Protein AF-A0A8A1MBL5-F1 (afdb_monomer_lite)

Sequence (572 aa):
MQLGNHIALENEIFIRTYCLLDPYHAYFIRALLEQSRKFSTTEESGFSKIQKPAICLALDNLDQIISRSKELPEFENIIIELGRSVNESNEGAMAVLGWTEVRPLGIRDLLLKSPNNVVRDGFCRLLIAAVARLQASLEDESLDHDELARCRKDYEMMVENIVTSLDELWGCLHVYSRAWDDYFGLLLGLANFGAFPVQVMLEHGFLLKCLEMVWLDREDSKRLKRQYGNYFRLVEKGRKYSHSKLVEVLYVLMTHIDFTLTPSVNNSCRDCNVGKYSLTRAEAELVRPVGRNKDLIFLRKILEQQANPPVSRKIVSVFLAADPEYGLTDSICKVLEEGLRASPAYLCVPFLDATLVFCQMSSDGDRITNLIDYVSKGIDSINDSGGCEHLAFFQSLVKVKNEKAKKDEYWFWSSVVDRIPDWAPTLLHYPERAVRNGVLDFLRQLLFSKEYEDISDDFRQFYRKIGRDLAQASVDKLRRTYLSTADAQPPEVKSMETISLVIMHCTEVYFDERDSDDADFIQQATTVISALEQLAVDVPEELISGSDFHSDGWDDNSMMGSDSDVGLTGSP

Foldseek 3Di:
DVVVVVVVVVVVVVVVVVVLQPLVVLVVLLVQLVVLVVVCVPDVVSCVPRNLVSLLVLLCSLQPHQLPDPVSRCVVSSLVSLLVLLQVDLVSLLSLLVSCVVCLVSCCRQQFVRPDPCSNVSSLVSNLSSLVSLLVLLVDPVDDPVRNVVSVVSSLVSLLSVLVSLLVCPVVNLVRQVSQLSSLVSLLSQLVSDLSSLLSNVLSVLLLVLLLVLVPDPVCPVVCCVVVVSNVVVVVVVRDHQCQSSLSSNLSSLLLAQDLDDADDPNDRFDHDPSHTYHHPSSCVSQWQDDPQRARVSLLSLLQVPSDLVSNLSVLVSVLVNPPSNPCLSNLLVSLLVLCLDPQNQSNLSSLSNLLSCLARHLDPVSNLVSLVSNLQCQVNNAQPCLVSSLVSLVVQLCGDHVNNRRGSVNSLLSSLVSCLSHLLSQCLHPDPVSNVSSLVVCCVNAVVCLPDPDDPVVVVVSLVSLVSNLVSNLVVLCVQAPPDPPRDQQPVVSCVSSLVSNVVSLVRNADCVDPVSVVVSVVSVVSVVVSVVSNVPPDPVVVPPPPDDPPPDPPPDDPPPPDDDDDDDDD

pLDDT: mean 86.82, std 15.37, range [30.03, 98.44]

Organism: Ajellomyces capsulatus (NCBI:txid5037)

Structure (mmCIF, N/CA/C/O backbone):
data_AF-A0A8A1MBL5-F1
#
_entry.id   AF-A0A8A1MBL5-F1
#
loop_
_atom_site.group_PDB
_atom_site.id
_atom_site.type_symbol
_atom_site.label_atom_id
_atom_site.label_alt_id
_atom_site.label_comp_id
_atom_site.label_asym_id
_atom_site.label_entity_id
_atom_site.label_seq_id
_atom_site.pdbx_PDB_ins_code
_atom_site.Cartn_x
_atom_site.Cartn_y
_atom_site.Cartn_z
_atom_site.occupancy
_atom_site.B_iso_or_equiv
_atom_site.auth_seq_id
_atom_site.auth_comp_id
_atom_site.auth_asym_id
_atom_site.auth_atom_id
_atom_site.pdbx_PDB_model_num
ATOM 1 N N . MET A 1 1 ? 52.766 -23.529 -35.328 1.00 61.56 1 MET A N 1
ATOM 2 C CA . MET A 1 1 ? 51.790 -22.557 -35.874 1.00 61.56 1 MET A CA 1
ATOM 3 C C . MET A 1 1 ? 50.533 -22.440 -35.016 1.00 61.56 1 MET A C 1
ATOM 5 O O . MET A 1 1 ? 50.201 -21.325 -34.655 1.00 61.56 1 MET A O 1
ATOM 9 N N . GLN A 1 2 ? 49.877 -23.538 -34.615 1.00 72.62 2 GLN A N 1
ATOM 10 C CA . GLN A 1 2 ? 48.648 -23.476 -33.798 1.00 72.62 2 GLN A CA 1
ATOM 11 C C . GLN A 1 2 ? 48.833 -22.812 -32.416 1.00 72.62 2 GLN A C 1
ATOM 13 O O . GLN A 1 2 ? 48.013 -21.984 -32.041 1.00 72.62 2 GLN A O 1
ATOM 18 N N . LEU A 1 3 ? 49.940 -23.079 -31.709 1.00 83.75 3 LEU A N 1
ATOM 19 C CA . LEU A 1 3 ? 50.219 -22.458 -30.402 1.00 83.75 3 LEU A CA 1
ATOM 20 C C . LEU A 1 3 ? 50.481 -20.943 -30.491 1.00 83.75 3 LEU A C 1
ATOM 22 O O . LEU A 1 3 ? 49.980 -20.184 -29.676 1.00 83.75 3 LEU A O 1
ATOM 26 N N . GLY A 1 4 ? 51.229 -20.493 -31.504 1.00 86.62 4 GLY A N 1
ATOM 27 C CA . GLY A 1 4 ? 51.507 -19.065 -31.704 1.00 86.62 4 GLY A CA 1
ATOM 28 C C . GLY A 1 4 ? 50.249 -18.264 -32.046 1.00 86.62 4 GLY A C 1
ATOM 29 O O . GLY A 1 4 ? 50.058 -17.174 -31.520 1.00 86.62 4 GLY A O 1
ATOM 30 N N . ASN A 1 5 ? 49.356 -18.839 -32.859 1.00 87.06 5 ASN A N 1
ATOM 31 C CA . ASN A 1 5 ? 48.063 -18.225 -33.165 1.00 87.06 5 ASN A CA 1
ATOM 32 C C . ASN A 1 5 ? 47.150 -18.180 -31.932 1.00 87.06 5 ASN A C 1
ATOM 34 O O . ASN A 1 5 ? 46.438 -17.201 -31.743 1.00 87.06 5 ASN A O 1
ATOM 38 N N . HIS A 1 6 ? 47.189 -19.214 -31.088 1.00 88.50 6 HIS A N 1
ATOM 39 C CA . HIS A 1 6 ? 46.430 -19.241 -29.840 1.00 88.50 6 HIS A CA 1
ATOM 40 C C . HIS A 1 6 ? 46.909 -18.163 -28.858 1.00 88.50 6 HIS A C 1
ATOM 42 O O . HIS A 1 6 ? 46.094 -17.372 -28.401 1.00 88.50 6 HIS A O 1
ATOM 48 N N . ILE A 1 7 ? 48.224 -18.046 -28.635 1.00 90.38 7 ILE A N 1
ATOM 49 C CA . ILE A 1 7 ? 48.809 -17.005 -27.771 1.00 90.38 7 ILE A CA 1
ATOM 50 C C . ILE A 1 7 ? 48.491 -15.599 -28.300 1.00 90.38 7 ILE A C 1
ATOM 52 O O . ILE A 1 7 ? 48.167 -14.703 -27.528 1.00 90.38 7 ILE A O 1
ATOM 56 N N . ALA A 1 8 ? 48.567 -15.386 -29.617 1.00 90.50 8 ALA A N 1
ATOM 57 C CA . ALA A 1 8 ? 48.227 -14.095 -30.212 1.00 90.50 8 ALA A CA 1
ATOM 58 C C . ALA A 1 8 ? 46.749 -13.730 -29.993 1.00 90.50 8 ALA A C 1
ATOM 60 O O . ALA A 1 8 ? 46.458 -12.587 -29.646 1.00 90.50 8 ALA A O 1
ATOM 61 N N . LEU A 1 9 ? 45.838 -14.700 -30.138 1.00 93.06 9 LEU A N 1
ATOM 62 C CA . LEU A 1 9 ? 44.410 -14.511 -29.880 1.00 93.06 9 LEU A CA 1
ATOM 63 C C . LEU A 1 9 ? 44.137 -14.202 -28.401 1.00 93.06 9 LEU A C 1
ATOM 65 O O . LEU A 1 9 ? 43.376 -13.287 -28.101 1.00 93.06 9 LEU A O 1
ATOM 69 N N . GLU A 1 10 ? 44.771 -14.928 -27.478 1.00 91.62 10 GLU A N 1
ATOM 70 C CA . GLU A 1 10 ? 44.638 -14.671 -26.039 1.00 91.62 10 GLU A CA 1
ATOM 71 C C . GLU A 1 10 ? 45.166 -13.286 -25.657 1.00 91.62 10 GLU A C 1
ATOM 73 O O . GLU A 1 10 ? 44.486 -12.548 -24.945 1.00 91.62 10 GLU A O 1
ATOM 78 N N . ASN A 1 11 ? 46.326 -12.889 -26.186 1.00 92.25 11 ASN A N 1
ATOM 79 C CA . ASN A 1 11 ? 46.890 -11.559 -25.958 1.00 92.25 11 ASN A CA 1
ATOM 80 C C . ASN A 1 11 ? 45.991 -10.453 -26.521 1.00 92.25 11 ASN A C 1
ATOM 82 O O . ASN A 1 11 ? 45.816 -9.418 -25.882 1.00 92.25 11 ASN A O 1
ATOM 86 N N . GLU A 1 12 ? 45.405 -10.657 -27.701 1.00 93.19 12 GLU A N 1
ATOM 87 C CA . GLU A 1 12 ? 44.468 -9.703 -28.290 1.00 93.19 12 GLU A CA 1
ATOM 88 C C . GLU A 1 12 ? 43.208 -9.549 -27.431 1.00 93.19 12 GLU A C 1
ATOM 90 O O . GLU A 1 12 ? 42.796 -8.422 -27.149 1.00 93.19 12 GLU A O 1
ATOM 95 N N . ILE A 1 13 ? 42.614 -10.659 -26.981 1.00 91.44 13 ILE A N 1
ATOM 96 C CA . ILE A 1 13 ? 41.456 -10.637 -26.078 1.00 91.44 13 ILE A CA 1
ATOM 97 C C . ILE A 1 13 ? 41.828 -9.921 -24.779 1.00 91.44 13 ILE A C 1
ATOM 99 O O . ILE A 1 13 ? 41.097 -9.030 -24.354 1.00 91.44 13 ILE A O 1
ATOM 103 N N . PHE A 1 14 ? 42.984 -10.242 -24.193 1.00 90.62 14 PHE A N 1
ATOM 104 C CA . PHE A 1 14 ? 43.458 -9.619 -22.962 1.00 90.62 14 PHE A CA 1
ATOM 105 C C . PHE A 1 14 ? 43.622 -8.102 -23.107 1.00 90.62 14 PHE A C 1
ATOM 107 O O . PHE A 1 14 ? 43.096 -7.352 -22.286 1.00 90.62 14 PHE A O 1
ATOM 114 N N . ILE A 1 15 ? 44.291 -7.633 -24.167 1.00 91.69 15 ILE A N 1
ATOM 115 C CA . ILE A 1 15 ? 44.485 -6.198 -24.419 1.00 91.69 15 ILE A CA 1
ATOM 116 C C . ILE A 1 15 ? 43.137 -5.505 -24.642 1.00 91.69 15 ILE A C 1
ATOM 118 O O . ILE A 1 15 ? 42.894 -4.449 -24.063 1.00 91.69 15 ILE A O 1
ATOM 122 N N . ARG A 1 16 ? 42.233 -6.102 -25.431 1.00 88.62 16 ARG A N 1
ATOM 123 C CA . ARG A 1 16 ? 40.890 -5.545 -25.655 1.00 88.62 16 ARG A CA 1
ATOM 124 C C . ARG A 1 16 ? 40.117 -5.427 -24.345 1.00 88.62 16 ARG A C 1
ATOM 126 O O . ARG A 1 16 ? 39.578 -4.363 -24.064 1.00 88.62 16 ARG A O 1
ATOM 133 N N . THR A 1 17 ? 40.093 -6.478 -23.529 1.00 85.50 17 THR A N 1
ATOM 134 C CA . THR A 1 17 ? 39.426 -6.456 -22.223 1.00 85.50 17 THR A CA 1
ATOM 135 C C . THR A 1 17 ? 40.051 -5.421 -21.292 1.00 85.50 17 THR A C 1
ATOM 137 O O . THR A 1 17 ? 39.314 -4.680 -20.650 1.00 85.50 17 THR A O 1
ATOM 140 N N . TYR A 1 18 ? 41.382 -5.310 -21.257 1.00 87.19 18 TYR A N 1
ATOM 141 C CA . TYR A 1 18 ? 42.072 -4.290 -20.467 1.00 87.19 18 TYR A CA 1
ATOM 142 C C . TYR A 1 18 ? 41.645 -2.875 -20.877 1.00 87.19 18 TYR A C 1
ATOM 144 O O . TYR A 1 18 ? 41.288 -2.070 -20.022 1.00 87.19 18 TYR A O 1
ATOM 152 N N . CYS A 1 19 ? 41.601 -2.586 -22.181 1.00 88.31 19 CYS A N 1
ATOM 153 C CA . CYS A 1 19 ? 41.159 -1.287 -22.685 1.00 88.31 19 CYS A CA 1
ATOM 154 C C . CYS A 1 19 ? 39.681 -0.994 -22.394 1.00 88.31 19 CYS A C 1
ATOM 156 O O . CYS A 1 19 ? 39.338 0.162 -22.182 1.00 88.31 19 CYS A O 1
ATOM 158 N N . LEU A 1 20 ? 38.807 -2.005 -22.380 1.00 86.31 20 LEU A N 1
ATOM 159 C CA . LEU A 1 20 ? 37.388 -1.828 -22.041 1.00 86.31 20 LEU A CA 1
ATOM 160 C C . LEU A 1 20 ? 37.171 -1.476 -20.564 1.00 86.31 20 LEU A C 1
ATOM 162 O O . LEU A 1 20 ? 36.211 -0.786 -20.236 1.00 86.31 20 LEU A O 1
ATOM 166 N N . LEU A 1 21 ? 38.050 -1.955 -19.681 1.00 85.25 21 LEU A N 1
ATOM 167 C CA . LEU A 1 21 ? 38.000 -1.682 -18.243 1.00 85.25 21 LEU A CA 1
ATOM 168 C C . LEU A 1 21 ? 38.685 -0.363 -17.858 1.00 85.25 21 LEU A C 1
ATOM 170 O O . LEU A 1 21 ? 38.580 0.064 -16.709 1.00 85.25 21 LEU A O 1
ATOM 174 N N . ASP A 1 22 ? 39.381 0.282 -18.795 1.00 88.25 22 ASP A N 1
ATOM 175 C CA . ASP A 1 22 ? 39.986 1.589 -18.574 1.00 88.25 22 ASP A CA 1
ATOM 176 C C . ASP A 1 22 ? 38.882 2.661 -18.402 1.00 88.25 22 ASP A C 1
ATOM 178 O O . ASP A 1 22 ? 37.999 2.769 -19.260 1.00 88.25 22 ASP A O 1
ATOM 182 N N . PRO A 1 23 ? 38.905 3.489 -17.338 1.00 85.88 23 PRO A N 1
ATOM 183 C CA . PRO A 1 23 ? 37.908 4.542 -17.126 1.00 85.88 23 PRO A CA 1
ATOM 184 C C . PRO A 1 23 ? 37.748 5.511 -18.309 1.00 85.88 23 PRO A C 1
ATOM 186 O O . PRO A 1 23 ? 36.650 6.021 -18.552 1.00 85.88 23 PRO A O 1
ATOM 189 N N . TYR A 1 24 ? 38.808 5.740 -19.093 1.00 90.44 24 TYR A N 1
ATOM 190 C CA . TYR A 1 24 ? 38.748 6.575 -20.292 1.00 90.44 24 TYR A CA 1
ATOM 191 C C . TYR A 1 24 ? 37.894 5.956 -21.403 1.00 90.44 24 TYR A C 1
ATOM 193 O O . TYR A 1 24 ? 37.375 6.697 -22.241 1.00 90.44 24 TYR A O 1
ATOM 201 N N . HIS A 1 25 ? 37.686 4.634 -21.408 1.00 92.19 25 HIS A N 1
ATOM 202 C CA . HIS A 1 25 ? 36.735 4.000 -22.317 1.00 92.19 25 HIS A CA 1
ATOM 203 C C . HIS A 1 25 ? 35.308 4.473 -22.030 1.00 92.19 25 HIS A C 1
ATOM 205 O O . HIS A 1 25 ? 34.622 4.930 -22.943 1.00 92.19 25 HIS A O 1
ATOM 211 N N . ALA A 1 26 ? 34.879 4.463 -20.764 1.00 92.44 26 ALA A N 1
ATOM 212 C CA . ALA A 1 26 ? 33.555 4.953 -20.379 1.00 92.44 26 ALA A CA 1
ATOM 213 C C . ALA A 1 26 ? 33.381 6.446 -20.719 1.00 92.44 26 ALA A C 1
ATOM 215 O O . ALA A 1 26 ? 32.351 6.844 -21.269 1.00 92.44 26 ALA A O 1
ATOM 216 N N . TYR A 1 27 ? 34.425 7.254 -20.501 1.00 94.38 27 TYR A N 1
ATOM 217 C CA . TYR A 1 27 ? 34.443 8.661 -20.915 1.00 94.38 27 TYR A CA 1
ATOM 218 C C . TYR A 1 27 ? 34.298 8.818 -22.433 1.00 94.38 27 TYR A C 1
ATOM 220 O O . TYR A 1 27 ? 33.533 9.662 -22.902 1.00 94.38 27 TYR A O 1
ATOM 228 N N . PHE A 1 28 ? 35.003 7.997 -23.215 1.00 94.69 28 PHE A N 1
ATOM 229 C CA . PHE A 1 28 ? 34.906 8.004 -24.671 1.00 94.69 28 PHE A CA 1
ATOM 230 C C . PHE A 1 28 ? 33.491 7.651 -25.147 1.00 94.69 28 PHE A C 1
ATOM 232 O O . PHE A 1 28 ? 32.954 8.356 -25.999 1.00 94.69 28 PHE A O 1
ATOM 239 N N . ILE A 1 29 ? 32.852 6.633 -24.560 1.00 95.31 29 ILE A N 1
ATOM 240 C CA . ILE A 1 29 ? 31.460 6.273 -24.870 1.00 95.31 29 ILE A CA 1
ATOM 241 C C . ILE A 1 29 ? 30.506 7.432 -24.562 1.00 95.31 29 ILE A C 1
ATOM 243 O O . ILE A 1 29 ? 29.680 7.786 -25.406 1.00 95.31 29 ILE A O 1
ATOM 247 N N . ARG A 1 30 ? 30.653 8.080 -23.400 1.00 95.12 30 ARG A N 1
ATOM 248 C CA . ARG A 1 30 ? 29.871 9.276 -23.064 1.00 95.12 30 ARG A CA 1
ATOM 249 C C . ARG A 1 30 ? 30.071 10.387 -24.095 1.00 95.12 30 ARG A C 1
ATOM 251 O O . ARG A 1 30 ? 29.097 10.966 -24.570 1.00 95.12 30 ARG A O 1
ATOM 258 N N . ALA A 1 31 ? 31.321 10.682 -24.452 1.00 94.50 31 ALA A N 1
ATOM 259 C CA . ALA A 1 31 ? 31.645 11.720 -25.423 1.00 94.50 31 ALA A CA 1
ATOM 260 C C . ALA A 1 31 ? 31.067 11.402 -26.812 1.00 94.50 31 ALA A C 1
ATOM 262 O O . ALA A 1 31 ? 30.557 12.302 -27.475 1.00 94.50 31 ALA A O 1
ATOM 263 N N . LEU A 1 32 ? 31.084 10.136 -27.244 1.00 93.56 32 LEU A N 1
ATOM 264 C CA . LEU A 1 32 ? 30.437 9.706 -28.486 1.00 93.56 32 LEU A CA 1
ATOM 265 C C . LEU A 1 32 ? 28.926 9.939 -28.455 1.00 93.56 32 LEU A C 1
ATOM 267 O O . LEU A 1 32 ? 28.379 10.466 -29.423 1.00 93.56 32 LEU A O 1
ATOM 271 N N . LEU A 1 33 ? 28.259 9.587 -27.352 1.00 93.38 33 LEU A N 1
ATOM 272 C CA . LEU A 1 33 ? 26.828 9.829 -27.183 1.00 93.38 33 LEU A CA 1
ATOM 273 C C . LEU A 1 33 ? 26.516 11.331 -27.250 1.00 93.38 33 LEU A C 1
ATOM 275 O O . LEU A 1 33 ? 25.659 11.749 -28.028 1.00 93.38 33 LEU A O 1
ATOM 279 N N . GLU A 1 34 ? 27.279 12.151 -26.526 1.00 92.69 34 GLU A N 1
ATOM 280 C CA . GLU A 1 34 ? 27.140 13.610 -26.528 1.00 92.69 34 GLU A CA 1
ATOM 281 C C . GLU A 1 34 ? 27.327 14.209 -27.933 1.00 92.69 34 GLU A C 1
ATOM 283 O O . GLU A 1 34 ? 26.559 15.076 -28.354 1.00 92.69 34 GLU A O 1
ATOM 288 N N . GLN A 1 35 ? 28.333 13.745 -28.681 1.00 90.06 35 GLN A N 1
ATOM 289 C CA . GLN A 1 35 ? 28.591 14.220 -30.040 1.00 90.06 35 GLN A CA 1
ATOM 290 C C . GLN A 1 35 ? 27.522 13.742 -31.024 1.00 90.06 35 GLN A C 1
ATOM 292 O O . GLN A 1 35 ? 27.076 14.532 -31.853 1.00 90.06 35 GLN A O 1
ATOM 297 N N . SER A 1 36 ? 27.054 12.494 -30.914 1.00 89.12 36 SER A N 1
ATOM 298 C CA . SER A 1 36 ? 26.011 11.950 -31.797 1.00 89.12 36 SER A CA 1
ATOM 299 C C . SER A 1 36 ? 24.741 12.807 -31.787 1.00 89.12 36 SER A C 1
ATOM 301 O O . SER A 1 36 ? 24.183 13.097 -32.842 1.00 89.12 36 SER A O 1
ATOM 303 N N . ARG A 1 37 ? 24.364 13.311 -30.607 1.00 85.44 37 ARG A N 1
ATOM 304 C CA . ARG A 1 37 ? 23.235 14.223 -30.400 1.00 85.44 37 ARG A CA 1
ATOM 305 C C . ARG A 1 37 ? 23.431 15.566 -31.112 1.00 85.44 37 ARG A C 1
ATOM 307 O O . ARG A 1 37 ? 22.498 16.084 -31.715 1.00 85.44 37 ARG A O 1
ATOM 314 N N . LYS A 1 38 ? 24.657 16.107 -31.108 1.00 81.50 38 LYS A N 1
ATOM 315 C CA . LYS A 1 38 ? 25.007 17.368 -31.795 1.00 81.50 38 LYS A CA 1
ATOM 316 C C . LYS A 1 38 ? 25.020 17.240 -33.320 1.00 81.50 38 LYS A C 1
ATOM 318 O O . LYS A 1 38 ? 24.774 18.229 -33.997 1.00 81.50 38 LYS A O 1
ATOM 323 N N . PHE A 1 39 ? 25.307 16.059 -33.869 1.00 75.00 39 PHE A N 1
ATOM 324 C CA . PHE A 1 39 ? 25.281 15.840 -35.320 1.00 75.00 39 PHE A CA 1
ATOM 325 C C . PHE A 1 39 ? 23.854 15.709 -35.871 1.00 75.00 39 PHE A C 1
ATOM 327 O O . PHE A 1 39 ? 23.577 16.204 -36.963 1.00 75.00 39 PHE A O 1
ATOM 334 N N . SER A 1 40 ? 22.933 15.102 -35.114 1.00 61.91 40 SER A N 1
ATOM 335 C CA . SER A 1 40 ? 21.536 14.913 -35.537 1.00 61.91 40 SER A CA 1
ATOM 336 C C . SER A 1 40 ? 20.770 16.219 -35.772 1.00 61.91 40 SER A C 1
ATOM 338 O O . SER A 1 40 ? 19.862 16.243 -36.594 1.00 61.91 40 SER A O 1
ATOM 340 N N . THR A 1 41 ? 21.140 17.323 -35.116 1.00 58.91 41 THR A N 1
ATOM 341 C CA . THR A 1 41 ? 20.485 18.631 -35.313 1.00 58.91 41 THR A CA 1
ATOM 342 C C . THR A 1 41 ? 20.793 19.276 -36.668 1.00 58.91 41 THR A C 1
ATOM 344 O O . THR A 1 41 ? 20.185 20.286 -37.011 1.00 58.91 41 THR A O 1
ATOM 347 N N . THR A 1 42 ? 21.734 18.717 -37.439 1.00 57.25 42 THR A N 1
ATOM 348 C CA . THR A 1 42 ? 22.212 19.301 -38.702 1.00 57.25 42 THR A CA 1
ATOM 349 C C . THR A 1 42 ? 21.654 18.588 -39.947 1.00 57.25 42 THR A C 1
ATOM 351 O O . THR A 1 42 ? 21.652 19.181 -41.022 1.00 57.25 42 THR A O 1
ATOM 354 N N . GLU A 1 43 ? 21.137 17.354 -39.836 1.00 53.09 43 GLU A N 1
ATOM 355 C CA . GLU A 1 43 ? 20.617 16.575 -40.977 1.00 53.09 43 GLU A CA 1
ATOM 356 C C . GLU A 1 43 ? 19.385 15.720 -40.608 1.00 53.09 43 GLU A C 1
ATOM 358 O O . GLU A 1 43 ? 19.458 14.870 -39.722 1.00 53.09 43 GLU A O 1
ATOM 363 N N . GLU A 1 44 ? 18.286 15.841 -41.370 1.00 52.38 44 GLU A N 1
ATOM 364 C CA . GLU A 1 44 ? 17.007 15.119 -41.163 1.00 52.38 44 GLU A CA 1
ATOM 365 C C . GLU A 1 44 ? 17.126 13.574 -41.170 1.00 52.38 44 GLU A C 1
ATOM 367 O O . GLU A 1 44 ? 16.252 12.879 -40.662 1.00 52.38 44 GLU A O 1
ATOM 372 N N . SER A 1 45 ? 18.219 13.000 -41.700 1.00 56.94 45 SER A N 1
ATOM 373 C CA . SER A 1 45 ? 18.459 11.539 -41.717 1.00 56.94 45 SER A CA 1
ATOM 374 C C . SER A 1 45 ? 19.432 11.028 -40.639 1.00 56.94 45 SER A C 1
ATOM 376 O O . SER A 1 45 ? 19.721 9.826 -40.586 1.00 56.94 45 SER A O 1
ATOM 378 N N . GLY A 1 46 ? 19.961 11.920 -39.792 1.00 58.94 46 GLY A N 1
ATOM 379 C CA . GLY A 1 46 ? 21.084 11.642 -38.888 1.00 58.94 46 GLY A CA 1
ATOM 380 C C . GLY A 1 46 ? 20.762 10.700 -37.724 1.00 58.94 46 GLY A C 1
ATOM 381 O O . GLY A 1 46 ? 21.612 9.889 -37.337 1.00 58.94 46 GLY A O 1
ATOM 382 N N . PHE A 1 47 ? 19.522 10.732 -37.218 1.00 67.19 47 PHE A N 1
ATOM 383 C CA . PHE A 1 47 ? 19.129 9.980 -36.021 1.00 67.19 47 PHE A CA 1
ATOM 384 C C . PHE A 1 47 ? 19.373 8.468 -36.170 1.00 67.19 47 PHE A C 1
ATOM 386 O O . PHE A 1 47 ? 20.056 7.842 -35.354 1.00 67.19 47 PHE A O 1
ATOM 393 N N . SER A 1 48 ? 18.849 7.871 -37.247 1.00 66.62 48 SER A N 1
ATOM 394 C CA . SER A 1 48 ? 18.917 6.418 -37.468 1.00 66.62 48 SER A CA 1
ATOM 395 C C . SER A 1 48 ? 20.342 5.907 -37.703 1.00 66.62 48 SER A C 1
ATOM 397 O O . SER A 1 48 ? 20.660 4.781 -37.322 1.00 66.62 48 SER A O 1
ATOM 399 N N . LYS A 1 49 ? 21.205 6.730 -38.313 1.00 77.31 49 LYS A N 1
ATOM 400 C CA . LYS A 1 49 ? 22.556 6.333 -38.728 1.00 77.31 49 LYS A CA 1
ATOM 401 C C . LYS A 1 49 ? 23.590 6.452 -37.615 1.00 77.31 49 LYS A C 1
ATOM 403 O O . LYS A 1 49 ? 24.537 5.671 -37.612 1.00 77.31 49 LYS A O 1
ATOM 408 N N . ILE A 1 50 ? 23.443 7.421 -36.708 1.00 85.12 50 ILE A N 1
ATOM 409 C CA . ILE A 1 50 ? 24.488 7.746 -35.722 1.00 85.12 50 ILE A CA 1
ATOM 410 C C . ILE A 1 50 ? 23.945 7.702 -34.293 1.00 85.12 50 ILE A C 1
ATOM 412 O O . ILE A 1 50 ? 24.528 7.030 -33.442 1.00 85.12 50 ILE A O 1
ATOM 416 N N . GLN A 1 51 ? 22.819 8.362 -34.021 1.00 87.38 51 GLN A N 1
ATOM 417 C CA . GLN A 1 51 ? 22.312 8.511 -32.655 1.00 87.38 51 GLN A CA 1
ATOM 418 C C . GLN A 1 51 ? 21.764 7.202 -32.080 1.00 87.38 51 GLN A C 1
ATOM 420 O O . GLN A 1 51 ? 22.121 6.837 -30.961 1.00 87.38 51 GLN A O 1
ATOM 425 N N . LYS A 1 52 ? 20.974 6.437 -32.846 1.00 91.12 52 LYS A N 1
ATOM 426 C CA . LYS A 1 52 ? 20.482 5.123 -32.392 1.00 91.12 52 LYS A CA 1
ATOM 427 C C . LYS A 1 52 ? 21.632 4.152 -32.054 1.00 91.12 52 LYS A C 1
ATOM 429 O O . LYS A 1 52 ? 21.607 3.596 -30.954 1.00 91.12 52 LYS A O 1
ATOM 434 N N . PRO A 1 53 ? 22.656 3.958 -32.913 1.00 92.38 53 PRO A N 1
ATOM 435 C CA . PRO A 1 53 ? 23.832 3.165 -32.553 1.00 92.38 53 PRO A CA 1
ATOM 436 C C . PRO A 1 53 ? 24.584 3.689 -31.327 1.00 92.38 53 PRO A C 1
ATOM 438 O O . PRO A 1 53 ? 25.010 2.883 -30.506 1.00 92.38 53 PRO A O 1
ATOM 441 N N . ALA A 1 54 ? 24.725 5.011 -31.169 1.00 94.12 54 ALA A N 1
ATOM 442 C CA . ALA A 1 54 ? 25.399 5.598 -30.010 1.00 94.12 54 ALA A CA 1
ATOM 443 C C . ALA A 1 54 ? 24.646 5.327 -28.695 1.00 94.12 54 ALA A C 1
ATOM 445 O O . ALA A 1 54 ? 25.271 4.951 -27.705 1.00 94.12 54 ALA A O 1
ATOM 446 N N . ILE A 1 55 ? 23.312 5.440 -28.700 1.00 95.44 55 ILE A N 1
ATOM 447 C CA . ILE A 1 55 ? 22.450 5.070 -27.564 1.00 95.44 55 ILE A CA 1
ATOM 448 C C . ILE A 1 55 ? 22.620 3.583 -27.230 1.00 95.44 55 ILE A C 1
ATOM 450 O O . ILE A 1 55 ? 22.870 3.237 -26.077 1.00 95.44 55 ILE A O 1
ATOM 454 N N . CYS A 1 56 ? 22.544 2.704 -28.235 1.00 95.06 56 CYS A N 1
ATOM 455 C CA . CYS A 1 56 ? 22.699 1.261 -28.031 1.00 95.06 56 CYS A CA 1
ATOM 456 C C . CYS A 1 56 ? 24.088 0.909 -27.483 1.00 95.06 56 CYS A C 1
ATOM 458 O O . CYS A 1 56 ? 24.197 0.079 -26.589 1.00 95.06 56 CYS A O 1
ATOM 460 N N . LEU A 1 57 ? 25.143 1.560 -27.981 1.00 95.00 57 LEU A N 1
ATOM 461 C CA . LEU A 1 57 ? 26.511 1.356 -27.510 1.00 95.00 57 LEU A CA 1
ATOM 462 C C . LEU A 1 57 ? 26.684 1.811 -26.055 1.00 95.00 57 LEU A C 1
ATOM 464 O O . LEU A 1 57 ? 27.343 1.128 -25.273 1.00 95.00 57 LEU A O 1
ATOM 468 N N . ALA A 1 58 ? 26.079 2.939 -25.677 1.00 96.31 58 ALA A N 1
ATOM 469 C CA . ALA A 1 58 ? 26.086 3.409 -24.297 1.00 96.31 58 ALA A CA 1
ATOM 470 C C . ALA A 1 58 ? 25.367 2.430 -23.356 1.00 96.31 58 ALA A C 1
ATOM 472 O O . ALA A 1 58 ? 25.890 2.128 -22.284 1.00 96.31 58 ALA A O 1
ATOM 473 N N . LEU A 1 59 ? 24.219 1.886 -23.769 1.00 96.62 59 LEU A N 1
ATOM 474 C CA . LEU A 1 59 ? 23.479 0.878 -23.003 1.00 96.62 59 LEU A CA 1
ATOM 475 C C . LEU A 1 59 ? 24.226 -0.464 -22.920 1.00 96.62 59 LEU A C 1
ATOM 477 O O . LEU A 1 59 ? 24.309 -1.041 -21.838 1.00 96.62 59 LEU A O 1
ATOM 481 N N . ASP A 1 60 ? 24.847 -0.924 -24.010 1.00 94.94 60 ASP A N 1
ATOM 482 C CA . ASP A 1 60 ? 25.694 -2.125 -24.011 1.00 94.94 60 ASP A CA 1
ATOM 483 C C . ASP A 1 60 ? 26.899 -1.952 -23.060 1.00 94.94 60 ASP A C 1
ATOM 485 O O . ASP A 1 60 ? 27.249 -2.877 -22.326 1.00 94.94 60 ASP A O 1
ATOM 489 N N . ASN A 1 61 ? 27.505 -0.758 -23.009 1.00 93.75 61 ASN A N 1
ATOM 490 C CA . ASN A 1 61 ? 28.586 -0.445 -22.068 1.00 93.75 61 ASN A CA 1
ATOM 491 C C . ASN A 1 61 ? 28.096 -0.410 -20.608 1.00 93.75 61 ASN A C 1
ATOM 493 O O . ASN A 1 61 ? 28.787 -0.898 -19.707 1.00 93.75 61 ASN A O 1
ATOM 497 N N . LEU A 1 62 ? 26.893 0.125 -20.363 1.00 94.56 62 LEU A N 1
ATOM 498 C CA . LEU A 1 62 ? 26.265 0.083 -19.042 1.00 94.56 62 LEU A CA 1
ATOM 499 C C . LEU A 1 62 ? 26.057 -1.361 -18.574 1.00 94.56 62 LEU A C 1
ATOM 501 O O . LEU A 1 62 ? 26.465 -1.709 -17.465 1.00 94.56 62 LEU A O 1
ATOM 505 N N . ASP A 1 63 ? 25.468 -2.198 -19.426 1.00 93.62 63 ASP A N 1
ATOM 506 C CA . ASP A 1 63 ? 25.167 -3.602 -19.139 1.00 93.62 63 ASP A CA 1
ATOM 507 C C . ASP A 1 63 ? 26.437 -4.436 -18.906 1.00 93.62 63 ASP A C 1
ATOM 509 O O . ASP A 1 63 ? 26.598 -5.089 -17.871 1.00 93.62 63 ASP A O 1
ATOM 513 N N . GLN A 1 64 ? 27.380 -4.387 -19.845 1.00 90.69 64 GLN A N 1
ATOM 514 C CA . GLN A 1 64 ? 28.485 -5.344 -19.883 1.00 90.69 64 GLN A CA 1
ATOM 515 C C . GLN A 1 64 ? 29.684 -4.940 -19.019 1.00 90.69 64 GLN A C 1
ATOM 517 O O . GLN A 1 64 ? 30.400 -5.827 -18.545 1.00 90.69 64 GLN A O 1
ATOM 522 N N . ILE A 1 65 ? 29.906 -3.635 -18.812 1.00 91.00 65 ILE A N 1
ATOM 523 C CA . ILE A 1 65 ? 31.137 -3.105 -18.203 1.00 91.00 65 ILE A CA 1
ATOM 524 C C . ILE A 1 65 ? 30.834 -2.319 -16.926 1.00 91.00 65 ILE A C 1
ATOM 526 O O . ILE A 1 65 ? 31.323 -2.677 -15.848 1.00 91.00 65 ILE A O 1
ATOM 530 N N . ILE A 1 66 ? 30.023 -1.260 -17.015 1.00 91.06 66 ILE A N 1
ATOM 531 C CA . ILE A 1 66 ? 29.850 -0.326 -15.891 1.00 91.06 66 ILE A CA 1
ATOM 532 C C . ILE A 1 66 ? 29.105 -0.997 -14.738 1.00 91.06 66 ILE A C 1
ATOM 534 O O . ILE A 1 66 ? 29.577 -0.930 -13.607 1.00 91.06 66 ILE A O 1
ATOM 538 N N . SER A 1 67 ? 28.005 -1.712 -15.001 1.00 89.88 67 SER A N 1
ATOM 539 C CA . SER A 1 67 ? 27.193 -2.359 -13.953 1.00 89.88 67 SER A CA 1
ATOM 540 C C . SER A 1 67 ? 27.974 -3.362 -13.089 1.00 89.88 67 SER A C 1
ATOM 542 O O . SER A 1 67 ? 27.591 -3.641 -11.949 1.00 89.88 67 SER A O 1
ATOM 544 N N . ARG A 1 68 ? 29.085 -3.886 -13.624 1.00 87.69 68 ARG A N 1
ATOM 545 C CA . ARG A 1 68 ? 29.950 -4.901 -13.006 1.00 87.69 68 ARG A CA 1
ATOM 546 C C . ARG A 1 68 ? 31.212 -4.305 -12.375 1.00 87.69 68 ARG A C 1
ATOM 548 O O . ARG A 1 68 ? 31.935 -5.018 -11.681 1.00 87.69 68 ARG A O 1
ATOM 555 N N . SER A 1 69 ? 31.469 -3.018 -12.599 1.00 86.44 69 SER A N 1
ATOM 556 C CA . SER A 1 69 ? 32.619 -2.294 -12.061 1.00 86.44 69 SER A CA 1
ATOM 557 C C . SER A 1 69 ? 32.351 -1.786 -10.642 1.00 86.44 69 SER A C 1
ATOM 559 O O . SER A 1 69 ? 31.244 -1.363 -10.316 1.00 86.44 69 SER A O 1
ATOM 561 N N . LYS A 1 70 ? 33.381 -1.786 -9.786 1.00 84.06 70 LYS A N 1
ATOM 562 C CA . LYS A 1 70 ? 33.281 -1.297 -8.397 1.00 84.06 70 LYS A CA 1
ATOM 563 C C . LYS A 1 70 ? 33.102 0.225 -8.312 1.00 84.06 70 LYS A C 1
ATOM 565 O O . LYS A 1 70 ? 32.367 0.696 -7.455 1.00 84.06 70 LYS A O 1
ATOM 570 N N . GLU A 1 71 ? 33.779 0.973 -9.181 1.00 85.25 71 GLU A N 1
ATOM 571 C CA . GLU A 1 71 ? 33.858 2.445 -9.121 1.00 85.25 71 GLU A CA 1
ATOM 572 C C . GLU A 1 71 ? 32.874 3.159 -10.067 1.00 85.25 71 GLU A C 1
ATOM 574 O O . GLU A 1 71 ? 32.859 4.382 -10.106 1.00 85.25 71 GLU A O 1
ATOM 579 N N . LEU A 1 72 ? 32.039 2.407 -10.804 1.00 89.06 72 LEU A N 1
ATOM 580 C CA . LEU A 1 72 ? 30.985 2.918 -11.701 1.00 89.06 72 LEU A CA 1
ATOM 581 C C . LEU A 1 72 ? 31.409 4.138 -12.560 1.00 89.06 72 LEU A C 1
ATOM 583 O O . LEU A 1 72 ? 30.734 5.172 -12.534 1.00 89.06 72 LEU A O 1
ATOM 587 N N . PRO A 1 73 ? 32.515 4.050 -13.324 1.00 89.06 73 PRO A N 1
ATOM 588 C CA . PRO A 1 73 ? 33.059 5.201 -14.041 1.00 89.06 73 PRO A CA 1
ATOM 589 C C . PRO A 1 73 ? 32.040 5.781 -15.028 1.00 89.06 73 PRO A C 1
ATOM 591 O O . PRO A 1 73 ? 31.429 5.046 -15.804 1.00 89.06 73 PRO A O 1
ATOM 594 N N . GLU A 1 74 ? 31.870 7.106 -14.996 1.00 92.81 74 GLU A N 1
ATOM 595 C CA . GLU A 1 74 ? 30.977 7.880 -15.879 1.00 92.81 74 GLU A CA 1
ATOM 596 C C . GLU A 1 74 ? 29.494 7.462 -15.857 1.00 92.81 74 GLU A C 1
ATOM 598 O O . GLU A 1 74 ? 28.720 7.949 -16.681 1.00 92.81 74 GLU A O 1
ATOM 603 N N . PHE A 1 75 ? 29.068 6.608 -14.917 1.00 93.88 75 PHE A N 1
ATOM 604 C CA . PHE A 1 75 ? 27.700 6.084 -14.868 1.00 93.88 75 PHE A CA 1
ATOM 605 C C . PHE A 1 75 ? 26.648 7.201 -14.880 1.00 93.88 75 PHE A C 1
ATOM 607 O O . PHE A 1 75 ? 25.792 7.237 -15.764 1.00 93.88 75 PHE A O 1
ATOM 614 N N . GLU A 1 76 ? 26.734 8.135 -13.927 1.00 94.38 76 GLU A N 1
ATOM 615 C CA . GLU A 1 76 ? 25.757 9.222 -13.788 1.00 94.38 76 GLU A CA 1
ATOM 616 C C . GLU A 1 76 ? 25.714 10.094 -15.042 1.00 94.38 76 GLU A C 1
ATOM 618 O O . GLU A 1 76 ? 24.641 10.414 -15.551 1.00 94.38 76 GLU A O 1
ATOM 623 N N . ASN A 1 77 ? 26.883 10.418 -15.593 1.00 95.56 77 ASN A N 1
ATOM 624 C CA . ASN A 1 77 ? 26.979 11.256 -16.776 1.00 95.56 77 ASN A CA 1
ATOM 625 C C . ASN A 1 77 ? 26.384 10.566 -18.014 1.00 95.56 77 ASN A C 1
ATOM 627 O O . ASN A 1 77 ? 25.695 11.214 -18.799 1.00 95.56 77 ASN A O 1
ATOM 631 N N . ILE A 1 78 ? 26.608 9.259 -18.189 1.00 96.44 78 ILE A N 1
ATOM 632 C CA . ILE A 1 78 ? 26.010 8.487 -19.288 1.00 96.44 78 ILE A CA 1
ATOM 633 C C . ILE A 1 78 ? 24.486 8.427 -19.135 1.00 96.44 78 ILE A C 1
ATOM 635 O O . ILE A 1 78 ? 23.780 8.670 -20.112 1.00 96.44 78 ILE A O 1
ATOM 639 N N . ILE A 1 79 ? 23.966 8.167 -17.930 1.00 97.19 79 ILE A N 1
ATOM 640 C CA . ILE A 1 79 ? 22.516 8.183 -17.667 1.00 97.19 79 ILE A CA 1
ATOM 641 C C . ILE A 1 79 ? 21.914 9.558 -17.980 1.00 97.19 79 ILE A C 1
ATOM 643 O O . ILE A 1 79 ? 20.854 9.633 -18.600 1.00 97.19 79 ILE A O 1
ATOM 647 N N . ILE A 1 80 ? 22.599 10.647 -17.619 1.00 96.44 80 ILE A N 1
ATOM 648 C CA . ILE A 1 80 ? 22.165 12.012 -17.938 1.00 96.44 80 ILE A CA 1
ATOM 649 C C . ILE A 1 80 ? 22.115 12.241 -19.457 1.00 96.44 80 ILE A C 1
ATOM 651 O O . ILE A 1 80 ? 21.121 12.771 -19.953 1.00 96.44 80 ILE A O 1
ATOM 655 N N . GLU A 1 81 ? 23.142 11.846 -20.217 1.00 95.75 81 GLU A N 1
ATOM 656 C CA . GLU A 1 81 ? 23.134 12.006 -21.683 1.00 95.75 81 GLU A CA 1
ATOM 657 C C . GLU A 1 81 ? 22.077 11.123 -22.371 1.00 95.75 81 GLU A C 1
ATOM 659 O O . GLU A 1 81 ? 21.447 11.553 -23.344 1.00 95.75 81 GLU A O 1
ATOM 664 N N . LEU A 1 82 ? 21.831 9.913 -21.857 1.00 97.19 82 LEU A N 1
ATOM 665 C CA . LEU A 1 82 ? 20.732 9.058 -22.314 1.00 97.19 82 LEU A CA 1
ATOM 666 C C . LEU A 1 82 ? 19.381 9.728 -22.041 1.00 97.19 82 LEU A C 1
ATOM 668 O O . LEU A 1 82 ? 18.554 9.822 -22.944 1.00 97.19 82 LEU A O 1
ATOM 672 N N . GLY A 1 83 ? 19.185 10.278 -20.841 1.00 96.69 83 GLY A N 1
ATOM 673 C CA . GLY A 1 83 ? 17.979 11.024 -20.481 1.00 96.69 83 GLY A CA 1
ATOM 674 C C . GLY A 1 83 ? 17.753 12.260 -21.357 1.00 96.69 83 GLY A C 1
ATOM 675 O O . GLY A 1 83 ? 16.626 12.531 -21.763 1.00 96.69 83 GLY A O 1
ATOM 676 N N . ARG A 1 84 ? 18.814 12.987 -21.731 1.00 95.00 84 ARG A N 1
ATOM 677 C CA . ARG A 1 84 ? 18.709 14.088 -22.707 1.00 95.00 84 ARG A CA 1
ATOM 678 C C . ARG A 1 84 ? 18.276 13.589 -24.080 1.00 95.00 84 ARG A C 1
ATOM 680 O O . ARG A 1 84 ? 17.381 14.178 -24.675 1.00 95.00 84 ARG A O 1
ATOM 687 N N . SER A 1 85 ? 18.856 12.483 -24.543 1.00 93.44 85 SER A N 1
ATOM 688 C CA . SER A 1 85 ? 18.488 11.872 -25.826 1.00 93.44 85 SER A CA 1
ATOM 689 C C . SER A 1 85 ? 17.014 11.450 -25.858 1.00 93.44 85 SER A C 1
ATOM 691 O O . SER A 1 85 ? 16.346 11.647 -26.871 1.00 93.44 85 SER A O 1
ATOM 693 N N . VAL A 1 86 ? 16.505 10.922 -24.740 1.00 95.44 86 VAL A N 1
ATOM 694 C CA . VAL A 1 86 ? 15.083 10.610 -24.541 1.00 95.44 86 VAL A CA 1
ATOM 695 C C . VAL A 1 86 ? 14.227 11.874 -24.598 1.00 95.44 86 VAL A C 1
ATOM 697 O O . VAL A 1 86 ? 13.257 11.921 -25.340 1.00 95.44 86 VAL A O 1
ATOM 700 N N . ASN A 1 87 ? 14.578 12.919 -23.851 1.00 92.31 87 ASN A N 1
ATOM 701 C CA . ASN A 1 87 ? 13.742 14.119 -23.764 1.00 92.31 87 ASN A CA 1
ATOM 702 C C . ASN A 1 87 ? 13.658 14.891 -25.090 1.00 92.31 87 ASN A C 1
ATOM 704 O O . ASN A 1 87 ? 12.625 15.484 -25.396 1.00 92.31 87 ASN A O 1
ATOM 708 N N . GLU A 1 88 ? 14.720 14.868 -25.892 1.00 89.38 88 GLU A N 1
ATOM 709 C CA . GLU A 1 88 ? 14.793 15.614 -27.150 1.00 89.38 88 GLU A CA 1
ATOM 710 C C . GLU A 1 88 ? 13.963 15.016 -28.288 1.00 89.38 88 GLU A C 1
ATOM 712 O O . GLU A 1 88 ? 13.531 15.763 -29.162 1.00 89.38 88 GLU A O 1
ATOM 717 N N . SER A 1 89 ? 13.724 13.700 -28.304 1.00 87.88 89 SER A N 1
ATOM 718 C CA . SER A 1 89 ? 13.083 13.034 -29.450 1.00 87.88 89 SER A CA 1
ATOM 719 C C . SER A 1 89 ? 12.358 11.743 -29.070 1.00 87.88 89 SER A C 1
ATOM 721 O O . SER A 1 89 ? 12.817 10.991 -28.206 1.00 87.88 89 SER A O 1
ATOM 723 N N . ASN A 1 90 ? 11.261 11.443 -29.771 1.00 90.19 90 ASN A N 1
ATOM 724 C CA . ASN A 1 90 ? 10.547 10.173 -29.611 1.00 90.19 90 ASN A CA 1
ATOM 725 C C . ASN A 1 90 ? 11.407 9.002 -30.074 1.00 90.19 90 ASN A C 1
ATOM 727 O O . ASN A 1 90 ? 11.412 7.948 -29.449 1.00 90.19 90 ASN A O 1
ATOM 731 N N . GLU A 1 91 ? 12.202 9.193 -31.121 1.00 90.69 91 GLU A N 1
ATOM 732 C CA . GLU A 1 91 ? 13.114 8.179 -31.621 1.00 90.69 91 GLU A CA 1
ATOM 733 C C . GLU A 1 91 ? 14.201 7.847 -30.589 1.00 90.69 91 GLU A C 1
ATOM 735 O O . GLU A 1 91 ? 14.619 6.692 -30.489 1.00 90.69 91 GLU A O 1
ATOM 740 N N . GLY A 1 92 ? 14.634 8.827 -29.785 1.00 93.31 92 GLY A N 1
ATOM 741 C CA . GLY A 1 92 ? 15.534 8.632 -28.646 1.00 93.31 92 GLY A CA 1
ATOM 742 C C . GLY A 1 92 ? 14.919 7.738 -27.572 1.00 93.31 92 GLY A C 1
ATOM 743 O O . GLY A 1 92 ? 15.552 6.771 -27.141 1.00 93.31 92 GLY A O 1
ATOM 744 N N . ALA A 1 93 ? 13.665 8.010 -27.201 1.00 95.38 93 ALA A N 1
ATOM 745 C CA . ALA A 1 93 ? 12.893 7.152 -26.305 1.00 95.38 93 ALA A CA 1
ATOM 746 C C . ALA A 1 93 ? 12.735 5.731 -26.876 1.00 95.38 93 ALA A C 1
ATOM 748 O O . ALA A 1 93 ? 13.074 4.757 -26.204 1.00 95.38 93 ALA A O 1
ATOM 749 N N . MET A 1 94 ? 12.338 5.606 -28.146 1.00 94.81 94 MET A N 1
ATOM 750 C CA . MET A 1 94 ? 12.215 4.322 -28.845 1.00 94.81 94 MET A CA 1
ATOM 751 C C . MET A 1 94 ? 13.543 3.562 -28.924 1.00 94.81 94 MET A C 1
ATOM 753 O O . MET A 1 94 ? 13.555 2.339 -28.827 1.00 94.81 94 MET A O 1
ATOM 757 N N . ALA A 1 95 ? 14.678 4.247 -29.095 1.00 95.00 95 ALA A N 1
ATOM 758 C CA . ALA A 1 95 ? 15.990 3.605 -29.137 1.00 95.00 95 ALA A CA 1
ATOM 759 C C . ALA A 1 95 ? 16.377 3.002 -27.779 1.00 95.00 95 ALA A C 1
ATOM 761 O O . ALA A 1 95 ? 16.922 1.899 -27.743 1.00 95.00 95 ALA A O 1
ATOM 762 N N . VAL A 1 96 ? 16.073 3.696 -26.677 1.00 96.31 96 VAL A N 1
ATOM 763 C CA . VAL A 1 96 ? 16.303 3.188 -25.316 1.00 96.31 96 VAL A CA 1
ATOM 764 C C . VAL A 1 96 ? 15.378 2.013 -25.002 1.00 96.31 96 VAL A C 1
ATOM 766 O O . VAL A 1 96 ? 15.846 0.981 -24.527 1.00 96.31 96 VAL A O 1
ATOM 769 N N . LEU A 1 97 ? 14.080 2.137 -25.289 1.00 95.75 97 LEU A N 1
ATOM 770 C CA . LEU A 1 97 ? 13.113 1.075 -25.001 1.00 95.75 97 LEU A CA 1
ATOM 771 C C . LEU A 1 97 ? 13.333 -0.143 -25.902 1.00 95.75 97 LEU A C 1
ATOM 773 O O . LEU A 1 97 ? 13.453 -1.261 -25.407 1.00 95.75 97 LEU A O 1
ATOM 777 N N . GLY A 1 98 ? 13.512 0.068 -27.206 1.00 94.31 98 GLY A N 1
ATOM 778 C CA . GLY A 1 98 ? 13.787 -0.995 -28.173 1.00 94.31 98 GLY A CA 1
ATOM 779 C C . GLY A 1 98 ? 15.117 -1.719 -27.940 1.00 94.31 98 GLY A C 1
ATOM 780 O O . GLY A 1 98 ? 15.271 -2.866 -28.357 1.00 94.31 98 GLY A O 1
ATOM 781 N N . TRP A 1 99 ? 16.078 -1.112 -27.231 1.00 95.44 99 TRP A N 1
ATOM 782 C CA . TRP A 1 99 ? 17.282 -1.832 -26.801 1.00 95.44 99 TRP A CA 1
ATOM 783 C C . TRP A 1 99 ? 16.938 -3.014 -25.881 1.00 95.44 99 TRP A C 1
ATOM 785 O O . TRP A 1 99 ? 17.570 -4.063 -25.997 1.00 95.44 99 TRP A O 1
ATOM 795 N N . THR A 1 100 ? 15.909 -2.894 -25.033 1.00 91.44 100 THR A N 1
ATOM 796 C CA . THR A 1 100 ? 15.493 -3.978 -24.122 1.00 91.44 100 THR A CA 1
ATOM 797 C C . THR A 1 100 ? 14.952 -5.201 -24.866 1.00 91.44 100 THR A C 1
ATOM 799 O O . THR A 1 100 ? 15.222 -6.327 -24.459 1.00 91.44 100 THR A O 1
ATOM 802 N N . GLU A 1 101 ? 14.297 -4.996 -26.011 1.00 89.50 101 GLU A N 1
ATOM 803 C CA . GLU A 1 101 ? 13.807 -6.067 -26.886 1.00 89.50 101 GLU A CA 1
ATOM 804 C C . GLU A 1 101 ? 14.963 -6.793 -27.595 1.00 89.50 101 GLU A C 1
ATOM 806 O O . GLU A 1 101 ? 15.006 -8.020 -27.669 1.00 89.50 101 GLU A O 1
ATOM 811 N N . VAL A 1 102 ? 15.958 -6.039 -28.079 1.00 88.62 102 VAL A N 1
ATOM 812 C CA . VAL A 1 102 ? 17.146 -6.600 -28.752 1.00 88.62 102 VAL A CA 1
ATOM 813 C C . VAL A 1 102 ? 18.105 -7.270 -27.758 1.00 88.62 102 VAL A C 1
ATOM 815 O O . VAL A 1 102 ? 18.874 -8.170 -28.121 1.00 88.62 102 VAL A O 1
ATOM 818 N N . ARG A 1 103 ? 18.077 -6.841 -2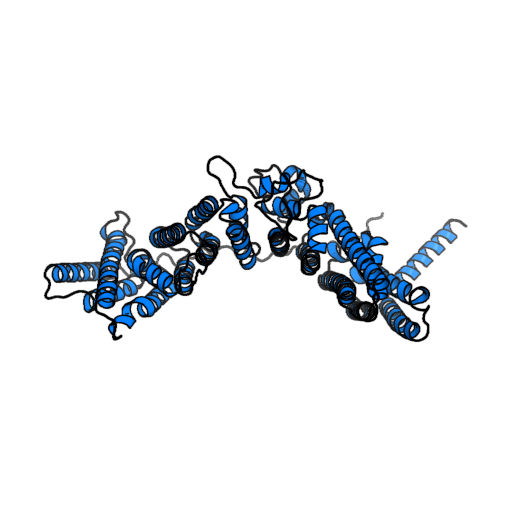6.492 1.00 86.56 103 ARG A N 1
ATOM 819 C CA . ARG A 1 103 ? 18.887 -7.367 -25.388 1.00 86.56 103 ARG A CA 1
ATOM 820 C C . ARG A 1 103 ? 17.997 -7.784 -24.205 1.00 86.56 103 ARG A C 1
ATOM 822 O O . ARG A 1 103 ? 18.092 -7.170 -23.142 1.00 86.56 103 ARG A O 1
ATOM 829 N N . PRO A 1 104 ? 17.245 -8.900 -24.299 1.00 77.94 104 PRO A N 1
ATOM 830 C CA . PRO A 1 104 ? 16.397 -9.368 -23.193 1.00 77.94 104 PRO A CA 1
ATOM 831 C C . PRO A 1 104 ? 17.185 -9.676 -21.909 1.00 77.94 104 PRO A C 1
ATOM 833 O O . PRO A 1 104 ? 16.694 -9.544 -20.792 1.00 77.94 104 PRO A O 1
ATOM 836 N N . LEU A 1 105 ? 18.460 -10.058 -22.040 1.00 87.88 105 LEU A N 1
ATOM 837 C CA . LEU A 1 105 ? 19.334 -10.255 -20.880 1.00 87.88 105 LEU A CA 1
ATOM 838 C C . LEU A 1 105 ? 19.837 -8.940 -20.272 1.00 87.88 105 LEU A C 1
ATOM 840 O O . LEU A 1 105 ? 20.221 -8.946 -19.107 1.00 87.88 105 LEU A O 1
ATOM 844 N N . GLY A 1 106 ? 19.812 -7.839 -21.024 1.00 89.75 106 GLY A N 1
ATOM 845 C CA . GLY A 1 106 ? 20.258 -6.524 -20.572 1.00 89.75 106 GLY A CA 1
ATOM 846 C C . GLY A 1 106 ? 19.331 -5.942 -19.510 1.00 89.75 106 GLY A C 1
ATOM 847 O O . GLY A 1 106 ? 19.809 -5.466 -18.482 1.00 89.75 106 GLY A O 1
ATOM 848 N N . ILE A 1 107 ? 18.005 -6.075 -19.680 1.00 92.38 107 ILE A N 1
ATOM 849 C CA . ILE A 1 107 ? 17.052 -5.696 -18.622 1.00 92.38 107 ILE A CA 1
ATOM 850 C C . ILE A 1 107 ? 17.286 -6.536 -17.365 1.00 92.38 107 ILE A C 1
ATOM 852 O O . ILE A 1 107 ? 17.390 -5.972 -16.284 1.00 92.38 107 ILE A O 1
ATOM 856 N N . ARG A 1 108 ? 17.488 -7.857 -17.476 1.00 93.31 108 ARG A N 1
ATOM 857 C CA . ARG A 1 108 ? 17.829 -8.703 -16.319 1.00 93.31 108 ARG A CA 1
ATOM 858 C C . ARG A 1 108 ? 19.110 -8.234 -15.630 1.00 93.31 108 ARG A C 1
ATOM 860 O O . ARG A 1 108 ? 19.172 -8.184 -14.401 1.00 93.31 108 ARG A O 1
ATOM 867 N N . ASP A 1 109 ? 20.153 -7.967 -16.402 1.00 93.44 109 ASP A N 1
ATOM 868 C CA . ASP A 1 109 ? 21.477 -7.697 -15.864 1.00 93.44 109 ASP A CA 1
ATOM 869 C C . ASP A 1 109 ? 21.536 -6.308 -15.198 1.00 93.44 109 ASP A C 1
ATOM 871 O O . ASP A 1 109 ? 22.041 -6.200 -14.075 1.00 93.44 109 ASP A O 1
ATOM 875 N N . LEU A 1 110 ? 20.919 -5.286 -15.803 1.00 95.31 110 LEU A N 1
ATOM 876 C CA . LEU A 1 110 ? 20.829 -3.934 -15.243 1.00 95.31 110 LEU A CA 1
ATOM 877 C C . LEU A 1 110 ? 19.793 -3.801 -14.118 1.00 95.31 110 LEU A C 1
ATOM 879 O O . LEU A 1 110 ? 20.080 -3.119 -13.137 1.00 95.31 110 LEU A O 1
ATOM 883 N N . LEU A 1 111 ? 18.630 -4.458 -14.223 1.00 95.25 111 LEU A N 1
ATOM 884 C CA . LEU A 1 111 ? 17.536 -4.358 -13.245 1.00 95.25 111 LEU A CA 1
ATOM 885 C C . LEU A 1 111 ? 17.674 -5.334 -12.077 1.00 95.25 111 LEU A C 1
ATOM 887 O O . LEU A 1 111 ? 17.369 -4.964 -10.955 1.00 95.25 111 LEU A O 1
ATOM 891 N N . LEU A 1 112 ? 18.073 -6.589 -12.306 1.00 93.94 112 LEU A N 1
ATOM 892 C CA . LEU A 1 112 ? 18.029 -7.631 -11.267 1.00 93.94 112 LEU A CA 1
ATOM 893 C C . LEU A 1 112 ? 19.410 -8.018 -10.744 1.00 93.94 112 LEU A C 1
ATOM 895 O O . LEU A 1 112 ? 19.606 -8.179 -9.538 1.00 93.94 112 LEU A O 1
ATOM 899 N N . LYS A 1 113 ? 20.370 -8.209 -11.651 1.00 93.12 113 LYS A N 1
ATOM 900 C CA . LYS A 1 113 ? 21.684 -8.773 -11.315 1.00 93.12 113 LYS A CA 1
ATOM 901 C C . LYS A 1 113 ? 22.657 -7.731 -10.771 1.00 93.12 113 LYS A C 1
ATOM 903 O O . LYS A 1 113 ? 23.528 -8.094 -9.978 1.00 93.12 113 LYS A O 1
ATOM 908 N N . SER A 1 114 ? 22.528 -6.473 -11.193 1.00 91.56 114 SER A N 1
ATOM 909 C CA . SER A 1 114 ? 23.420 -5.396 -10.771 1.00 91.56 114 SER A CA 1
ATOM 910 C C . SER A 1 114 ? 23.437 -5.264 -9.240 1.00 91.56 114 SER A C 1
ATOM 912 O O . SER A 1 114 ? 22.390 -5.022 -8.624 1.00 91.56 114 SER A O 1
ATOM 914 N N . PRO A 1 115 ? 24.606 -5.404 -8.584 1.00 88.00 115 PRO A N 1
ATOM 915 C CA . PRO A 1 115 ? 24.696 -5.290 -7.131 1.00 88.00 115 PRO A CA 1
ATOM 916 C C . PRO A 1 115 ? 24.465 -3.848 -6.655 1.00 88.00 115 PRO A C 1
ATOM 918 O O . PRO A 1 115 ? 24.019 -3.638 -5.525 1.00 88.00 115 PRO A O 1
ATOM 921 N N . ASN A 1 116 ? 24.714 -2.866 -7.524 1.00 91.56 116 ASN A N 1
ATOM 922 C CA . ASN A 1 116 ? 24.672 -1.443 -7.216 1.00 91.56 116 ASN A CA 1
ATOM 923 C C . ASN A 1 116 ? 23.251 -0.886 -7.366 1.00 91.56 116 ASN A C 1
ATOM 925 O O . ASN A 1 116 ? 22.715 -0.851 -8.471 1.00 91.56 116 ASN A O 1
ATOM 929 N N . ASN A 1 117 ? 22.658 -0.405 -6.266 1.00 92.06 117 ASN A N 1
ATOM 930 C CA . ASN A 1 117 ? 21.315 0.196 -6.277 1.00 92.06 117 ASN A CA 1
ATOM 931 C C . ASN A 1 117 ? 21.238 1.389 -7.247 1.00 92.06 117 ASN A C 1
ATOM 933 O O . ASN A 1 117 ? 20.350 1.431 -8.084 1.00 92.06 117 ASN A O 1
ATOM 937 N N . VAL A 1 118 ? 22.241 2.272 -7.231 1.00 94.19 118 VAL A N 1
ATOM 938 C CA . VAL A 1 118 ? 22.314 3.448 -8.119 1.00 94.19 118 VAL A CA 1
ATOM 939 C C . VAL A 1 118 ? 22.190 3.074 -9.605 1.00 94.19 118 VAL A C 1
ATOM 941 O O . VAL A 1 118 ? 21.552 3.794 -10.368 1.00 94.19 118 VAL A O 1
ATOM 944 N N . VAL A 1 119 ? 22.729 1.917 -10.011 1.00 95.38 119 VAL A N 1
ATOM 945 C CA . VAL A 1 119 ? 22.587 1.409 -11.385 1.00 95.38 119 VAL A CA 1
ATOM 946 C C . VAL A 1 119 ? 21.153 0.975 -11.675 1.00 95.38 119 VAL A C 1
ATOM 948 O O . VAL A 1 119 ? 20.607 1.357 -12.708 1.00 95.38 119 VAL A O 1
ATOM 951 N N . ARG A 1 120 ? 20.541 0.208 -10.763 1.00 95.50 120 ARG A N 1
ATOM 952 C CA . ARG A 1 120 ? 19.161 -0.279 -10.910 1.00 95.50 120 ARG A CA 1
ATOM 953 C C . ARG A 1 120 ? 18.170 0.883 -10.955 1.00 95.50 120 ARG A C 1
ATOM 955 O O . ARG A 1 120 ? 17.396 0.983 -11.899 1.00 95.50 120 ARG A O 1
ATOM 962 N N . ASP A 1 121 ? 18.255 1.796 -9.992 1.00 95.25 121 ASP A N 1
ATOM 963 C CA . ASP A 1 121 ? 17.405 2.985 -9.902 1.00 95.25 121 ASP A CA 1
ATOM 964 C C . ASP A 1 121 ? 17.590 3.917 -11.110 1.00 95.25 121 ASP A C 1
ATOM 966 O O . ASP A 1 121 ? 16.606 4.308 -11.740 1.00 95.25 121 ASP A O 1
ATOM 970 N N . GLY A 1 122 ? 18.834 4.212 -11.506 1.00 96.00 122 GLY A N 1
ATOM 971 C CA . GLY A 1 122 ? 19.113 5.036 -12.685 1.00 96.00 122 GLY A CA 1
ATOM 972 C C . GLY A 1 122 ? 18.548 4.435 -13.976 1.00 96.00 122 GLY A C 1
ATOM 973 O O . GLY A 1 122 ? 17.953 5.152 -14.782 1.00 96.00 122 GLY A O 1
ATOM 974 N N . PHE A 1 123 ? 18.664 3.115 -14.148 1.00 96.88 123 PHE A N 1
ATOM 975 C CA . PHE A 1 123 ? 18.094 2.409 -15.295 1.00 96.88 123 PHE A CA 1
ATOM 976 C C . PHE A 1 123 ? 16.556 2.391 -15.267 1.00 96.88 123 PHE A C 1
ATOM 978 O O . PHE A 1 123 ? 15.932 2.721 -16.275 1.00 96.88 123 PHE A O 1
ATOM 985 N N . CYS A 1 124 ? 15.930 2.105 -14.118 1.00 97.00 124 CYS A N 1
ATOM 986 C CA . CYS A 1 124 ? 14.473 2.185 -13.953 1.00 97.00 124 CYS A CA 1
ATOM 987 C C . CYS A 1 124 ? 13.934 3.570 -14.324 1.00 97.00 124 CYS A C 1
ATOM 989 O O . CYS A 1 124 ? 12.983 3.679 -15.098 1.00 97.00 124 CYS A O 1
ATOM 991 N N . ARG A 1 125 ? 14.555 4.640 -13.807 1.00 97.44 125 ARG A N 1
ATOM 992 C CA . ARG A 1 125 ? 14.146 6.020 -14.108 1.00 97.44 125 ARG A CA 1
ATOM 993 C C . ARG A 1 125 ? 14.294 6.354 -15.585 1.00 97.44 125 ARG A C 1
ATOM 995 O O . ARG A 1 125 ? 13.437 7.047 -16.120 1.00 97.44 125 ARG A O 1
ATOM 1002 N N . LEU A 1 126 ? 15.343 5.858 -16.242 1.00 98.12 126 LEU A N 1
ATOM 1003 C CA . LEU A 1 126 ? 15.539 6.052 -17.677 1.00 98.12 126 LEU A CA 1
ATOM 1004 C C . LEU A 1 126 ? 14.418 5.389 -18.495 1.00 98.12 126 LEU A C 1
ATOM 1006 O O . LEU A 1 126 ? 13.883 6.025 -19.401 1.00 98.12 126 LEU A O 1
ATOM 1010 N N . LEU A 1 127 ? 14.024 4.154 -18.156 1.00 97.88 127 LEU A N 1
ATOM 1011 C CA . LEU A 1 127 ? 12.906 3.471 -18.821 1.00 97.88 127 LEU A CA 1
ATOM 1012 C C . LEU A 1 127 ? 11.581 4.214 -18.609 1.00 97.88 127 LEU A C 1
ATOM 1014 O O . LEU A 1 127 ? 10.852 4.452 -19.570 1.00 97.88 127 LEU A O 1
ATOM 1018 N N . ILE A 1 128 ? 11.292 4.639 -17.375 1.00 98.25 128 ILE A N 1
ATOM 1019 C CA . ILE A 1 128 ? 10.093 5.432 -17.069 1.00 98.25 128 ILE A CA 1
ATOM 1020 C C . ILE A 1 128 ? 10.106 6.765 -17.823 1.00 98.25 128 ILE A C 1
ATOM 1022 O O . ILE A 1 128 ? 9.096 7.130 -18.415 1.00 98.25 128 ILE A O 1
ATOM 1026 N N . ALA A 1 129 ? 11.237 7.472 -17.873 1.00 98.19 129 ALA A N 1
ATOM 1027 C CA . ALA A 1 129 ? 11.357 8.715 -18.632 1.00 98.19 129 ALA A CA 1
ATOM 1028 C C . ALA A 1 129 ? 11.105 8.503 -20.134 1.00 98.19 129 ALA A C 1
ATOM 1030 O O . ALA A 1 129 ? 10.447 9.326 -20.769 1.00 98.19 129 ALA A O 1
ATOM 1031 N N . ALA A 1 130 ? 11.575 7.387 -20.699 1.00 98.00 130 ALA A N 1
ATOM 1032 C CA . ALA A 1 130 ? 11.336 7.055 -22.099 1.00 98.00 130 ALA A CA 1
ATOM 1033 C C . ALA A 1 130 ? 9.855 6.770 -22.386 1.00 98.00 130 ALA A C 1
ATOM 1035 O O . ALA A 1 130 ? 9.309 7.317 -23.342 1.00 98.00 130 ALA A O 1
ATOM 1036 N N . VAL A 1 131 ? 9.174 6.001 -21.532 1.00 97.56 131 VAL A N 1
ATOM 1037 C CA . VAL A 1 131 ? 7.725 5.773 -21.672 1.00 97.56 131 VAL A CA 1
ATOM 1038 C C . VAL A 1 131 ? 6.940 7.078 -21.492 1.00 97.56 131 VAL A C 1
ATOM 1040 O O . VAL A 1 131 ? 6.044 7.361 -22.286 1.00 97.56 131 VAL A O 1
ATOM 1043 N N . ALA A 1 132 ? 7.316 7.912 -20.517 1.00 97.19 132 ALA A N 1
ATOM 1044 C CA . ALA A 1 132 ? 6.695 9.217 -20.290 1.00 97.19 132 ALA A CA 1
ATOM 1045 C C . ALA A 1 132 ? 6.824 10.132 -21.515 1.00 97.19 132 ALA A C 1
ATOM 1047 O O . ALA A 1 132 ? 5.869 10.816 -21.877 1.00 97.19 132 ALA A O 1
ATOM 1048 N N . ARG A 1 133 ? 7.983 10.121 -22.191 1.00 96.31 133 ARG A N 1
ATOM 1049 C CA . ARG A 1 133 ? 8.192 10.902 -23.416 1.00 96.31 133 ARG A CA 1
ATOM 1050 C C . ARG A 1 133 ? 7.246 10.479 -24.536 1.00 96.31 133 ARG A C 1
ATOM 1052 O O . ARG A 1 133 ? 6.696 11.354 -25.202 1.00 96.31 133 ARG A O 1
ATOM 1059 N N . LEU A 1 134 ? 7.076 9.170 -24.736 1.00 95.62 134 LEU A N 1
ATOM 1060 C CA . LEU A 1 134 ? 6.163 8.633 -25.749 1.00 95.62 134 LEU A CA 1
ATOM 1061 C C . LEU A 1 134 ? 4.705 8.959 -25.414 1.00 95.62 134 LEU A C 1
ATOM 1063 O O . LEU A 1 134 ? 3.952 9.342 -26.305 1.00 95.62 134 LEU A O 1
ATOM 1067 N N . GLN A 1 135 ? 4.322 8.876 -24.136 1.00 95.31 135 GLN A N 1
ATOM 1068 C CA . GLN A 1 135 ? 2.981 9.256 -23.697 1.00 95.31 135 GLN A CA 1
ATOM 1069 C C . GLN A 1 135 ? 2.703 10.748 -23.909 1.00 95.31 135 GLN A C 1
ATOM 1071 O O . GLN A 1 135 ? 1.638 11.091 -24.410 1.00 95.31 135 GLN A O 1
ATOM 1076 N N . ALA A 1 136 ? 3.654 11.627 -23.579 1.00 93.75 136 ALA A N 1
ATOM 1077 C CA . ALA A 1 136 ? 3.497 13.072 -23.756 1.00 93.75 136 ALA A CA 1
ATOM 1078 C C . ALA A 1 136 ? 3.226 13.454 -25.222 1.00 93.75 136 ALA A C 1
ATOM 1080 O O . ALA A 1 136 ? 2.499 14.403 -25.494 1.00 93.75 136 ALA A O 1
ATOM 1081 N N . SER A 1 137 ? 3.751 12.686 -26.181 1.00 90.31 137 SER A N 1
ATOM 1082 C CA . SER A 1 137 ? 3.453 12.889 -27.602 1.00 90.31 137 SER A CA 1
ATOM 1083 C C . SER A 1 137 ? 2.030 12.511 -28.016 1.00 90.31 137 SER A C 1
ATOM 1085 O O . SER A 1 137 ? 1.607 12.900 -29.097 1.00 90.31 137 SER A O 1
ATOM 1087 N N . LEU A 1 138 ? 1.272 11.794 -27.183 1.00 90.81 138 LEU A N 1
ATOM 1088 C CA . LEU A 1 138 ? -0.149 11.526 -27.432 1.00 90.81 138 LEU A CA 1
ATOM 1089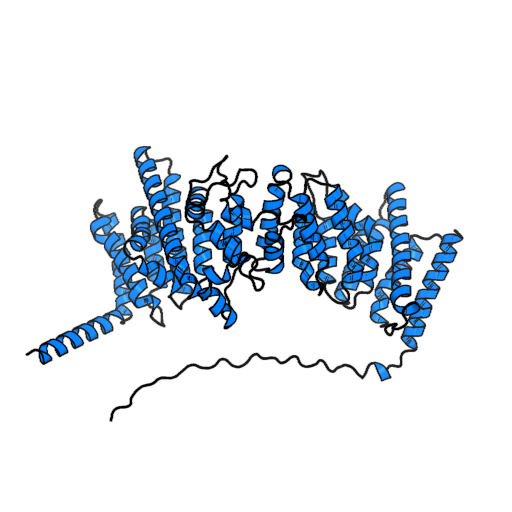 C C . LEU A 1 138 ? -1.041 12.729 -27.102 1.00 90.81 138 LEU A C 1
ATOM 1091 O O . LEU A 1 138 ? -2.194 12.756 -27.527 1.00 90.81 138 LEU A O 1
ATOM 1095 N N . GLU A 1 139 ? -0.518 13.689 -26.338 1.00 89.81 139 GLU A N 1
ATOM 1096 C CA . GLU A 1 139 ? -1.206 14.918 -25.926 1.00 89.81 139 GLU A CA 1
ATOM 1097 C C . GLU A 1 139 ? -0.874 16.108 -26.846 1.00 89.81 139 GLU A C 1
ATOM 1099 O O . GLU A 1 139 ? -1.358 17.217 -26.628 1.00 89.81 139 GLU A O 1
ATOM 1104 N N . ASP A 1 140 ? -0.051 15.895 -27.877 1.00 88.56 140 ASP A N 1
ATOM 1105 C CA . ASP A 1 140 ? 0.359 16.943 -28.808 1.00 88.56 140 ASP A CA 1
ATOM 1106 C C . ASP A 1 140 ? -0.749 17.240 -29.832 1.00 88.56 140 ASP A C 1
ATOM 1108 O O . ASP A 1 140 ? -0.949 16.512 -30.806 1.00 88.56 140 ASP A O 1
ATOM 1112 N N . GLU A 1 141 ? -1.468 18.342 -29.609 1.00 84.94 141 GLU A N 1
ATOM 1113 C CA . GLU A 1 141 ? -2.558 18.814 -30.473 1.00 84.94 141 GLU A CA 1
ATOM 1114 C C . GLU A 1 141 ? -2.091 19.277 -31.865 1.00 84.94 141 GLU A C 1
ATOM 1116 O O . GLU A 1 141 ? -2.927 19.536 -32.734 1.00 84.94 141 GLU A O 1
ATOM 1121 N N . SER A 1 142 ? -0.779 19.417 -32.090 1.00 88.25 142 SER A N 1
ATOM 1122 C CA . SER A 1 142 ? -0.233 19.840 -33.384 1.00 88.25 142 SER A CA 1
ATOM 1123 C C . SER A 1 142 ? -0.083 18.700 -34.395 1.00 88.25 142 SER A C 1
ATOM 1125 O O . SER A 1 142 ? 0.057 18.974 -35.589 1.00 88.25 142 SER A O 1
ATOM 1127 N N . LEU A 1 143 ? -0.136 17.447 -33.932 1.00 87.44 143 LEU A N 1
ATOM 1128 C CA . LEU A 1 143 ? 0.016 16.262 -34.771 1.00 87.44 143 LEU A CA 1
ATOM 1129 C C . LEU A 1 143 ? -1.239 15.992 -35.603 1.00 87.44 143 LEU A C 1
ATOM 1131 O O . LEU A 1 143 ? -2.371 16.141 -35.132 1.00 87.44 143 LEU A O 1
ATOM 1135 N N . ASP A 1 144 ? -1.044 15.529 -36.837 1.00 91.12 144 ASP A N 1
ATOM 1136 C CA . ASP A 1 144 ? -2.160 15.035 -37.639 1.00 91.12 144 ASP A CA 1
ATOM 1137 C C . ASP A 1 144 ? -2.683 13.675 -37.124 1.00 91.12 144 ASP A C 1
ATOM 1139 O O . ASP A 1 144 ? -2.099 13.019 -36.255 1.00 91.12 144 ASP A O 1
ATOM 1143 N N . HIS A 1 145 ? -3.830 13.229 -37.647 1.00 88.06 145 HIS A N 1
ATOM 1144 C CA . HIS A 1 145 ? -4.448 11.982 -37.187 1.00 88.06 145 HIS A CA 1
ATOM 1145 C C . HIS A 1 145 ? -3.553 10.752 -37.449 1.00 88.06 145 HIS A C 1
ATOM 1147 O O . HIS A 1 145 ? -3.534 9.821 -36.635 1.00 88.06 145 HIS A O 1
ATOM 1153 N N . ASP A 1 146 ? -2.811 10.728 -38.556 1.00 90.75 146 ASP A N 1
ATOM 1154 C CA . ASP A 1 146 ? -1.960 9.594 -38.922 1.00 90.75 146 ASP A CA 1
ATOM 1155 C C . ASP A 1 146 ? -0.691 9.556 -38.055 1.00 90.75 146 ASP A C 1
ATOM 1157 O O . ASP A 1 146 ? -0.244 8.484 -37.642 1.00 90.75 146 ASP A O 1
ATOM 1161 N N . GLU A 1 147 ? -0.123 10.715 -37.731 1.00 89.31 147 GLU A N 1
ATOM 1162 C CA . GLU A 1 147 ? 0.994 10.908 -36.807 1.00 89.31 147 GLU A CA 1
ATOM 1163 C C . GLU A 1 147 ? 0.630 10.500 -35.386 1.00 89.31 147 GLU A C 1
ATOM 1165 O O . GLU A 1 147 ? 1.368 9.738 -34.756 1.00 89.31 147 GLU A O 1
ATOM 1170 N N . LEU A 1 148 ? -0.533 10.934 -34.902 1.00 91.38 148 LEU A N 1
ATOM 1171 C CA . LEU A 1 148 ? -1.024 10.578 -33.574 1.00 91.38 148 LEU A CA 1
ATOM 1172 C C . LEU A 1 148 ? -1.313 9.070 -33.489 1.00 91.38 148 LEU A C 1
ATOM 1174 O O . LEU A 1 148 ? -0.969 8.424 -32.498 1.00 91.38 148 LEU A O 1
ATOM 1178 N N . ALA A 1 149 ? -1.860 8.467 -34.552 1.00 92.00 149 ALA A N 1
ATOM 1179 C CA . ALA A 1 149 ? -2.050 7.017 -34.635 1.00 92.00 149 ALA A CA 1
ATOM 1180 C C . ALA A 1 149 ? -0.718 6.244 -34.615 1.00 92.00 149 ALA A C 1
ATOM 1182 O O . ALA A 1 149 ? -0.628 5.204 -33.956 1.00 92.00 149 ALA A O 1
ATOM 1183 N N . ARG A 1 150 ? 0.328 6.751 -35.286 1.00 92.25 150 ARG A N 1
ATOM 1184 C CA . ARG A 1 150 ? 1.686 6.184 -35.207 1.00 92.25 150 ARG A CA 1
ATOM 1185 C C . ARG A 1 150 ? 2.257 6.289 -33.793 1.00 92.25 150 ARG A C 1
ATOM 1187 O O . ARG A 1 150 ? 2.664 5.269 -33.248 1.00 92.25 150 ARG A O 1
ATOM 1194 N N . CYS A 1 151 ? 2.206 7.471 -33.175 1.00 92.56 151 CYS A N 1
ATOM 1195 C CA . CYS A 1 151 ? 2.701 7.683 -31.810 1.00 92.56 151 CYS A CA 1
ATOM 1196 C C . CYS A 1 151 ? 1.989 6.779 -30.797 1.00 92.56 151 CYS A C 1
ATOM 1198 O O . CYS A 1 151 ? 2.630 6.200 -29.922 1.00 92.56 151 CYS A O 1
ATOM 1200 N N . ARG A 1 152 ? 0.668 6.610 -30.944 1.00 95.12 152 ARG A N 1
ATOM 1201 C CA . ARG A 1 152 ? -0.125 5.688 -30.123 1.00 95.12 152 ARG A CA 1
ATOM 1202 C C . ARG A 1 152 ? 0.369 4.257 -30.261 1.00 95.12 152 ARG A C 1
ATOM 1204 O O . ARG A 1 152 ? 0.642 3.621 -29.251 1.00 95.12 152 ARG A O 1
ATOM 1211 N N . LYS A 1 153 ? 0.528 3.778 -31.494 1.00 95.19 153 LYS A N 1
ATOM 1212 C CA . LYS A 1 153 ? 1.022 2.426 -31.757 1.00 95.19 153 LYS A CA 1
ATOM 1213 C C . LYS A 1 153 ? 2.422 2.206 -31.178 1.00 95.19 153 LYS A C 1
ATOM 1215 O O . LYS A 1 153 ? 2.678 1.152 -30.608 1.00 95.19 153 LYS A O 1
ATOM 1220 N N . ASP A 1 154 ? 3.312 3.186 -31.317 1.00 94.06 154 ASP A N 1
ATOM 1221 C CA . ASP A 1 154 ? 4.674 3.108 -30.787 1.00 94.06 154 ASP A CA 1
ATOM 1222 C C . ASP A 1 154 ? 4.679 3.053 -29.252 1.00 94.06 154 ASP A C 1
ATOM 1224 O O . ASP A 1 154 ? 5.371 2.217 -28.670 1.00 94.06 154 ASP A O 1
ATOM 1228 N N . TYR A 1 155 ? 3.863 3.883 -28.592 1.00 96.56 155 TYR A N 1
ATOM 1229 C CA . TYR A 1 155 ? 3.661 3.835 -27.143 1.00 96.56 155 TYR A CA 1
ATOM 1230 C C . TYR A 1 155 ? 3.118 2.474 -26.686 1.00 96.56 155 TYR A C 1
ATOM 1232 O O . TYR A 1 155 ? 3.698 1.855 -25.793 1.00 96.56 155 TYR A O 1
ATOM 1240 N N . GLU A 1 156 ? 2.038 2.000 -27.313 1.00 96.81 156 GLU A N 1
ATOM 1241 C CA . GLU A 1 156 ? 1.380 0.738 -26.961 1.00 96.81 156 GLU A CA 1
ATOM 1242 C C . GLU A 1 156 ? 2.351 -0.444 -27.100 1.00 96.81 156 GLU A C 1
ATOM 1244 O O . GLU A 1 156 ? 2.563 -1.189 -26.143 1.00 96.81 156 GLU A O 1
ATOM 1249 N N . MET A 1 157 ? 3.044 -0.529 -28.238 1.00 96.38 157 MET A N 1
ATOM 1250 C CA . MET A 1 157 ? 4.045 -1.559 -28.525 1.00 96.38 157 MET A CA 1
ATOM 1251 C C . MET A 1 157 ? 5.208 -1.546 -27.525 1.00 96.38 157 MET A C 1
ATOM 1253 O O . MET A 1 157 ? 5.636 -2.600 -27.058 1.00 96.38 157 MET A O 1
ATOM 1257 N N . MET A 1 158 ? 5.743 -0.372 -27.170 1.00 96.06 158 MET A N 1
ATOM 1258 C CA . MET A 1 158 ? 6.855 -0.301 -26.216 1.00 96.06 158 MET A CA 1
ATOM 1259 C C . MET A 1 158 ? 6.434 -0.678 -24.794 1.00 96.06 158 MET A C 1
ATOM 1261 O O . MET A 1 158 ? 7.193 -1.349 -24.094 1.00 96.06 158 MET A O 1
ATOM 1265 N N . VAL A 1 159 ? 5.240 -0.271 -24.358 1.00 97.25 159 VAL A N 1
ATOM 1266 C CA . VAL A 1 159 ? 4.699 -0.670 -23.051 1.00 97.25 159 VAL A CA 1
ATOM 1267 C C . VAL A 1 159 ? 4.497 -2.183 -22.998 1.00 97.25 159 VAL A C 1
ATOM 1269 O O . VAL A 1 159 ? 4.944 -2.808 -22.036 1.00 97.25 159 VAL A O 1
ATOM 1272 N N . GLU A 1 160 ? 3.891 -2.774 -24.031 1.00 97.00 160 GLU A N 1
ATOM 1273 C CA . GLU A 1 160 ? 3.740 -4.228 -24.156 1.00 97.00 160 GLU A CA 1
ATOM 1274 C C . GLU A 1 160 ? 5.090 -4.938 -24.042 1.00 97.00 160 GLU A C 1
ATOM 1276 O O . GLU A 1 160 ? 5.263 -5.772 -23.155 1.00 97.00 160 GLU A O 1
ATOM 1281 N N . ASN A 1 161 ? 6.084 -4.528 -24.834 1.00 95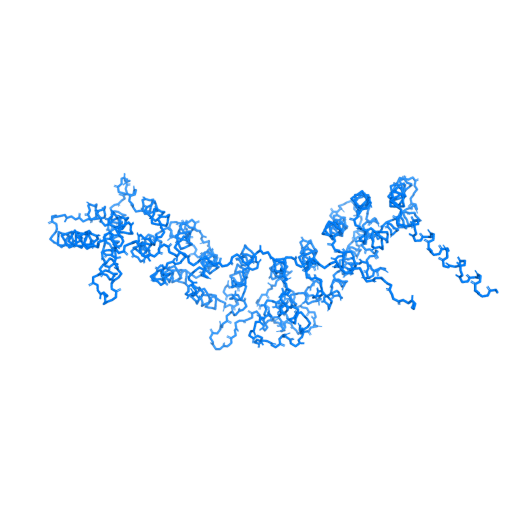.75 161 ASN A N 1
ATOM 1282 C CA . ASN A 1 161 ? 7.409 -5.151 -24.843 1.00 95.75 161 ASN A CA 1
ATOM 1283 C C . ASN A 1 161 ? 8.100 -5.126 -23.468 1.00 95.75 161 ASN A C 1
ATOM 1285 O O . ASN A 1 161 ? 8.703 -6.124 -23.051 1.00 95.75 161 ASN A O 1
ATOM 1289 N N . ILE A 1 162 ? 8.020 -4.006 -22.739 1.00 96.12 162 ILE A N 1
ATOM 1290 C CA . ILE A 1 162 ? 8.624 -3.896 -21.402 1.00 96.12 162 ILE A CA 1
ATOM 1291 C C . ILE A 1 162 ? 7.877 -4.788 -20.409 1.00 96.12 162 ILE A C 1
ATOM 1293 O O . ILE A 1 162 ? 8.513 -5.491 -19.624 1.00 96.12 162 ILE A O 1
ATOM 1297 N N . VAL A 1 163 ? 6.541 -4.786 -20.430 1.00 97.19 163 VAL A N 1
ATOM 1298 C CA . VAL A 1 163 ? 5.735 -5.608 -19.516 1.00 97.19 163 VAL A CA 1
ATOM 1299 C C . VAL A 1 163 ? 5.947 -7.099 -19.788 1.00 97.19 163 VAL A C 1
ATOM 1301 O O . VAL A 1 163 ? 6.136 -7.854 -18.834 1.00 97.19 163 VAL A O 1
ATOM 1304 N N . THR A 1 164 ? 6.008 -7.516 -21.055 1.00 96.06 164 THR A N 1
ATOM 1305 C CA . THR A 1 164 ? 6.365 -8.886 -21.447 1.00 96.06 164 THR A CA 1
ATOM 1306 C C . THR A 1 164 ? 7.760 -9.252 -20.948 1.00 96.06 164 THR A C 1
ATOM 1308 O O . THR A 1 164 ? 7.936 -10.298 -20.329 1.00 96.06 164 THR A O 1
ATOM 1311 N N . SER A 1 165 ? 8.745 -8.365 -21.113 1.00 95.06 165 SER A N 1
ATOM 1312 C CA . SER A 1 165 ? 10.098 -8.601 -20.594 1.00 95.06 165 SER A CA 1
ATOM 1313 C C . SER A 1 165 ? 10.099 -8.785 -19.072 1.00 95.06 165 SER A C 1
ATOM 1315 O O . SER A 1 165 ? 10.767 -9.674 -18.552 1.00 95.06 165 SER A O 1
ATOM 1317 N N . LEU A 1 166 ? 9.331 -7.980 -18.330 1.00 96.62 166 LEU A N 1
ATOM 1318 C CA . LEU A 1 166 ? 9.197 -8.136 -16.879 1.00 96.62 166 LEU A CA 1
ATOM 1319 C C . LEU A 1 166 ? 8.511 -9.457 -16.511 1.00 96.62 166 LEU A C 1
ATOM 1321 O O . LEU A 1 166 ? 8.957 -10.127 -15.580 1.00 96.62 166 LEU A O 1
ATOM 1325 N N . ASP A 1 167 ? 7.486 -9.869 -17.256 1.00 96.69 167 ASP A N 1
ATOM 1326 C CA . ASP A 1 167 ? 6.841 -11.169 -17.073 1.00 96.69 167 ASP A CA 1
ATOM 1327 C C . ASP A 1 167 ? 7.842 -12.326 -17.228 1.00 96.69 167 ASP A C 1
ATOM 1329 O O . ASP A 1 167 ? 7.953 -13.180 -16.347 1.00 96.69 167 ASP A O 1
ATOM 1333 N N . GLU A 1 168 ? 8.668 -12.305 -18.273 1.00 94.69 168 GLU A N 1
ATOM 1334 C CA . GLU A 1 168 ? 9.712 -13.315 -18.479 1.00 94.69 168 GLU A CA 1
ATOM 1335 C C . GLU A 1 168 ? 10.711 -13.383 -17.307 1.00 94.69 168 GLU A C 1
ATOM 1337 O O . GLU A 1 168 ? 11.171 -14.465 -16.917 1.00 94.69 168 GLU A O 1
ATOM 1342 N N . LEU A 1 169 ? 11.019 -12.240 -16.683 1.00 95.00 169 LEU A N 1
ATOM 1343 C CA . LEU A 1 169 ? 11.905 -12.176 -15.519 1.00 95.00 169 LEU A CA 1
ATOM 1344 C C . LEU A 1 169 ? 11.286 -12.753 -14.240 1.00 95.00 169 LEU A C 1
ATOM 1346 O O . LEU A 1 169 ? 12.035 -13.183 -13.352 1.00 95.00 169 LEU A O 1
ATOM 1350 N N . TRP A 1 170 ? 9.955 -12.834 -14.144 1.00 95.44 170 TRP A N 1
ATOM 1351 C CA . TRP A 1 170 ? 9.244 -13.349 -12.970 1.00 95.44 170 TRP A CA 1
ATOM 1352 C C . TRP A 1 170 ? 9.789 -14.703 -12.498 1.00 95.44 170 TRP A C 1
ATOM 1354 O O . TRP A 1 170 ? 10.039 -14.910 -11.306 1.00 95.44 170 TRP A O 1
ATOM 1364 N N . GLY A 1 171 ? 10.060 -15.614 -13.440 1.00 92.75 171 GLY A N 1
ATOM 1365 C CA . GLY A 1 171 ? 10.534 -16.970 -13.151 1.00 92.75 171 GLY A CA 1
ATOM 1366 C C . GLY A 1 171 ? 11.862 -17.025 -12.385 1.00 92.75 171 GLY A C 1
ATOM 1367 O O . GLY A 1 171 ? 12.095 -17.963 -11.619 1.00 92.75 171 GLY A O 1
ATOM 1368 N N . CYS A 1 172 ? 12.720 -16.010 -12.528 1.00 93.56 172 CYS A N 1
ATOM 1369 C CA . CYS A 1 172 ? 14.024 -15.930 -11.861 1.00 93.56 172 CYS A CA 1
ATOM 1370 C C . CYS A 1 172 ? 14.118 -14.840 -10.783 1.00 93.56 172 CYS A C 1
ATOM 1372 O O . CYS A 1 172 ? 15.102 -14.819 -10.041 1.00 93.56 172 CYS A O 1
ATOM 1374 N N . LEU A 1 173 ? 13.094 -13.994 -10.628 1.00 95.00 173 LEU A N 1
ATOM 1375 C CA . LEU A 1 173 ? 13.073 -12.874 -9.681 1.00 95.00 173 LEU A CA 1
ATOM 1376 C C . LEU A 1 173 ? 13.433 -13.291 -8.244 1.00 95.00 173 LEU A C 1
ATOM 1378 O O . LEU A 1 173 ? 14.165 -12.589 -7.548 1.00 95.00 173 LEU A O 1
ATOM 1382 N N . HIS A 1 174 ? 12.997 -14.480 -7.814 1.00 93.75 174 HIS A N 1
ATOM 1383 C CA . HIS A 1 174 ? 13.298 -15.039 -6.490 1.00 93.75 174 HIS A CA 1
ATOM 1384 C C . HIS A 1 174 ? 14.803 -15.134 -6.177 1.00 93.75 174 HIS A C 1
ATOM 1386 O O . HIS A 1 174 ? 15.189 -15.111 -5.009 1.00 93.75 174 HIS A O 1
ATOM 1392 N N . VAL A 1 175 ? 15.679 -15.206 -7.178 1.00 94.62 175 VAL A N 1
ATOM 1393 C CA . VAL A 1 175 ? 17.134 -15.236 -6.967 1.00 94.62 175 VAL A CA 1
ATOM 1394 C C . VAL A 1 175 ? 17.664 -13.872 -6.497 1.00 94.62 175 VAL A C 1
ATOM 1396 O O . VAL A 1 175 ? 18.646 -13.823 -5.751 1.00 94.62 175 VAL A O 1
ATOM 1399 N N . TYR A 1 176 ? 16.982 -12.779 -6.845 1.00 94.38 176 TYR A N 1
ATOM 1400 C CA . TYR A 1 176 ? 17.462 -11.400 -6.737 1.00 94.38 176 TYR A CA 1
ATOM 1401 C C . TYR A 1 176 ? 16.718 -10.596 -5.661 1.00 94.38 176 TYR A C 1
ATOM 1403 O O . TYR A 1 176 ? 16.107 -9.568 -5.936 1.00 94.38 176 TYR A O 1
ATOM 1411 N N . SER A 1 177 ? 16.789 -11.029 -4.399 1.00 93.25 177 SER A N 1
ATOM 1412 C CA . SER A 1 177 ? 16.020 -10.398 -3.309 1.00 93.25 177 SER A CA 1
ATOM 1413 C C . SER A 1 177 ? 16.304 -8.905 -3.094 1.00 93.25 177 SER A C 1
ATOM 1415 O O . SER A 1 177 ? 15.424 -8.180 -2.643 1.00 93.25 177 SER A O 1
ATOM 1417 N N . ARG A 1 178 ? 17.511 -8.427 -3.429 1.00 93.00 178 ARG A N 1
ATOM 1418 C CA . ARG A 1 178 ? 17.894 -7.006 -3.315 1.00 93.00 178 ARG A CA 1
ATOM 1419 C C . ARG A 1 178 ? 17.250 -6.105 -4.369 1.00 93.00 178 ARG A C 1
ATOM 1421 O O . ARG A 1 178 ? 17.153 -4.912 -4.126 1.00 93.00 178 ARG A O 1
ATOM 1428 N N . ALA A 1 179 ? 16.855 -6.668 -5.508 1.00 95.12 179 ALA A N 1
ATOM 1429 C CA . ALA A 1 179 ? 16.230 -5.944 -6.613 1.00 95.12 179 ALA A CA 1
ATOM 1430 C C . ALA A 1 179 ? 14.696 -6.038 -6.577 1.00 95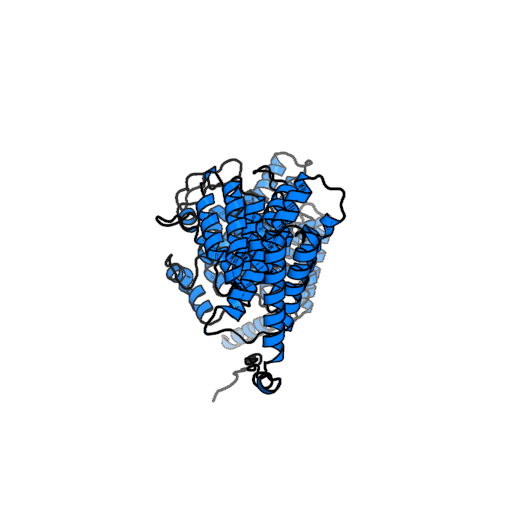.12 179 ALA A C 1
ATOM 1432 O O . ALA A 1 179 ? 14.022 -5.636 -7.518 1.00 95.12 179 ALA A O 1
ATOM 1433 N N . TRP A 1 180 ? 14.136 -6.614 -5.508 1.00 95.06 180 TRP A N 1
ATOM 1434 C CA . TRP A 1 180 ? 12.708 -6.891 -5.418 1.00 95.06 180 TRP A CA 1
ATOM 1435 C C . TRP A 1 180 ? 11.880 -5.603 -5.474 1.00 95.06 180 TRP A C 1
ATOM 1437 O O . TRP A 1 180 ? 11.003 -5.480 -6.324 1.00 95.06 180 TRP A O 1
ATOM 1447 N N . ASP A 1 181 ? 12.211 -4.608 -4.646 1.00 96.12 181 ASP A N 1
ATOM 1448 C CA . ASP A 1 181 ? 11.524 -3.311 -4.681 1.00 96.12 181 ASP A CA 1
ATOM 1449 C C . ASP A 1 181 ? 11.800 -2.530 -5.973 1.00 96.12 181 ASP A C 1
ATOM 1451 O O . ASP A 1 181 ? 10.915 -1.817 -6.430 1.00 96.12 181 ASP A O 1
ATOM 1455 N N . ASP A 1 182 ? 12.966 -2.697 -6.604 1.00 96.88 182 ASP A N 1
ATOM 1456 C CA . ASP A 1 182 ? 13.281 -2.052 -7.887 1.00 96.88 182 ASP A CA 1
ATOM 1457 C C . ASP A 1 182 ? 12.403 -2.611 -9.021 1.00 96.88 182 ASP A C 1
ATOM 1459 O O . ASP A 1 182 ? 11.831 -1.856 -9.809 1.00 96.88 182 ASP A O 1
ATOM 1463 N N . TYR A 1 183 ? 12.224 -3.936 -9.059 1.00 97.75 183 TYR A N 1
ATOM 1464 C CA . TYR A 1 183 ? 11.360 -4.624 -10.018 1.00 97.75 183 TYR A CA 1
ATOM 1465 C C . TYR A 1 183 ? 9.891 -4.199 -9.877 1.00 97.75 183 TYR A C 1
ATOM 1467 O O . TYR A 1 183 ? 9.259 -3.796 -10.855 1.00 97.75 183 TYR A O 1
ATOM 1475 N N . PHE A 1 184 ? 9.343 -4.239 -8.656 1.00 98.25 184 PHE A N 1
ATOM 1476 C CA . PHE A 1 184 ? 7.970 -3.780 -8.417 1.00 98.25 184 PHE A CA 1
ATOM 1477 C C . PHE A 1 184 ? 7.837 -2.257 -8.534 1.00 98.25 184 PHE A C 1
ATOM 1479 O O . PHE A 1 184 ? 6.774 -1.769 -8.903 1.00 98.25 184 PHE A O 1
ATOM 1486 N N . GLY A 1 185 ? 8.904 -1.503 -8.278 1.00 97.88 185 GLY A N 1
ATOM 1487 C CA . GLY A 1 185 ? 8.963 -0.062 -8.498 1.00 97.88 185 GLY A CA 1
ATOM 1488 C C . GLY A 1 185 ? 8.832 0.307 -9.974 1.00 97.88 185 GLY A C 1
ATOM 1489 O O . GLY A 1 185 ? 8.090 1.230 -10.300 1.00 97.88 185 GLY A O 1
ATOM 1490 N N . LEU A 1 186 ? 9.475 -0.445 -10.874 1.00 98.19 186 LEU A N 1
ATOM 1491 C CA . LEU A 1 186 ? 9.312 -0.271 -12.319 1.00 98.19 186 LEU A CA 1
ATOM 1492 C C . LEU A 1 186 ? 7.885 -0.617 -12.771 1.00 98.19 186 LEU A C 1
ATOM 1494 O O . LEU A 1 186 ? 7.280 0.167 -13.499 1.00 98.19 186 LEU A O 1
ATOM 1498 N N . LEU A 1 187 ? 7.314 -1.729 -12.289 1.00 98.44 187 LEU A N 1
ATOM 1499 C CA . LEU A 1 187 ? 5.907 -2.066 -12.551 1.00 98.44 187 LEU A CA 1
ATOM 1500 C C . LEU A 1 187 ? 4.961 -0.958 -12.068 1.00 98.44 187 LEU A C 1
ATOM 1502 O O . LEU A 1 187 ? 4.067 -0.533 -12.793 1.00 98.44 187 LEU A O 1
ATOM 1506 N N . LEU A 1 188 ? 5.178 -0.440 -10.862 1.00 98.31 188 LEU A N 1
ATOM 1507 C CA . LEU A 1 188 ? 4.376 0.654 -10.329 1.00 98.31 188 LEU A CA 1
ATOM 1508 C C . LEU A 1 188 ? 4.510 1.924 -11.179 1.00 98.31 188 LEU A C 1
ATOM 1510 O O . LEU A 1 188 ? 3.510 2.574 -11.474 1.00 98.31 188 LEU A O 1
ATOM 1514 N N . GLY A 1 189 ? 5.734 2.269 -11.588 1.00 98.00 189 GLY A N 1
ATOM 1515 C CA . GLY A 1 189 ? 5.993 3.409 -12.463 1.00 98.00 189 GLY A CA 1
ATOM 1516 C C . GLY A 1 189 ? 5.241 3.301 -13.790 1.00 98.00 189 GLY A C 1
ATOM 1517 O O . GLY A 1 189 ? 4.640 4.278 -14.222 1.00 98.00 189 GLY A O 1
ATOM 1518 N N . LEU A 1 190 ? 5.206 2.106 -14.388 1.00 98.19 190 LEU A N 1
ATOM 1519 C CA . LEU A 1 190 ? 4.448 1.840 -15.611 1.00 98.19 190 LEU A CA 1
ATOM 1520 C C . LEU A 1 190 ? 2.932 1.926 -15.382 1.00 98.19 190 LEU A C 1
ATOM 1522 O O . LEU A 1 190 ? 2.227 2.555 -16.167 1.00 98.19 190 LEU A O 1
ATOM 1526 N N . ALA A 1 191 ? 2.428 1.335 -14.296 1.00 97.50 191 ALA A N 1
ATOM 1527 C CA . ALA A 1 191 ? 1.005 1.354 -13.960 1.00 97.50 191 ALA A CA 1
ATOM 1528 C C . ALA A 1 191 ? 0.468 2.783 -13.740 1.00 97.50 191 ALA A C 1
ATOM 1530 O O . ALA A 1 191 ? -0.679 3.076 -14.071 1.00 97.50 191 ALA A O 1
ATOM 1531 N N . ASN A 1 192 ? 1.309 3.698 -13.246 1.00 96.00 192 ASN A N 1
ATOM 1532 C CA . ASN A 1 192 ? 0.941 5.097 -13.016 1.00 96.00 192 ASN A CA 1
ATOM 1533 C C . ASN A 1 192 ? 0.692 5.908 -14.301 1.00 96.00 192 ASN A C 1
ATOM 1535 O O . ASN A 1 192 ? 0.138 7.002 -14.211 1.00 96.00 192 ASN A O 1
ATOM 1539 N N . PHE A 1 193 ? 1.047 5.395 -15.485 1.00 95.31 193 PHE A N 1
ATOM 1540 C CA . PHE A 1 193 ? 0.711 6.048 -16.756 1.00 95.31 193 PHE A CA 1
ATOM 1541 C C . PHE A 1 193 ? -0.760 5.862 -17.168 1.00 95.31 193 PHE A C 1
ATOM 1543 O O . PHE A 1 193 ? -1.223 6.549 -18.076 1.00 95.31 193 PHE A O 1
ATOM 1550 N N . GLY A 1 194 ? -1.518 4.982 -16.502 1.00 92.44 194 GLY A N 1
ATOM 1551 C CA . GLY A 1 194 ? -2.974 4.901 -16.635 1.00 92.44 194 GLY A CA 1
ATOM 1552 C C . GLY A 1 194 ? -3.501 3.530 -17.059 1.00 92.44 194 GLY A C 1
ATOM 1553 O O . GLY A 1 194 ? -2.877 2.494 -16.844 1.00 92.44 194 GLY A O 1
ATOM 1554 N N . ALA A 1 195 ? -4.698 3.524 -17.653 1.00 93.56 195 ALA A N 1
ATOM 1555 C CA . ALA A 1 195 ? -5.475 2.302 -17.863 1.00 93.56 195 ALA A CA 1
ATOM 1556 C C . ALA A 1 195 ? -4.833 1.301 -18.839 1.00 93.56 195 ALA A C 1
ATOM 1558 O O . ALA A 1 195 ? -4.996 0.100 -18.641 1.00 93.56 195 ALA A O 1
ATOM 1559 N N . PHE A 1 196 ? -4.111 1.772 -19.863 1.00 95.06 196 PHE A N 1
ATOM 1560 C CA . PHE A 1 196 ? -3.516 0.889 -20.872 1.00 95.06 196 PHE A CA 1
ATOM 1561 C C . PHE A 1 196 ? -2.373 0.024 -20.301 1.00 95.06 196 PHE A C 1
ATOM 1563 O O . PHE A 1 196 ? -2.498 -1.197 -20.345 1.00 95.06 196 PHE A O 1
ATOM 1570 N N . PRO A 1 197 ? -1.317 0.570 -19.659 1.00 97.00 197 PRO A N 1
ATOM 1571 C CA . PRO A 1 197 ? -0.300 -0.270 -19.015 1.00 97.00 197 PRO A CA 1
ATOM 1572 C C . PRO A 1 197 ? -0.875 -1.221 -17.962 1.00 97.00 197 PRO A C 1
ATOM 1574 O O . PRO A 1 197 ? -0.442 -2.368 -17.865 1.00 97.00 197 PRO A O 1
ATOM 1577 N N . VAL A 1 198 ? -1.883 -0.776 -17.201 1.00 97.44 198 VAL A N 1
ATOM 1578 C CA . VAL A 1 198 ? -2.584 -1.639 -16.241 1.00 97.44 198 VAL A CA 1
ATOM 1579 C C . VAL A 1 198 ? -3.287 -2.798 -16.951 1.00 97.44 198 VAL A C 1
ATOM 1581 O O . VAL A 1 198 ? -3.170 -3.932 -16.492 1.00 97.44 198 VAL A O 1
ATOM 1584 N N . GLN A 1 199 ? -3.957 -2.557 -18.081 1.00 96.06 199 GLN A N 1
ATOM 1585 C CA . GLN A 1 199 ? -4.560 -3.614 -18.898 1.00 96.06 199 GLN A CA 1
ATOM 1586 C C . GLN A 1 199 ? -3.522 -4.663 -19.305 1.00 96.06 199 GLN A C 1
ATOM 1588 O O . GLN A 1 199 ? -3.710 -5.847 -19.026 1.00 96.06 199 GLN A O 1
ATOM 1593 N N . VAL A 1 200 ? -2.401 -4.222 -19.882 1.00 97.12 200 VAL A N 1
ATOM 1594 C CA . VAL A 1 200 ? -1.314 -5.111 -20.320 1.00 97.12 200 VAL A CA 1
ATOM 1595 C C . VAL A 1 200 ? -0.789 -5.937 -19.138 1.00 97.12 200 VAL A C 1
ATOM 1597 O O . VAL A 1 200 ? -0.574 -7.144 -19.258 1.00 97.12 200 VAL A O 1
ATOM 1600 N N . MET A 1 201 ? -0.639 -5.334 -17.954 1.00 98.06 201 MET A N 1
ATOM 1601 C CA . MET A 1 201 ? -0.228 -6.056 -16.744 1.00 98.06 201 MET A CA 1
ATOM 1602 C C . MET A 1 201 ? -1.258 -7.092 -16.274 1.00 98.06 201 MET A C 1
ATOM 1604 O O . MET A 1 201 ? -0.892 -8.184 -15.828 1.00 98.06 201 MET A O 1
ATOM 1608 N N . LEU A 1 202 ? -2.547 -6.766 -16.355 1.00 97.25 202 LEU A N 1
ATOM 1609 C CA . LEU A 1 202 ? -3.631 -7.684 -16.008 1.00 97.25 202 LEU A CA 1
ATOM 1610 C C . LEU A 1 202 ? -3.696 -8.879 -16.970 1.00 97.25 202 LEU A C 1
ATOM 1612 O O . LEU A 1 202 ? -3.996 -9.992 -16.527 1.00 97.25 202 LEU A O 1
ATOM 1616 N N . GLU A 1 203 ? -3.401 -8.665 -18.252 1.00 95.31 203 GLU A N 1
ATOM 1617 C CA . GLU A 1 203 ? -3.313 -9.708 -19.283 1.00 95.31 203 GLU A CA 1
ATOM 1618 C C . GLU A 1 203 ? -2.109 -10.637 -19.061 1.00 95.31 203 GLU A C 1
ATOM 1620 O O . GLU A 1 203 ? -2.252 -11.854 -19.157 1.00 95.31 203 GLU A O 1
ATOM 1625 N N . HIS A 1 204 ? -0.966 -10.096 -18.626 1.00 96.62 204 HIS A N 1
ATOM 1626 C CA . HIS A 1 204 ? 0.214 -10.877 -18.214 1.00 96.62 204 HIS A CA 1
ATOM 1627 C C . HIS A 1 204 ? 0.087 -11.485 -16.797 1.00 96.62 204 HIS A C 1
ATOM 1629 O O . HIS A 1 204 ? 1.044 -12.035 -16.239 1.00 96.62 204 HIS A O 1
ATOM 1635 N N . GLY A 1 205 ? -1.087 -11.386 -16.161 1.00 96.38 205 GLY A N 1
ATOM 1636 C CA . GLY A 1 205 ? -1.380 -12.039 -14.883 1.00 96.38 205 GLY A CA 1
ATOM 1637 C C . GLY A 1 205 ? -0.625 -11.468 -13.677 1.00 96.38 205 GLY A C 1
ATOM 1638 O O . GLY A 1 205 ? -0.429 -12.177 -12.689 1.00 96.38 205 GLY A O 1
ATOM 1639 N N . PHE A 1 206 ? -0.187 -10.204 -13.722 1.00 98.06 206 PHE A N 1
ATOM 1640 C CA . PHE A 1 206 ? 0.510 -9.577 -12.590 1.00 98.06 206 PHE A CA 1
ATOM 1641 C C . PHE A 1 206 ? -0.360 -9.465 -11.338 1.00 98.06 206 PHE A C 1
ATOM 1643 O O . PHE A 1 206 ? 0.151 -9.643 -10.233 1.00 98.06 206 PHE A O 1
ATOM 1650 N N . LEU A 1 207 ? -1.672 -9.261 -11.495 1.00 97.94 207 LEU A N 1
ATOM 1651 C CA . LEU A 1 207 ? -2.596 -9.272 -10.362 1.00 97.94 207 LEU A CA 1
ATOM 1652 C C . LEU A 1 207 ? -2.596 -10.642 -9.671 1.00 97.94 207 LEU A C 1
ATOM 1654 O O . LEU A 1 207 ? -2.360 -10.704 -8.466 1.00 97.94 207 LEU A O 1
ATOM 1658 N N . LEU A 1 208 ? -2.770 -11.735 -10.422 1.00 96.81 208 LEU A N 1
ATOM 1659 C CA . LEU A 1 208 ? -2.681 -13.097 -9.886 1.00 96.81 208 LEU A CA 1
ATOM 1660 C C . LEU A 1 208 ? -1.355 -13.345 -9.156 1.00 96.81 208 LEU A C 1
ATOM 1662 O O . LEU A 1 208 ? -1.369 -13.782 -8.011 1.00 96.81 208 LEU A O 1
ATOM 1666 N N . LYS A 1 209 ? -0.222 -12.992 -9.771 1.00 97.19 209 LYS A N 1
ATOM 1667 C CA . LYS A 1 209 ? 1.113 -13.138 -9.168 1.00 97.19 209 LYS A CA 1
ATOM 1668 C C . LYS A 1 209 ? 1.245 -12.383 -7.843 1.00 97.19 209 LYS A C 1
ATOM 1670 O O . LYS A 1 209 ? 1.760 -12.933 -6.870 1.00 97.19 209 LYS A O 1
ATOM 1675 N N . CYS A 1 210 ? 0.779 -11.134 -7.784 1.00 97.31 210 CYS A N 1
ATOM 1676 C CA . CYS A 1 210 ? 0.779 -10.337 -6.556 1.00 97.31 210 CYS A CA 1
ATOM 1677 C C . CYS A 1 210 ? -0.121 -10.959 -5.478 1.00 97.31 210 CYS A C 1
ATOM 1679 O O . CYS A 1 210 ? 0.296 -11.058 -4.324 1.00 97.31 210 CYS A O 1
ATOM 1681 N N . LEU A 1 211 ? -1.320 -11.421 -5.846 1.00 96.56 211 LEU A N 1
ATOM 1682 C CA . LEU A 1 211 ? -2.231 -12.111 -4.929 1.00 96.56 211 LEU A CA 1
ATOM 1683 C C . LEU A 1 211 ? -1.596 -13.395 -4.379 1.00 96.56 211 LEU A C 1
ATOM 1685 O O . LEU A 1 211 ? -1.608 -13.617 -3.171 1.00 96.56 211 LEU A O 1
ATOM 1689 N N . GLU A 1 212 ? -0.996 -14.221 -5.234 1.00 95.31 212 GLU A N 1
ATOM 1690 C CA . GLU A 1 212 ? -0.319 -15.455 -4.828 1.00 95.31 212 GLU A CA 1
ATOM 1691 C C . GLU A 1 212 ? 0.837 -15.182 -3.857 1.00 95.31 212 GLU A C 1
ATOM 1693 O O . GLU A 1 212 ? 0.973 -15.903 -2.872 1.00 95.31 212 GLU A O 1
ATOM 1698 N N . MET A 1 213 ? 1.625 -14.119 -4.063 1.00 94.19 213 MET A N 1
ATOM 1699 C CA . MET A 1 213 ? 2.686 -13.727 -3.122 1.00 94.19 213 MET A CA 1
ATOM 1700 C C . MET A 1 213 ? 2.149 -13.346 -1.739 1.00 94.19 213 MET A C 1
ATOM 1702 O O . MET A 1 213 ? 2.763 -13.710 -0.740 1.00 94.19 213 MET A O 1
ATOM 1706 N N . VAL A 1 214 ? 0.996 -12.676 -1.660 1.00 93.00 214 VAL A N 1
ATOM 1707 C CA . VAL A 1 214 ? 0.342 -12.357 -0.376 1.00 93.00 214 VAL A CA 1
ATOM 1708 C C . VAL A 1 214 ? -0.161 -13.627 0.315 1.00 93.00 214 VAL A C 1
ATOM 1710 O O . VAL A 1 214 ? -0.072 -13.750 1.535 1.00 93.00 214 VAL A O 1
ATOM 1713 N N . TRP A 1 215 ? -0.671 -14.590 -0.454 1.00 91.75 215 TRP A N 1
ATOM 1714 C CA . TRP A 1 215 ? -1.130 -15.885 0.060 1.00 91.75 215 TRP A CA 1
ATOM 1715 C C . TRP A 1 215 ? 0.005 -16.853 0.413 1.00 91.75 215 TRP A C 1
ATOM 1717 O O . TRP A 1 215 ? -0.246 -17.863 1.073 1.00 91.75 215 TRP A O 1
ATOM 1727 N N . LEU A 1 216 ? 1.234 -16.579 -0.026 1.00 88.25 216 LEU A N 1
ATOM 1728 C CA . LEU A 1 216 ? 2.383 -17.450 0.175 1.00 88.25 216 LEU A CA 1
ATOM 1729 C C . LEU A 1 216 ? 2.932 -17.309 1.600 1.00 88.25 216 LEU A C 1
ATOM 1731 O O . LEU A 1 216 ? 3.901 -16.599 1.861 1.00 88.25 216 LEU A O 1
ATOM 1735 N N . ASP A 1 217 ? 2.306 -18.025 2.525 1.00 80.19 217 ASP A N 1
ATOM 1736 C CA . ASP A 1 217 ? 2.638 -18.024 3.945 1.00 80.19 217 ASP A CA 1
ATOM 1737 C C . ASP A 1 217 ? 3.073 -19.410 4.463 1.00 80.19 217 ASP A C 1
ATOM 1739 O O . ASP A 1 217 ? 3.364 -20.347 3.709 1.00 80.19 217 ASP A O 1
ATOM 1743 N N . ARG A 1 218 ? 3.160 -19.552 5.792 1.00 71.38 218 ARG A N 1
ATOM 1744 C CA . ARG A 1 218 ? 3.524 -20.823 6.427 1.00 71.38 218 ARG A CA 1
ATOM 1745 C C . ARG A 1 218 ? 2.440 -21.893 6.296 1.00 71.38 218 ARG A C 1
ATOM 1747 O O . ARG A 1 218 ? 2.813 -23.060 6.178 1.00 71.38 218 ARG A O 1
ATOM 1754 N N . GLU A 1 219 ? 1.164 -21.524 6.297 1.00 77.56 219 GLU A N 1
ATOM 1755 C CA . GLU A 1 219 ? 0.030 -22.456 6.282 1.00 77.56 219 GLU A CA 1
ATOM 1756 C C . GLU A 1 219 ? -0.152 -23.125 4.915 1.00 77.56 219 GLU A C 1
ATOM 1758 O O . GLU A 1 219 ? -0.614 -24.262 4.847 1.00 77.56 219 GLU A O 1
ATOM 1763 N N . ASP A 1 220 ? 0.255 -22.451 3.831 1.00 81.75 220 ASP A N 1
ATOM 1764 C CA . ASP A 1 220 ? 0.180 -22.947 2.448 1.00 81.75 220 ASP A CA 1
ATOM 1765 C C . ASP A 1 220 ? -1.208 -23.479 2.063 1.00 81.75 220 ASP A C 1
ATOM 1767 O O . ASP A 1 220 ? -1.354 -24.470 1.341 1.00 81.75 220 ASP A O 1
ATOM 1771 N N . SER A 1 221 ? -2.259 -22.816 2.546 1.00 80.31 221 SER A N 1
ATOM 1772 C CA . SER A 1 221 ? -3.655 -23.232 2.339 1.00 80.31 221 SER A CA 1
ATOM 1773 C C . SER A 1 221 ? -4.032 -23.384 0.856 1.00 80.31 221 SER A C 1
ATOM 1775 O O . SER A 1 221 ? -4.912 -24.175 0.507 1.00 80.31 221 SER A O 1
ATOM 1777 N N . LYS A 1 222 ? -3.327 -22.672 -0.030 1.00 85.69 222 LYS A N 1
ATOM 1778 C CA . LYS A 1 222 ? -3.488 -22.704 -1.491 1.00 85.69 222 LYS A CA 1
ATOM 1779 C C . LYS A 1 222 ? -2.469 -23.597 -2.216 1.00 85.69 222 LYS A C 1
ATOM 1781 O O . LYS A 1 222 ? -2.519 -23.691 -3.437 1.00 85.69 222 LYS A O 1
ATOM 1786 N N . ARG A 1 223 ? -1.585 -24.301 -1.493 1.00 87.00 223 ARG A N 1
ATOM 1787 C CA . ARG A 1 223 ? -0.523 -25.180 -2.037 1.00 87.00 223 ARG A CA 1
ATOM 1788 C C . ARG A 1 223 ? 0.464 -24.466 -2.973 1.00 87.00 223 ARG A C 1
ATOM 1790 O O . ARG A 1 223 ? 1.064 -25.093 -3.854 1.00 87.00 223 ARG A O 1
ATOM 1797 N N . LEU A 1 224 ? 0.649 -23.166 -2.768 1.00 90.44 224 LEU A N 1
ATOM 1798 C CA . LEU A 1 224 ? 1.511 -22.292 -3.557 1.00 90.44 224 LEU A CA 1
ATOM 1799 C C . LEU A 1 224 ? 2.997 -22.580 -3.334 1.00 90.44 224 LEU A C 1
ATOM 1801 O O . LEU A 1 224 ? 3.799 -22.304 -4.224 1.00 90.44 224 LEU A O 1
ATOM 1805 N N . LYS A 1 225 ? 3.397 -23.222 -2.226 1.00 88.81 225 LYS A N 1
ATOM 1806 C CA . LYS A 1 225 ? 4.803 -23.632 -2.029 1.00 88.81 225 LYS A CA 1
ATOM 1807 C C . LYS A 1 225 ? 5.302 -24.595 -3.103 1.00 88.81 225 LYS A C 1
ATOM 1809 O O . LYS A 1 225 ? 6.503 -24.650 -3.347 1.00 88.81 225 LYS A O 1
ATOM 1814 N N . ARG A 1 226 ? 4.418 -25.349 -3.770 1.00 87.56 226 ARG A N 1
ATOM 1815 C CA . ARG A 1 226 ? 4.814 -26.197 -4.910 1.00 87.56 226 ARG A CA 1
ATOM 1816 C C . ARG A 1 226 ? 5.149 -25.365 -6.146 1.00 87.56 226 ARG A C 1
ATOM 1818 O O . ARG A 1 226 ? 6.130 -25.661 -6.819 1.00 87.56 226 ARG A O 1
ATOM 1825 N N . GLN A 1 227 ? 4.362 -24.326 -6.411 1.00 88.94 227 GLN A N 1
ATOM 1826 C CA . GLN A 1 227 ? 4.548 -23.402 -7.533 1.00 88.94 227 GLN A CA 1
ATOM 1827 C C . GLN A 1 227 ? 5.752 -22.477 -7.303 1.00 88.94 227 GLN A C 1
ATOM 1829 O O . GLN A 1 227 ? 6.568 -22.279 -8.198 1.00 88.94 227 GLN A O 1
ATOM 1834 N N . TYR A 1 228 ? 5.926 -21.998 -6.071 1.00 92.88 228 TYR A N 1
ATOM 1835 C CA . TYR A 1 228 ? 6.975 -21.060 -5.666 1.00 92.88 228 TYR A CA 1
ATOM 1836 C C . TYR A 1 228 ? 8.077 -21.711 -4.821 1.00 92.88 228 TYR A C 1
ATOM 1838 O O . TYR A 1 228 ? 8.700 -21.066 -3.976 1.00 92.88 228 TYR A O 1
ATOM 1846 N N . GLY A 1 229 ? 8.364 -22.995 -5.056 1.00 90.88 229 GLY A N 1
ATOM 1847 C CA . GLY A 1 229 ? 9.269 -23.776 -4.206 1.00 90.88 229 GLY A CA 1
ATOM 1848 C C . GLY A 1 229 ? 10.683 -23.203 -4.097 1.00 90.88 229 GLY A C 1
ATOM 1849 O O . GLY A 1 229 ? 11.308 -23.289 -3.043 1.00 90.88 229 GLY A O 1
ATOM 1850 N N . ASN A 1 230 ? 11.204 -22.568 -5.149 1.00 92.75 230 ASN A N 1
ATOM 1851 C CA . ASN A 1 230 ? 12.524 -21.932 -5.090 1.00 92.75 230 ASN A CA 1
ATOM 1852 C C . ASN A 1 230 ? 12.531 -20.683 -4.206 1.00 92.75 230 ASN A C 1
ATOM 1854 O O . ASN A 1 230 ? 13.456 -20.507 -3.418 1.00 92.75 230 ASN A O 1
ATOM 1858 N N . TYR A 1 231 ? 11.495 -19.850 -4.315 1.00 93.31 231 TYR A N 1
ATOM 1859 C CA . TYR A 1 231 ? 11.317 -18.679 -3.464 1.00 93.31 231 TYR A CA 1
ATOM 1860 C C . TYR A 1 231 ? 11.177 -19.097 -2.000 1.00 93.31 231 TYR A C 1
ATOM 1862 O O . TYR A 1 231 ? 11.947 -18.652 -1.152 1.00 93.31 231 TYR A O 1
ATOM 1870 N N . PHE A 1 232 ? 10.263 -20.030 -1.717 1.00 90.25 232 PHE A N 1
ATOM 1871 C CA . PHE A 1 232 ? 9.978 -20.460 -0.353 1.00 90.25 232 PHE A CA 1
ATOM 1872 C C . PHE A 1 232 ? 11.211 -21.068 0.334 1.00 90.25 232 PHE A C 1
ATOM 1874 O O . PHE A 1 232 ? 11.547 -20.680 1.449 1.00 90.25 232 PHE A O 1
ATOM 1881 N N . ARG A 1 233 ? 11.973 -21.919 -0.370 1.00 92.06 233 ARG A N 1
ATOM 1882 C CA . ARG A 1 233 ? 13.239 -22.471 0.148 1.00 92.06 233 ARG A CA 1
ATOM 1883 C C . ARG A 1 233 ? 14.269 -21.398 0.503 1.00 92.06 233 ARG A C 1
ATOM 1885 O O . ARG A 1 233 ? 15.074 -21.605 1.405 1.00 92.06 233 ARG A O 1
ATOM 1892 N N . LEU A 1 234 ? 14.312 -20.285 -0.230 1.00 93.31 234 LEU A N 1
ATOM 1893 C CA . LEU A 1 234 ? 15.227 -19.185 0.079 1.00 93.31 234 LEU A CA 1
ATOM 1894 C C . LEU A 1 234 ? 14.762 -18.403 1.309 1.00 93.31 234 LEU A C 1
ATOM 1896 O O . LEU A 1 234 ? 15.599 -18.050 2.139 1.00 93.31 234 LEU A O 1
ATOM 1900 N N . VAL A 1 235 ? 13.453 -18.188 1.453 1.00 91.94 235 VAL A N 1
ATOM 1901 C CA . VAL A 1 235 ? 12.864 -17.575 2.653 1.00 91.94 235 VAL A CA 1
ATOM 1902 C C . VAL A 1 235 ? 13.149 -18.420 3.896 1.00 91.94 235 VAL A C 1
ATOM 1904 O O . VAL A 1 235 ? 13.594 -17.879 4.904 1.00 91.94 235 VAL A O 1
ATOM 1907 N N . GLU A 1 236 ? 12.998 -19.747 3.818 1.00 90.94 236 GLU A N 1
ATOM 1908 C CA . GLU A 1 236 ? 13.336 -20.662 4.923 1.00 90.94 236 GLU A CA 1
ATOM 1909 C C . GLU A 1 236 ? 14.821 -20.612 5.308 1.00 90.94 236 GLU A C 1
ATOM 1911 O O . GLU A 1 236 ? 15.167 -20.786 6.473 1.00 90.94 236 GLU A O 1
ATOM 1916 N N . LYS A 1 237 ? 15.706 -20.306 4.351 1.00 93.62 237 LYS A N 1
ATOM 1917 C CA . LYS A 1 237 ? 17.137 -20.058 4.595 1.00 93.62 237 LYS A CA 1
ATOM 1918 C C . LYS A 1 237 ? 17.435 -18.651 5.134 1.00 93.62 237 LYS A C 1
ATOM 1920 O O . LYS A 1 237 ? 18.596 -18.256 5.184 1.00 93.62 237 LYS A O 1
ATOM 1925 N N . GLY A 1 238 ? 16.413 -17.877 5.494 1.00 92.25 238 GLY A N 1
ATOM 1926 C CA . GLY A 1 238 ? 16.545 -16.534 6.058 1.00 92.25 238 GLY A CA 1
ATOM 1927 C C . GLY A 1 238 ? 16.650 -15.410 5.025 1.00 92.25 238 GLY A C 1
ATOM 1928 O O . GLY A 1 238 ? 16.903 -14.263 5.400 1.00 92.25 238 GLY A O 1
ATOM 1929 N N . ARG A 1 239 ? 16.455 -15.682 3.724 1.00 93.81 239 ARG A N 1
ATOM 1930 C CA . ARG A 1 239 ? 16.447 -14.617 2.711 1.00 93.81 239 ARG A CA 1
ATOM 1931 C C . ARG A 1 239 ? 15.193 -13.759 2.866 1.00 93.81 239 ARG A C 1
ATOM 1933 O O . ARG A 1 239 ? 14.076 -14.261 2.797 1.00 93.81 239 ARG A O 1
ATOM 1940 N N . LYS A 1 240 ? 15.388 -12.452 3.034 1.00 92.38 240 LYS A N 1
ATOM 1941 C CA . LYS A 1 240 ? 14.305 -11.470 3.168 1.00 92.38 240 LYS A CA 1
ATOM 1942 C C . LYS A 1 240 ? 13.966 -10.851 1.814 1.00 92.38 240 LYS A C 1
ATOM 1944 O O . LYS A 1 240 ? 14.872 -10.534 1.043 1.00 92.38 240 LYS A O 1
ATOM 1949 N N . TYR A 1 241 ? 12.676 -10.651 1.566 1.00 94.06 241 TYR A N 1
ATOM 1950 C CA . TYR A 1 241 ? 12.138 -9.944 0.405 1.00 94.06 241 TYR A CA 1
ATOM 1951 C C . TYR A 1 241 ? 11.210 -8.848 0.915 1.00 94.06 241 TYR A C 1
ATOM 1953 O O . TYR A 1 241 ? 10.350 -9.120 1.749 1.00 94.06 241 TYR A O 1
ATOM 1961 N N . SER A 1 242 ? 11.398 -7.620 0.443 1.00 94.06 242 SER A N 1
ATOM 1962 C CA . SER A 1 242 ? 10.492 -6.520 0.768 1.00 94.06 242 SER A CA 1
ATOM 1963 C C . SER A 1 242 ? 9.199 -6.686 -0.022 1.00 94.06 242 SER A C 1
ATOM 1965 O O . SER A 1 242 ? 9.243 -6.861 -1.230 1.00 94.06 242 SER A O 1
ATOM 1967 N N . HIS A 1 243 ? 8.037 -6.658 0.623 1.00 95.00 243 HIS A N 1
ATOM 1968 C CA . HIS A 1 243 ? 6.747 -6.686 -0.084 1.00 95.00 243 HIS A CA 1
ATOM 1969 C C . HIS A 1 243 ? 6.126 -5.291 -0.225 1.00 95.00 243 HIS A C 1
ATOM 1971 O O . HIS A 1 243 ? 5.002 -5.169 -0.703 1.00 95.00 243 HIS A O 1
ATOM 1977 N N . SER A 1 244 ? 6.852 -4.231 0.145 1.00 96.25 244 SER A N 1
ATOM 1978 C CA . SER A 1 244 ? 6.309 -2.870 0.179 1.00 96.25 244 SER A CA 1
ATOM 1979 C C . SER A 1 244 ? 5.845 -2.391 -1.201 1.00 96.25 244 SER A C 1
ATOM 1981 O O . SER A 1 244 ? 4.679 -2.017 -1.363 1.00 96.25 244 SER A O 1
ATOM 1983 N N . LYS A 1 245 ? 6.705 -2.489 -2.229 1.00 97.38 245 LYS A N 1
ATOM 1984 C CA . LYS A 1 245 ? 6.337 -2.111 -3.605 1.00 97.38 245 LYS A CA 1
ATOM 1985 C C . LYS A 1 245 ? 5.390 -3.099 -4.277 1.00 97.38 245 LYS A C 1
ATOM 1987 O O . LYS A 1 245 ? 4.571 -2.694 -5.096 1.00 97.38 245 LYS A O 1
ATOM 1992 N N . LEU A 1 246 ? 5.438 -4.373 -3.889 1.00 97.62 246 LEU A N 1
ATOM 1993 C CA . LEU A 1 246 ? 4.489 -5.383 -4.362 1.00 97.62 246 LEU A CA 1
ATOM 1994 C C . LEU A 1 246 ? 3.054 -5.014 -3.975 1.00 97.62 246 LEU A C 1
ATOM 1996 O O . LEU A 1 246 ? 2.160 -5.077 -4.817 1.00 97.62 246 LEU A O 1
ATOM 2000 N N . VAL A 1 247 ? 2.838 -4.603 -2.722 1.00 97.44 247 VAL A N 1
ATOM 2001 C CA . VAL A 1 247 ? 1.514 -4.196 -2.231 1.00 97.44 247 VAL A CA 1
ATOM 2002 C C . VAL A 1 247 ? 1.046 -2.889 -2.888 1.00 97.44 247 VAL A C 1
ATOM 2004 O O . VAL A 1 247 ? -0.145 -2.745 -3.153 1.00 97.44 247 VAL A O 1
ATOM 2007 N N . GLU A 1 248 ? 1.956 -1.968 -3.233 1.00 98.25 248 GLU A N 1
ATOM 2008 C CA . GLU A 1 248 ? 1.631 -0.778 -4.043 1.00 98.25 248 GLU A CA 1
ATOM 2009 C C . GLU A 1 248 ? 1.124 -1.149 -5.444 1.00 98.25 248 GLU A C 1
ATOM 2011 O O . GLU A 1 248 ? 0.069 -0.662 -5.854 1.00 98.25 248 GLU A O 1
ATOM 2016 N N . VAL A 1 249 ? 1.823 -2.044 -6.151 1.00 98.38 249 VAL A N 1
ATOM 2017 C CA . VAL A 1 249 ? 1.377 -2.549 -7.463 1.00 98.38 249 VAL A CA 1
ATOM 2018 C C . VAL A 1 249 ? 0.024 -3.240 -7.332 1.00 98.38 249 VAL A C 1
ATOM 2020 O O . VAL A 1 249 ? -0.893 -2.943 -8.092 1.00 98.38 249 VAL A O 1
ATOM 2023 N N . LEU A 1 250 ? -0.133 -4.114 -6.336 1.00 98.06 250 LEU A N 1
ATOM 2024 C CA . LEU A 1 250 ? -1.389 -4.812 -6.072 1.00 98.06 250 LEU A CA 1
ATOM 2025 C C . LEU A 1 250 ? -2.552 -3.837 -5.867 1.00 98.06 250 LEU A C 1
ATOM 2027 O O . LEU A 1 250 ? -3.605 -4.013 -6.472 1.00 98.06 250 LEU A O 1
ATOM 2031 N N . TYR A 1 251 ? -2.350 -2.795 -5.060 1.00 97.81 251 TYR A N 1
ATOM 2032 C CA . TYR A 1 251 ? -3.348 -1.753 -4.850 1.00 97.81 251 TYR A CA 1
ATOM 2033 C C . TYR A 1 251 ? -3.750 -1.075 -6.165 1.00 97.81 251 TYR A C 1
ATOM 2035 O O . TYR A 1 251 ? -4.944 -1.007 -6.454 1.00 97.81 251 TYR A O 1
ATOM 2043 N N . VAL A 1 252 ? -2.783 -0.622 -6.973 1.00 97.81 252 VAL A N 1
ATOM 2044 C CA . VAL A 1 252 ? -3.069 0.037 -8.261 1.00 97.81 252 VAL A CA 1
ATOM 2045 C C . VAL A 1 252 ? -3.805 -0.905 -9.211 1.00 97.81 252 VAL A C 1
ATOM 2047 O O . VAL A 1 252 ? -4.795 -0.512 -9.811 1.00 97.81 252 VAL A O 1
ATOM 2050 N N . LEU A 1 253 ? -3.399 -2.171 -9.314 1.00 97.94 253 LEU A N 1
ATOM 2051 C CA . LEU A 1 253 ? -4.117 -3.132 -10.153 1.00 97.94 253 LEU A CA 1
ATOM 2052 C C . LEU A 1 253 ? -5.557 -3.342 -9.660 1.00 97.94 253 LEU A C 1
ATOM 2054 O O . LEU A 1 253 ? -6.481 -3.377 -10.468 1.00 97.94 253 LEU A O 1
ATOM 2058 N N . MET A 1 254 ? -5.770 -3.426 -8.343 1.00 96.69 254 MET A N 1
ATOM 2059 C CA . MET A 1 254 ? -7.098 -3.608 -7.752 1.00 96.69 254 MET A CA 1
ATOM 2060 C C . MET A 1 254 ? -8.028 -2.401 -7.938 1.00 96.69 254 MET A C 1
ATOM 2062 O O . MET A 1 254 ? -9.240 -2.599 -8.006 1.00 96.69 254 MET A O 1
ATOM 2066 N N . THR A 1 255 ? -7.524 -1.165 -8.051 1.00 96.06 255 THR A N 1
ATOM 2067 C CA . THR A 1 255 ? -8.394 0.002 -8.323 1.00 96.06 255 THR A CA 1
ATOM 2068 C C . THR A 1 255 ? -9.007 -0.031 -9.727 1.00 96.06 255 THR A C 1
ATOM 2070 O O . THR A 1 255 ? -10.073 0.554 -9.947 1.00 96.06 255 THR A O 1
ATOM 2073 N N . HIS A 1 256 ? -8.376 -0.760 -10.650 1.00 96.00 256 HIS A N 1
ATOM 2074 C CA . HIS A 1 256 ? -8.857 -1.019 -12.006 1.00 96.00 256 HIS A CA 1
ATOM 2075 C C . HIS A 1 256 ? -9.711 -2.287 -12.120 1.00 96.00 256 HIS A C 1
ATOM 2077 O O . HIS A 1 256 ? -10.102 -2.653 -13.226 1.00 96.00 256 HIS A O 1
ATOM 2083 N N . ILE A 1 257 ? -10.030 -2.954 -11.009 1.00 95.88 257 ILE A N 1
ATOM 2084 C CA . ILE A 1 257 ? -10.937 -4.100 -10.999 1.00 95.88 257 ILE A CA 1
ATOM 2085 C C . ILE A 1 257 ? -12.356 -3.659 -10.644 1.00 95.88 257 ILE A C 1
ATOM 2087 O O . ILE A 1 257 ? -12.581 -2.876 -9.717 1.00 95.88 257 ILE A O 1
ATOM 2091 N N . ASP A 1 258 ? -13.325 -4.202 -11.376 1.00 93.38 258 ASP A N 1
ATOM 2092 C CA . ASP A 1 258 ? -14.733 -4.186 -11.000 1.00 93.38 258 ASP A CA 1
ATOM 2093 C C . ASP A 1 258 ? -15.108 -5.552 -10.412 1.00 93.38 258 ASP A C 1
ATOM 2095 O O . ASP A 1 258 ? -15.208 -6.559 -11.117 1.00 93.38 258 ASP A O 1
ATOM 2099 N N . PHE A 1 259 ? -15.289 -5.582 -9.091 1.00 91.38 259 PHE A N 1
ATOM 2100 C CA . PHE A 1 259 ? -15.628 -6.797 -8.350 1.00 91.38 259 PHE A CA 1
ATOM 2101 C C . PHE A 1 259 ? -17.050 -7.293 -8.634 1.00 91.38 259 PHE A C 1
ATOM 2103 O O . PHE A 1 259 ? -17.349 -8.450 -8.351 1.00 91.38 259 PHE A O 1
ATOM 2110 N N . THR A 1 260 ? -17.923 -6.451 -9.195 1.00 89.25 260 THR A N 1
ATOM 2111 C CA . THR A 1 260 ? -19.314 -6.815 -9.501 1.00 89.25 260 THR A CA 1
ATOM 2112 C C . THR A 1 260 ? -19.439 -7.617 -10.798 1.00 89.25 260 THR A C 1
ATOM 2114 O O . THR A 1 260 ? -20.431 -8.322 -11.001 1.00 89.25 260 THR A O 1
ATOM 2117 N N . LEU A 1 261 ? -18.421 -7.563 -11.665 1.00 91.88 261 LEU A N 1
ATOM 2118 C CA . LEU A 1 261 ? -18.384 -8.333 -12.903 1.00 91.88 261 LEU A CA 1
ATOM 2119 C C . LEU A 1 261 ? -18.180 -9.825 -12.628 1.00 91.88 261 LEU A C 1
ATOM 2121 O O . LEU A 1 261 ? -17.478 -10.241 -11.703 1.00 91.88 261 LEU A O 1
ATOM 2125 N N . THR A 1 262 ? -18.764 -10.659 -13.490 1.00 91.50 262 THR A N 1
ATOM 2126 C CA . THR A 1 262 ? -18.557 -12.108 -13.411 1.00 91.50 262 THR A CA 1
ATOM 2127 C C . THR A 1 262 ? -17.096 -12.439 -13.728 1.00 91.50 262 THR A C 1
ATOM 2129 O O . THR A 1 262 ? -16.568 -11.927 -14.715 1.00 91.50 262 THR A O 1
ATOM 2132 N N . PRO A 1 263 ? -16.429 -13.310 -12.945 1.00 93.94 263 PRO A N 1
ATOM 2133 C CA . PRO A 1 263 ? -15.043 -13.650 -13.219 1.00 93.94 263 PRO A CA 1
ATOM 2134 C C . PRO A 1 263 ? -14.841 -14.303 -14.592 1.00 93.94 263 PRO A C 1
ATOM 2136 O O . PRO A 1 263 ? -15.436 -15.346 -14.899 1.00 93.94 263 PRO A O 1
ATOM 2139 N N . SER A 1 264 ? -13.939 -13.719 -15.378 1.00 94.19 264 SER A N 1
ATOM 2140 C CA . SER A 1 264 ? -13.531 -14.205 -16.695 1.00 94.19 264 SER A CA 1
ATOM 2141 C C . SER A 1 264 ? -12.797 -15.544 -16.601 1.00 94.19 264 SER A C 1
ATOM 2143 O O . SER A 1 264 ? -12.199 -15.894 -15.577 1.00 94.19 264 SER A O 1
ATOM 2145 N N . VAL A 1 265 ? -12.835 -16.329 -17.680 1.00 92.50 265 VAL A N 1
ATOM 2146 C CA . VAL A 1 265 ? -12.087 -17.591 -17.756 1.00 92.50 265 VAL A CA 1
ATOM 2147 C C . VAL A 1 265 ? -10.584 -17.294 -17.677 1.00 92.50 265 VAL A C 1
ATOM 2149 O O . VAL A 1 265 ? -10.103 -16.272 -18.154 1.00 92.50 265 VAL A O 1
ATOM 2152 N N . ASN A 1 266 ? -9.820 -18.177 -17.034 1.00 86.75 266 ASN A N 1
ATOM 2153 C CA . ASN A 1 266 ? -8.370 -18.007 -16.970 1.00 86.75 266 ASN A CA 1
ATOM 2154 C C . ASN A 1 266 ? -7.785 -18.015 -18.392 1.00 86.75 266 ASN A C 1
ATOM 2156 O O . ASN A 1 266 ? -8.175 -18.853 -19.207 1.00 86.75 266 ASN A O 1
ATOM 2160 N N . ASN A 1 267 ? -6.836 -17.118 -18.662 1.00 82.81 267 ASN A N 1
ATOM 2161 C CA . ASN A 1 267 ? -6.183 -16.941 -19.965 1.00 82.81 267 ASN A CA 1
ATOM 2162 C C . ASN A 1 267 ? -7.127 -16.518 -21.112 1.00 82.81 267 ASN A C 1
ATOM 2164 O O . ASN A 1 267 ? -6.769 -16.674 -22.278 1.00 82.81 267 ASN A O 1
ATOM 2168 N N . SER A 1 268 ? -8.327 -16.009 -20.811 1.00 86.19 268 SER A N 1
ATOM 2169 C CA . SER A 1 268 ? -9.174 -15.324 -21.794 1.00 86.19 268 SER A CA 1
ATOM 2170 C C . SER A 1 268 ? -9.075 -13.808 -21.641 1.00 86.19 268 SER A C 1
ATOM 2172 O O . SER A 1 268 ? -8.634 -13.309 -20.606 1.00 86.19 268 SER A O 1
ATOM 2174 N N . CYS A 1 269 ? -9.545 -13.076 -22.656 1.00 86.69 269 CYS A N 1
ATOM 2175 C CA . CYS A 1 269 ? -9.778 -11.640 -22.520 1.00 86.69 269 CYS A CA 1
ATOM 2176 C C . CYS A 1 269 ? -10.714 -11.381 -21.328 1.00 86.69 269 CYS A C 1
ATOM 2178 O O . CYS A 1 269 ? -11.635 -12.170 -21.081 1.00 86.69 269 CYS A O 1
ATOM 2180 N N . ARG A 1 270 ? -10.436 -10.316 -20.574 1.00 92.38 270 ARG A N 1
ATOM 2181 C CA . ARG A 1 270 ? -11.247 -9.903 -19.429 1.00 92.38 270 ARG A CA 1
ATOM 2182 C C . ARG A 1 270 ? -12.411 -9.058 -19.911 1.00 92.38 270 ARG A C 1
ATOM 2184 O O . ARG A 1 270 ? -12.220 -8.147 -20.712 1.00 92.38 270 ARG A O 1
ATOM 2191 N N . ASP A 1 271 ? -13.584 -9.284 -19.335 1.00 91.31 271 ASP A N 1
ATOM 2192 C CA . ASP A 1 271 ? -14.681 -8.330 -19.475 1.00 91.31 271 ASP A CA 1
ATOM 2193 C C . ASP A 1 271 ? -14.250 -6.966 -18.918 1.00 91.31 271 ASP A C 1
ATOM 2195 O O . ASP A 1 271 ? -13.630 -6.904 -17.851 1.00 91.31 271 ASP A O 1
ATOM 2199 N N . CYS A 1 272 ? -14.569 -5.892 -19.643 1.00 91.62 272 CYS A N 1
ATOM 2200 C CA . CYS A 1 272 ? -14.242 -4.517 -19.281 1.00 91.62 272 CYS A CA 1
ATOM 2201 C C . CYS A 1 272 ? -15.510 -3.660 -19.278 1.00 91.62 272 CYS A C 1
ATOM 2203 O O . CYS A 1 272 ? -16.258 -3.636 -20.257 1.00 91.62 272 CYS A O 1
ATOM 2205 N N . ASN A 1 273 ? -15.739 -2.946 -18.180 1.00 88.75 273 ASN A N 1
ATOM 2206 C CA . ASN A 1 273 ? -16.843 -2.016 -18.001 1.00 88.75 273 ASN A CA 1
ATOM 2207 C C . ASN A 1 273 ? -16.289 -0.660 -17.547 1.00 88.75 273 ASN A C 1
ATOM 2209 O O . ASN A 1 273 ? -15.677 -0.560 -16.487 1.00 88.75 273 ASN A O 1
ATOM 2213 N N . VAL A 1 274 ? -16.474 0.384 -18.362 1.00 87.00 274 VAL A N 1
ATOM 2214 C CA . VAL A 1 274 ? -16.018 1.763 -18.073 1.00 87.00 274 VAL A CA 1
ATOM 2215 C C . VAL A 1 274 ? -14.543 1.820 -17.616 1.00 87.00 274 VAL A C 1
ATOM 2217 O O . VAL A 1 274 ? -14.192 2.482 -16.643 1.00 87.00 274 VAL A O 1
ATOM 2220 N N . GLY A 1 275 ? -13.660 1.081 -18.296 1.00 84.75 275 GLY A N 1
ATOM 2221 C CA . GLY A 1 275 ? -12.220 1.066 -17.996 1.00 84.75 275 GLY A CA 1
ATOM 2222 C C . GLY A 1 275 ? -11.814 0.276 -16.744 1.00 84.75 275 GLY A C 1
ATOM 2223 O O . GLY A 1 275 ? -10.645 0.328 -16.354 1.00 84.75 275 GLY A O 1
ATOM 2224 N N . LYS A 1 276 ? -12.749 -0.456 -16.124 1.00 93.12 276 LYS A N 1
ATOM 2225 C CA . LYS A 1 276 ? -12.471 -1.445 -15.079 1.00 93.12 276 LYS A CA 1
ATOM 2226 C C . LYS A 1 276 ? -12.674 -2.861 -15.594 1.00 93.12 276 LYS A C 1
ATOM 2228 O O . LYS A 1 276 ? -13.602 -3.129 -16.351 1.00 93.12 276 LYS A O 1
ATOM 2233 N N . TYR A 1 277 ? -11.823 -3.771 -15.147 1.00 95.75 277 TYR A N 1
ATOM 2234 C CA . TYR A 1 277 ? -11.750 -5.139 -15.641 1.00 95.75 277 TYR A CA 1
ATOM 2235 C C . TYR A 1 277 ? -12.332 -6.133 -14.640 1.00 95.75 277 TYR A C 1
ATOM 2237 O O . TYR A 1 277 ? -12.241 -5.955 -13.426 1.00 95.75 277 TYR A O 1
ATOM 2245 N N . SER A 1 278 ? -12.885 -7.225 -15.153 1.00 95.69 278 SER A N 1
ATOM 2246 C CA . SER A 1 278 ? -13.259 -8.378 -14.338 1.00 95.69 278 SER A CA 1
ATOM 2247 C C . SER A 1 278 ? -12.024 -9.100 -13.787 1.00 95.69 278 SER A C 1
ATOM 2249 O O . SER A 1 278 ? -10.940 -9.121 -14.387 1.00 95.69 278 SER A O 1
ATOM 2251 N N . LEU A 1 279 ? -12.196 -9.746 -12.634 1.00 96.12 279 LEU A N 1
ATOM 2252 C CA . LEU A 1 279 ? -11.241 -10.737 -12.136 1.00 96.12 279 LEU A CA 1
ATOM 2253 C C . LEU A 1 279 ? -11.228 -11.966 -13.052 1.00 96.12 279 LEU A C 1
ATOM 2255 O O . LEU A 1 279 ? -12.244 -12.324 -13.640 1.00 96.12 279 LEU A O 1
ATOM 2259 N N . THR A 1 280 ? -10.109 -12.679 -13.120 1.00 96.81 280 THR A N 1
ATOM 2260 C CA . THR A 1 280 ? -10.110 -14.067 -13.610 1.00 96.81 280 THR A CA 1
ATOM 2261 C C . THR A 1 280 ? -10.637 -15.007 -12.526 1.00 96.81 280 THR A C 1
ATOM 2263 O O . THR A 1 280 ? -10.640 -14.673 -11.339 1.00 96.81 280 THR A O 1
ATOM 2266 N N . ARG A 1 281 ? -11.056 -16.222 -12.896 1.00 94.88 281 ARG A N 1
ATOM 2267 C CA . ARG A 1 281 ? -11.490 -17.240 -11.920 1.00 94.88 281 ARG A CA 1
ATOM 2268 C C . ARG A 1 281 ? -10.420 -17.536 -10.864 1.00 94.88 281 ARG A C 1
ATOM 2270 O O . ARG A 1 281 ? -10.764 -17.647 -9.691 1.00 94.88 281 ARG A O 1
ATOM 2277 N N . ALA A 1 282 ? -9.148 -17.624 -11.258 1.00 94.25 282 ALA A N 1
ATOM 2278 C CA . ALA A 1 282 ? -8.039 -17.853 -10.329 1.00 94.25 282 ALA A CA 1
ATOM 2279 C C . ALA A 1 282 ? -7.874 -16.700 -9.323 1.00 94.25 282 ALA A C 1
ATOM 2281 O O . ALA A 1 282 ? -7.746 -16.934 -8.124 1.00 94.25 282 ALA A O 1
ATOM 2282 N N . GLU A 1 283 ? -7.945 -15.450 -9.782 1.00 96.00 283 GLU A N 1
ATOM 2283 C CA . GLU A 1 283 ? -7.839 -14.278 -8.901 1.00 96.00 283 GLU A CA 1
ATOM 2284 C C . GLU A 1 283 ? -9.052 -14.154 -7.977 1.00 96.00 283 GLU A C 1
ATOM 2286 O O . GLU A 1 283 ? -8.909 -13.904 -6.779 1.00 96.00 283 GLU A O 1
ATOM 2291 N N . ALA A 1 284 ? -10.253 -14.399 -8.507 1.00 93.62 284 ALA A N 1
ATOM 2292 C CA . ALA A 1 284 ? -11.482 -14.392 -7.728 1.00 93.62 284 ALA A CA 1
ATOM 2293 C C . ALA A 1 284 ? -11.431 -15.407 -6.576 1.00 93.62 284 ALA A C 1
ATOM 2295 O O . ALA A 1 284 ? -11.908 -15.113 -5.483 1.00 93.62 284 ALA A O 1
ATOM 2296 N N . GLU A 1 285 ? -10.806 -16.573 -6.765 1.00 92.12 285 GLU A N 1
ATOM 2297 C CA . GLU A 1 285 ? -10.611 -17.572 -5.705 1.00 92.12 285 GLU A CA 1
ATOM 2298 C C . GLU A 1 285 ? -9.666 -17.140 -4.575 1.00 92.12 285 GLU A C 1
ATOM 2300 O O . GLU A 1 285 ? -9.724 -17.721 -3.481 1.00 92.12 285 GLU A O 1
ATOM 2305 N N . LEU A 1 286 ? -8.797 -16.161 -4.832 1.00 92.88 286 LEU A N 1
ATOM 2306 C CA . LEU A 1 286 ? -7.861 -15.605 -3.856 1.00 92.88 286 LEU A CA 1
ATOM 2307 C C . LEU A 1 286 ? -8.431 -14.384 -3.134 1.00 92.88 286 LEU A C 1
ATOM 2309 O O . LEU A 1 286 ? -8.030 -14.125 -2.005 1.00 92.88 286 LEU A O 1
ATOM 2313 N N . VAL A 1 287 ? -9.353 -13.649 -3.754 1.00 92.25 287 VAL A N 1
ATOM 2314 C CA . VAL A 1 287 ? -9.895 -12.406 -3.184 1.00 92.25 287 VAL A CA 1
ATOM 2315 C C . VAL A 1 287 ? -11.245 -12.608 -2.495 1.00 92.25 287 VAL A C 1
ATOM 2317 O O . VAL A 1 287 ? -11.545 -11.919 -1.522 1.00 92.25 287 VAL A O 1
ATOM 2320 N N . ARG A 1 288 ? -12.076 -13.543 -2.969 1.00 88.25 288 ARG A N 1
ATOM 2321 C CA . ARG A 1 288 ? -13.435 -13.719 -2.440 1.00 88.25 288 ARG A CA 1
ATOM 2322 C C . ARG A 1 288 ? -13.451 -14.257 -1.002 1.00 88.25 288 ARG A C 1
ATOM 2324 O O . ARG A 1 288 ? -12.583 -15.058 -0.646 1.00 88.25 288 ARG A O 1
ATOM 2331 N N . PRO A 1 289 ? -14.489 -13.924 -0.213 1.00 86.31 289 PRO A N 1
ATOM 2332 C CA . PRO A 1 289 ? -14.751 -14.591 1.055 1.00 86.31 289 PRO A CA 1
ATOM 2333 C C . PRO A 1 289 ? -14.865 -16.113 0.887 1.00 86.31 289 PRO A C 1
ATOM 2335 O O . PRO A 1 289 ? -15.505 -16.603 -0.048 1.00 86.31 289 PRO A O 1
ATOM 2338 N N . VAL A 1 290 ? -14.247 -16.871 1.793 1.00 82.94 290 VAL A N 1
ATOM 2339 C CA . VAL A 1 290 ? -14.168 -18.337 1.714 1.00 82.94 290 VAL A CA 1
ATOM 2340 C C . VAL A 1 290 ? -15.010 -18.994 2.809 1.00 82.94 290 VAL A C 1
ATOM 2342 O O . VAL A 1 290 ? -15.150 -18.483 3.917 1.00 82.94 290 VAL A O 1
ATOM 2345 N N . GLY A 1 291 ? -15.553 -20.174 2.504 1.00 80.94 291 GLY A N 1
ATOM 2346 C CA . GLY A 1 291 ? -16.238 -21.021 3.478 1.00 80.94 291 GLY A CA 1
ATOM 2347 C C . GLY A 1 291 ? -17.645 -20.544 3.842 1.00 80.94 291 GLY A C 1
ATOM 2348 O O . GLY A 1 291 ? -18.153 -19.547 3.336 1.00 80.94 291 GLY A O 1
ATOM 2349 N N . ARG A 1 292 ? -18.300 -21.293 4.739 1.00 74.50 292 ARG A N 1
ATOM 2350 C CA . ARG A 1 292 ? -19.662 -20.979 5.215 1.00 74.50 292 ARG A CA 1
ATOM 2351 C C . ARG A 1 292 ? -19.718 -19.679 6.016 1.00 74.50 292 ARG A C 1
ATOM 2353 O O . ARG A 1 292 ? -20.761 -19.041 6.059 1.00 74.50 292 ARG A O 1
ATOM 2360 N N . ASN A 1 293 ? -18.588 -19.299 6.603 1.00 78.56 293 ASN A N 1
ATOM 2361 C CA . ASN A 1 293 ? -18.454 -18.121 7.445 1.00 78.56 293 ASN A CA 1
ATOM 2362 C C . ASN A 1 293 ? -18.113 -16.843 6.666 1.00 78.56 293 ASN A C 1
ATOM 2364 O O . ASN A 1 293 ? -18.023 -15.790 7.287 1.00 78.56 293 ASN A O 1
ATOM 2368 N N . LYS A 1 294 ? -17.934 -16.934 5.336 1.00 84.81 294 LYS A N 1
ATOM 2369 C CA . LYS A 1 294 ? -17.520 -15.820 4.470 1.00 84.81 294 LYS A CA 1
ATOM 2370 C C . LYS A 1 294 ? -16.253 -15.123 4.993 1.00 84.81 294 LYS A C 1
ATOM 2372 O O . LYS A 1 294 ? -16.212 -13.912 5.171 1.00 84.81 294 LYS A O 1
ATOM 2377 N N . ASP A 1 295 ? -15.196 -15.893 5.221 1.00 87.88 295 ASP A N 1
ATOM 2378 C CA . ASP A 1 295 ? -13.947 -15.357 5.762 1.00 87.88 295 ASP A CA 1
ATOM 2379 C C . ASP A 1 295 ? -13.156 -14.633 4.664 1.00 87.88 295 ASP A C 1
ATOM 2381 O O . ASP A 1 295 ? -12.724 -15.254 3.686 1.00 87.88 295 ASP A O 1
ATOM 2385 N N . LEU A 1 296 ? -12.937 -13.322 4.818 1.00 92.88 296 LEU A N 1
ATOM 2386 C CA . LEU A 1 296 ? -12.143 -12.510 3.887 1.00 92.88 296 LEU A CA 1
ATOM 2387 C C . LEU A 1 296 ? -10.645 -12.592 4.230 1.00 92.88 296 LEU A C 1
ATOM 2389 O O . LEU A 1 296 ? -10.000 -11.625 4.634 1.00 92.88 296 LEU A O 1
ATOM 2393 N N . ILE A 1 297 ? -10.093 -13.796 4.070 1.00 92.62 297 ILE A N 1
ATOM 2394 C CA . ILE A 1 297 ? -8.726 -14.155 4.482 1.00 92.62 297 ILE A CA 1
ATOM 2395 C C . ILE A 1 297 ? -7.670 -13.258 3.825 1.00 92.62 297 ILE A C 1
ATOM 2397 O O . ILE A 1 297 ? -6.689 -12.890 4.465 1.00 92.62 297 ILE A O 1
ATOM 2401 N N . PHE A 1 298 ? -7.861 -12.882 2.560 1.00 93.88 298 PHE A N 1
ATOM 2402 C CA . PHE A 1 298 ? -6.908 -12.028 1.854 1.00 93.88 298 PHE A CA 1
ATOM 2403 C C . PHE A 1 298 ? -6.730 -10.663 2.534 1.00 93.88 298 PHE A C 1
ATOM 2405 O O . PHE A 1 298 ? -5.598 -10.235 2.751 1.00 93.88 298 PHE A O 1
ATOM 2412 N N . LEU A 1 299 ? -7.830 -10.014 2.938 1.00 95.25 299 LEU A N 1
ATOM 2413 C CA . LEU A 1 299 ? -7.760 -8.731 3.638 1.00 95.25 299 LEU A CA 1
ATOM 2414 C C . LEU A 1 299 ? -7.049 -8.875 4.987 1.00 95.25 299 LEU A C 1
ATOM 2416 O O . LEU A 1 299 ? -6.183 -8.066 5.307 1.00 95.25 299 LEU A O 1
ATOM 2420 N N . ARG A 1 300 ? -7.364 -9.942 5.735 1.00 94.75 300 ARG A N 1
ATOM 2421 C CA . ARG A 1 300 ? -6.670 -10.280 6.984 1.00 94.75 300 ARG A CA 1
ATOM 2422 C C . ARG A 1 300 ? -5.158 -10.371 6.767 1.00 94.75 300 ARG A C 1
ATOM 2424 O O . ARG A 1 300 ? -4.414 -9.698 7.467 1.00 94.75 300 ARG A O 1
ATOM 2431 N N . LYS A 1 301 ? -4.704 -11.122 5.757 1.00 93.69 301 LYS A N 1
ATOM 2432 C CA . LYS A 1 301 ? -3.270 -11.284 5.463 1.00 93.69 301 LYS A CA 1
ATOM 2433 C C . LYS A 1 301 ? -2.580 -9.962 5.125 1.00 93.69 301 LYS A C 1
ATOM 2435 O O . LYS A 1 301 ? -1.493 -9.712 5.631 1.00 93.69 301 LYS A O 1
ATOM 2440 N N . ILE A 1 302 ? -3.208 -9.100 4.322 1.00 95.31 302 ILE A N 1
ATOM 2441 C CA . ILE A 1 302 ? -2.669 -7.765 3.998 1.00 95.31 302 ILE A CA 1
ATOM 2442 C C . ILE A 1 302 ? -2.501 -6.900 5.257 1.00 95.31 302 ILE A C 1
ATOM 2444 O O . ILE A 1 302 ? -1.508 -6.177 5.386 1.00 95.31 302 ILE A O 1
ATOM 2448 N N . LEU A 1 303 ? -3.465 -6.963 6.181 1.00 95.38 303 LEU A N 1
ATOM 2449 C CA . LEU A 1 303 ? -3.411 -6.225 7.443 1.00 95.38 303 LEU A CA 1
ATOM 2450 C C . LEU A 1 303 ? -2.398 -6.832 8.421 1.00 95.38 303 LEU A C 1
ATOM 2452 O O . LEU A 1 303 ? -1.696 -6.079 9.076 1.00 95.38 303 LEU A O 1
ATOM 2456 N N . GLU A 1 304 ? -2.243 -8.150 8.482 1.00 93.25 304 GLU A N 1
ATOM 2457 C CA . GLU A 1 304 ? -1.268 -8.805 9.370 1.00 93.25 304 GLU A CA 1
ATOM 2458 C C . GLU A 1 304 ? 0.178 -8.656 8.879 1.00 93.25 304 GLU A C 1
ATOM 2460 O O . GLU A 1 304 ? 1.088 -8.458 9.681 1.00 93.25 304 GLU A O 1
ATOM 2465 N N . GLN A 1 305 ? 0.411 -8.723 7.563 1.00 91.50 305 GLN A N 1
ATOM 2466 C CA . GLN A 1 305 ? 1.759 -8.647 6.986 1.00 91.50 305 GLN A CA 1
ATOM 2467 C C . GLN A 1 305 ? 2.409 -7.272 7.155 1.00 91.50 305 GLN A C 1
ATOM 2469 O O . GLN A 1 305 ? 3.635 -7.191 7.181 1.00 91.50 305 GLN A O 1
ATOM 2474 N N . GLN A 1 306 ? 1.610 -6.198 7.219 1.00 89.69 306 GLN A N 1
ATOM 2475 C CA . GLN A 1 306 ? 2.077 -4.812 7.380 1.00 89.69 306 GLN A CA 1
ATOM 2476 C C . GLN A 1 306 ? 3.233 -4.412 6.448 1.00 89.69 306 GLN A C 1
ATOM 2478 O O . GLN A 1 306 ? 4.055 -3.562 6.782 1.00 89.69 306 GLN A O 1
ATOM 2483 N N . ALA A 1 307 ? 3.282 -4.984 5.240 1.00 92.44 307 ALA A N 1
ATOM 2484 C CA . ALA A 1 307 ? 4.351 -4.707 4.284 1.00 92.44 307 ALA A CA 1
ATOM 2485 C C . ALA A 1 307 ? 4.394 -3.225 3.864 1.00 92.44 307 ALA A C 1
ATOM 2487 O O . ALA A 1 307 ? 5.469 -2.687 3.606 1.00 92.44 307 ALA A O 1
ATOM 2488 N N . ASN A 1 308 ? 3.227 -2.571 3.801 1.00 95.56 308 ASN A N 1
ATOM 2489 C CA . ASN A 1 308 ? 3.083 -1.136 3.561 1.00 95.56 308 ASN A CA 1
ATOM 2490 C C . ASN A 1 308 ? 1.773 -0.617 4.201 1.00 95.56 308 ASN A C 1
ATOM 2492 O O . ASN A 1 308 ? 0.729 -0.622 3.541 1.00 95.56 308 ASN A O 1
ATOM 2496 N N . PRO A 1 309 ? 1.792 -0.178 5.477 1.00 93.88 309 PRO A N 1
ATOM 2497 C CA . PRO A 1 309 ? 0.574 0.151 6.227 1.00 93.88 309 PRO A CA 1
ATOM 2498 C C . PRO A 1 309 ? -0.323 1.215 5.562 1.00 93.88 309 PRO A C 1
ATOM 2500 O O . PRO A 1 309 ? -1.536 0.996 5.464 1.00 93.88 309 PRO A O 1
ATOM 2503 N N . PRO A 1 310 ? 0.217 2.331 5.021 1.00 95.62 310 PRO A N 1
ATOM 2504 C CA . PRO A 1 310 ? -0.591 3.304 4.288 1.00 95.62 310 PRO A CA 1
ATOM 2505 C C . PRO A 1 310 ? -1.341 2.722 3.090 1.00 95.62 310 PRO A C 1
ATOM 2507 O O . PRO A 1 310 ? -2.467 3.136 2.818 1.00 95.62 310 PRO A O 1
ATOM 2510 N N . VAL A 1 311 ? -0.738 1.776 2.370 1.00 96.38 311 VAL A N 1
ATOM 2511 C CA . VAL A 1 311 ? -1.353 1.153 1.191 1.00 96.38 311 VAL A CA 1
ATOM 2512 C C . VAL A 1 311 ? -2.345 0.070 1.600 1.00 96.38 311 VAL A C 1
ATOM 2514 O O . VAL A 1 311 ? -3.420 -0.002 1.009 1.00 96.38 311 VAL A O 1
ATOM 2517 N N . SER A 1 312 ? -2.059 -0.699 2.654 1.00 95.62 312 SER A N 1
ATOM 2518 C CA . SER A 1 312 ? -3.013 -1.659 3.224 1.00 95.62 312 SER A CA 1
ATOM 2519 C C . SER A 1 312 ? -4.344 -0.985 3.584 1.00 95.62 312 SER A C 1
ATOM 2521 O O . SER A 1 312 ? -5.405 -1.512 3.251 1.00 95.62 312 SER A O 1
ATOM 2523 N N . ARG A 1 313 ? -4.311 0.232 4.153 1.00 94.56 313 ARG A N 1
ATOM 2524 C CA . ARG A 1 313 ? -5.519 1.046 4.395 1.00 94.56 313 ARG A CA 1
ATOM 2525 C C . ARG A 1 313 ? -6.268 1.402 3.109 1.00 94.56 313 ARG A C 1
ATOM 2527 O O . ARG A 1 313 ? -7.490 1.319 3.071 1.00 94.56 313 ARG A O 1
ATOM 2534 N N . LYS A 1 314 ? -5.557 1.750 2.033 1.00 96.31 314 LYS A N 1
ATOM 2535 C CA . LYS A 1 314 ? -6.189 2.033 0.733 1.00 96.31 314 LYS A CA 1
ATOM 2536 C C . LYS A 1 314 ? -6.809 0.782 0.102 1.00 96.31 314 LYS A C 1
ATOM 2538 O O . LYS A 1 314 ? -7.837 0.887 -0.558 1.00 96.31 314 LYS A O 1
ATOM 2543 N N . ILE A 1 315 ? -6.242 -0.404 0.327 1.00 96.69 315 ILE A N 1
ATOM 2544 C CA . ILE A 1 315 ? -6.847 -1.672 -0.114 1.00 96.69 315 ILE A CA 1
ATOM 2545 C C . ILE A 1 315 ? -8.181 -1.918 0.611 1.00 96.69 315 ILE A C 1
ATOM 2547 O O . ILE A 1 315 ? -9.146 -2.333 -0.031 1.00 96.69 315 ILE A O 1
ATOM 2551 N N . VAL A 1 316 ? -8.289 -1.592 1.907 1.00 96.25 316 VAL A N 1
ATOM 2552 C CA . VAL A 1 316 ? -9.579 -1.619 2.633 1.00 96.25 316 VAL A CA 1
ATOM 2553 C C . VAL A 1 316 ? -10.605 -0.720 1.929 1.00 96.25 316 VAL A C 1
ATOM 2555 O O . VAL A 1 316 ? -11.734 -1.146 1.689 1.00 96.25 316 VAL A O 1
ATOM 2558 N N . SER A 1 317 ? -10.204 0.489 1.519 1.00 95.19 317 SER A N 1
ATOM 2559 C CA . SER A 1 317 ? -11.061 1.409 0.757 1.00 95.19 317 SER A CA 1
ATOM 2560 C C . SER A 1 317 ? -11.548 0.823 -0.571 1.00 95.19 317 SER A C 1
ATOM 2562 O O . SER A 1 317 ? -12.691 1.069 -0.947 1.00 95.19 317 SER A O 1
ATOM 2564 N N . VAL A 1 318 ? -10.722 0.033 -1.270 1.00 94.94 318 VAL A N 1
ATOM 2565 C CA . VAL A 1 318 ? -11.118 -0.644 -2.519 1.00 94.94 318 VAL A CA 1
ATOM 2566 C C . VAL A 1 318 ? -12.237 -1.653 -2.263 1.00 94.94 318 VAL A C 1
ATOM 2568 O O . VAL A 1 318 ? -13.237 -1.648 -2.979 1.00 94.94 318 VAL A O 1
ATOM 2571 N N . PHE A 1 319 ? -12.120 -2.465 -1.210 1.00 94.00 319 PHE A N 1
ATOM 2572 C CA . PHE A 1 319 ? -13.174 -3.411 -0.836 1.00 94.00 319 PHE A CA 1
ATOM 2573 C C . PHE A 1 319 ? -14.471 -2.712 -0.417 1.00 94.00 319 PHE A C 1
ATOM 2575 O O . PHE A 1 319 ? -15.549 -3.130 -0.827 1.00 94.00 319 PHE A O 1
ATOM 2582 N N . LEU A 1 320 ? -14.374 -1.618 0.343 1.00 93.44 320 LEU A N 1
ATOM 2583 C CA . LEU A 1 320 ? -15.535 -0.820 0.754 1.00 93.44 320 LEU A CA 1
ATOM 2584 C C . LEU A 1 320 ? -16.178 -0.048 -0.405 1.00 93.44 320 LEU A C 1
ATOM 2586 O O . LEU A 1 320 ? -17.355 0.294 -0.339 1.00 93.44 320 LEU A O 1
ATOM 2590 N N . ALA A 1 321 ? -15.425 0.257 -1.462 1.00 91.06 321 ALA A N 1
ATOM 2591 C CA . ALA A 1 321 ? -15.965 0.885 -2.663 1.00 91.06 321 ALA A CA 1
ATOM 2592 C C . ALA A 1 321 ? -16.767 -0.094 -3.534 1.00 91.06 321 ALA A C 1
ATOM 2594 O O . ALA A 1 321 ? -17.649 0.353 -4.259 1.00 91.06 321 ALA A O 1
ATOM 2595 N N . ALA A 1 322 ? -16.480 -1.397 -3.453 1.00 87.44 322 ALA A N 1
ATOM 2596 C CA . ALA A 1 322 ? -17.239 -2.452 -4.131 1.00 87.44 322 ALA A CA 1
ATOM 2597 C C . ALA A 1 322 ? -18.540 -2.842 -3.395 1.00 87.44 322 ALA A C 1
ATOM 2599 O O . ALA A 1 322 ? -19.343 -3.624 -3.902 1.00 87.44 322 ALA A O 1
ATOM 2600 N N . ASP A 1 323 ? -18.735 -2.332 -2.182 1.00 83.81 323 ASP A N 1
ATOM 2601 C CA . ASP A 1 323 ? -19.880 -2.603 -1.319 1.00 83.81 323 ASP A CA 1
ATOM 2602 C C . ASP A 1 323 ? -20.933 -1.475 -1.450 1.00 83.81 323 ASP A C 1
ATOM 2604 O O . ASP A 1 323 ? -20.547 -0.307 -1.584 1.00 83.81 323 ASP A O 1
ATOM 2608 N N . PRO A 1 324 ? -22.255 -1.763 -1.433 1.00 81.12 324 PRO A N 1
ATOM 2609 C CA . PRO A 1 324 ? -22.914 -3.024 -1.060 1.00 81.12 324 PRO A CA 1
ATOM 2610 C C . PRO A 1 324 ? -23.071 -4.051 -2.191 1.00 81.12 324 PRO A C 1
ATOM 2612 O O . PRO A 1 324 ? -23.494 -5.176 -1.939 1.00 81.12 324 PRO A O 1
ATOM 2615 N N . GLU A 1 325 ? -22.755 -3.691 -3.435 1.00 83.25 325 GLU A N 1
ATOM 2616 C CA . GLU A 1 325 ? -23.073 -4.498 -4.625 1.00 83.25 325 GLU A CA 1
ATOM 2617 C C . GLU A 1 325 ? -22.395 -5.875 -4.612 1.00 83.25 325 GLU A C 1
ATOM 2619 O O . GLU A 1 325 ? -23.013 -6.877 -4.973 1.00 83.25 325 GLU A O 1
ATOM 2624 N N . TYR A 1 326 ? -21.152 -5.943 -4.133 1.00 83.50 326 TYR A N 1
ATOM 2625 C CA . TYR A 1 326 ? -20.410 -7.196 -3.990 1.00 83.50 326 TYR A CA 1
ATOM 2626 C C . TYR A 1 326 ? -20.655 -7.913 -2.641 1.00 83.50 326 TYR A C 1
ATOM 2628 O O . TYR A 1 326 ? -20.266 -9.071 -2.473 1.00 83.50 326 TYR A O 1
ATOM 2636 N N . GLY A 1 327 ? -21.334 -7.264 -1.686 1.00 86.06 327 GLY A N 1
ATOM 2637 C CA . GLY A 1 327 ? -21.775 -7.860 -0.419 1.00 86.06 327 GLY A CA 1
ATOM 2638 C C . GLY A 1 327 ? -20.642 -8.289 0.520 1.00 86.06 327 GLY A C 1
ATOM 2639 O O . GLY A 1 327 ? -20.653 -9.413 1.034 1.00 86.06 327 GLY A O 1
ATOM 2640 N N . LEU A 1 328 ? -19.657 -7.413 0.738 1.00 89.69 328 LEU A N 1
ATOM 2641 C CA . LEU A 1 328 ? -18.478 -7.688 1.564 1.00 89.69 328 LEU A CA 1
ATOM 2642 C C . LEU A 1 328 ? -18.570 -7.154 2.991 1.00 89.69 328 LEU A C 1
ATOM 2644 O O . LEU A 1 328 ? -17.747 -7.570 3.809 1.00 89.69 328 LEU A O 1
ATOM 2648 N N . THR A 1 329 ? -19.534 -6.282 3.310 1.00 91.19 329 THR A N 1
ATOM 2649 C CA . THR A 1 329 ? -19.627 -5.595 4.614 1.00 91.19 329 THR A CA 1
ATOM 2650 C C . THR A 1 329 ? -19.431 -6.546 5.796 1.00 91.19 329 THR A C 1
ATOM 2652 O O . THR A 1 329 ? -18.533 -6.340 6.607 1.00 91.19 329 THR A O 1
ATOM 2655 N N . ASP A 1 330 ? -20.203 -7.639 5.848 1.00 92.00 330 ASP A N 1
ATOM 2656 C CA . ASP A 1 330 ? -20.142 -8.630 6.932 1.00 92.00 330 ASP A CA 1
ATOM 2657 C C . ASP A 1 330 ? -18.758 -9.272 7.060 1.00 92.00 330 ASP A C 1
ATOM 2659 O O . ASP A 1 330 ? -18.260 -9.500 8.161 1.00 92.00 330 ASP A O 1
ATOM 2663 N N . SER A 1 331 ? -18.132 -9.565 5.919 1.00 94.31 331 SER A N 1
ATOM 2664 C CA . SER A 1 331 ? -16.826 -10.226 5.878 1.00 94.31 331 SER A CA 1
ATOM 2665 C C . SER A 1 331 ? -15.720 -9.267 6.324 1.00 94.31 331 SER A C 1
ATOM 2667 O O . SER A 1 331 ? -14.790 -9.680 7.013 1.00 94.31 331 SER A O 1
ATOM 2669 N N . ILE A 1 332 ? -15.837 -7.982 5.970 1.00 95.19 332 ILE A N 1
ATOM 2670 C CA . ILE A 1 332 ? -14.925 -6.923 6.415 1.00 95.19 332 ILE A CA 1
ATOM 2671 C C . ILE A 1 332 ? -15.079 -6.704 7.922 1.00 95.19 332 ILE A C 1
ATOM 2673 O O . ILE A 1 332 ? -14.076 -6.764 8.628 1.00 95.19 332 ILE A O 1
ATOM 2677 N N . CYS A 1 333 ? -16.307 -6.524 8.429 1.00 95.12 333 CYS A N 1
ATOM 2678 C CA . CYS A 1 333 ? -16.568 -6.379 9.866 1.00 95.12 333 CYS A CA 1
ATOM 2679 C C . CYS A 1 333 ? -15.966 -7.541 10.654 1.00 95.12 333 CYS A C 1
ATOM 2681 O O . CYS A 1 333 ? -15.242 -7.313 11.615 1.00 95.12 333 CYS A O 1
ATOM 2683 N N . LYS A 1 334 ? -16.172 -8.776 10.189 1.00 94.81 334 LYS A N 1
ATOM 2684 C CA . LYS A 1 334 ? -15.604 -9.962 10.827 1.00 94.81 334 LYS A CA 1
ATOM 2685 C C . LYS A 1 334 ? -14.070 -9.949 10.860 1.00 94.81 334 LYS A C 1
ATOM 2687 O O . LYS A 1 334 ? -13.473 -10.299 11.876 1.00 94.81 334 LYS A O 1
ATOM 2692 N N . VAL A 1 335 ? -13.414 -9.553 9.764 1.00 95.94 335 VAL A N 1
ATOM 2693 C CA . VAL A 1 335 ? -11.946 -9.428 9.734 1.00 95.94 335 VAL A CA 1
ATOM 2694 C C . VAL A 1 335 ? -11.462 -8.409 10.761 1.00 95.94 335 VAL A C 1
ATOM 2696 O O . VAL A 1 335 ? -10.500 -8.695 11.475 1.00 95.94 335 VAL A O 1
ATOM 2699 N N . LEU A 1 336 ? -12.137 -7.261 10.848 1.00 96.75 336 LEU A N 1
ATOM 2700 C CA . LEU A 1 336 ? -11.814 -6.208 11.805 1.00 96.75 336 LEU A CA 1
ATOM 2701 C C . LEU A 1 336 ? -12.031 -6.682 13.242 1.00 96.75 336 LEU A C 1
ATOM 2703 O O . LEU A 1 336 ? -11.099 -6.613 14.028 1.00 96.75 336 LEU A O 1
ATOM 2707 N N . GLU A 1 337 ? -13.198 -7.232 13.576 1.00 95.06 337 GLU A N 1
ATOM 2708 C CA . GLU A 1 337 ? -13.514 -7.733 14.921 1.00 95.06 337 GLU A CA 1
ATOM 2709 C C . GLU A 1 337 ? -12.496 -8.778 15.401 1.00 95.06 337 GLU A C 1
ATOM 2711 O O . GLU A 1 337 ? -11.944 -8.652 16.493 1.00 95.06 337 GLU A O 1
ATOM 2716 N N . GLU A 1 338 ? -12.177 -9.774 14.568 1.00 93.44 338 GLU A N 1
ATOM 2717 C CA . GLU A 1 338 ? -11.195 -10.805 14.923 1.00 93.44 338 GLU A CA 1
ATOM 2718 C C . GLU A 1 338 ? -9.782 -10.225 15.098 1.00 93.44 338 GLU A C 1
ATOM 2720 O O . GLU A 1 338 ? -9.052 -10.646 15.992 1.00 93.44 338 GLU A O 1
ATOM 2725 N N . GLY A 1 339 ? -9.388 -9.254 14.270 1.00 92.62 339 GLY A N 1
ATOM 2726 C CA . GLY A 1 339 ? -8.077 -8.608 14.374 1.00 92.62 339 GLY A CA 1
ATOM 2727 C C . GLY A 1 339 ? -7.963 -7.595 15.517 1.00 92.62 339 GLY A C 1
ATOM 2728 O O . GLY A 1 339 ? -6.896 -7.445 16.108 1.00 92.62 339 GLY A O 1
ATOM 2729 N N . LEU A 1 340 ? -9.066 -6.950 15.899 1.00 93.12 340 LEU A N 1
ATOM 2730 C CA . LEU A 1 340 ? -9.150 -6.071 17.069 1.00 93.12 340 LEU A CA 1
ATOM 2731 C C . LEU A 1 340 ? -8.965 -6.838 18.385 1.00 93.12 340 LEU A C 1
ATOM 2733 O O . LEU A 1 340 ? -8.610 -6.244 19.396 1.00 93.12 340 LEU A O 1
ATOM 2737 N N . ARG A 1 341 ? -9.174 -8.160 18.375 1.00 91.00 341 ARG A N 1
ATOM 2738 C CA . ARG A 1 341 ? -8.888 -9.062 19.504 1.00 91.00 341 ARG A CA 1
ATOM 2739 C C . ARG A 1 341 ? -7.575 -9.830 19.342 1.00 91.00 341 ARG A C 1
ATOM 2741 O O . ARG A 1 341 ? -7.375 -10.841 20.016 1.00 91.00 341 ARG A O 1
ATOM 2748 N N . ALA A 1 342 ? -6.688 -9.386 18.450 1.00 88.12 342 ALA A N 1
ATOM 2749 C CA . ALA A 1 342 ? -5.377 -10.000 18.293 1.00 88.12 342 ALA A CA 1
ATOM 2750 C C . ALA A 1 342 ? -4.569 -9.904 19.597 1.00 88.12 342 ALA A C 1
ATOM 2752 O O . ALA A 1 342 ? -4.551 -8.871 20.263 1.00 88.12 342 ALA A O 1
ATOM 2753 N N . SER A 1 343 ? -3.882 -10.994 19.938 1.00 82.94 343 SER A N 1
ATOM 2754 C CA . SER A 1 343 ? -3.000 -11.078 21.100 1.00 82.94 343 SER A CA 1
ATOM 2755 C C . SER A 1 343 ? -1.579 -11.425 20.642 1.00 82.94 343 SER A C 1
ATOM 2757 O O . SER A 1 343 ? -1.419 -12.423 19.933 1.00 82.94 343 SER A O 1
ATOM 2759 N N . PRO A 1 344 ? -0.545 -10.672 21.063 1.00 84.50 344 PRO A N 1
ATOM 2760 C CA . PRO A 1 344 ? -0.604 -9.522 21.978 1.00 84.50 344 PRO A CA 1
ATOM 2761 C C . PRO A 1 344 ? -1.252 -8.275 21.348 1.00 84.50 344 PRO A C 1
ATOM 2763 O O . PRO A 1 344 ? -1.281 -8.147 20.125 1.00 84.50 344 PRO A O 1
ATOM 2766 N N . ALA A 1 345 ? -1.756 -7.343 22.165 1.00 82.75 345 ALA A N 1
ATOM 2767 C CA . ALA A 1 345 ? -2.651 -6.283 21.690 1.00 82.75 345 ALA A CA 1
ATOM 2768 C C . ALA A 1 345 ? -1.992 -5.271 20.738 1.00 82.75 345 ALA A C 1
ATOM 2770 O O . ALA A 1 345 ? -2.685 -4.675 19.921 1.00 82.75 345 ALA A O 1
ATOM 2771 N N . TYR A 1 346 ? -0.663 -5.123 20.720 1.00 81.50 346 TYR A N 1
ATOM 2772 C CA . TYR A 1 346 ? 0.010 -4.303 19.696 1.00 81.50 346 TYR A CA 1
ATOM 2773 C C . TYR A 1 346 ? -0.203 -4.832 18.259 1.00 81.50 346 TYR A C 1
ATOM 2775 O O . TYR A 1 346 ? -0.022 -4.098 17.290 1.00 81.50 346 TYR A O 1
ATOM 2783 N N . LEU A 1 347 ? -0.615 -6.095 18.087 1.00 88.62 347 LEU A N 1
ATOM 2784 C CA . LEU A 1 347 ? -0.962 -6.655 16.777 1.00 88.62 347 LEU A CA 1
ATOM 2785 C C . LEU A 1 347 ? -2.310 -6.144 16.244 1.00 88.62 347 LEU A C 1
ATOM 2787 O O . LEU A 1 347 ? -2.608 -6.352 15.069 1.00 88.62 347 LEU A O 1
ATOM 2791 N N . CYS A 1 348 ? -3.120 -5.468 17.068 1.00 91.50 348 CYS A N 1
ATOM 2792 C CA . CYS A 1 348 ? -4.417 -4.933 16.650 1.00 91.50 348 CYS A CA 1
ATOM 2793 C C . CYS A 1 348 ? -4.311 -3.610 15.866 1.00 91.50 348 CYS A C 1
ATOM 2795 O O . CYS A 1 348 ? -5.268 -3.219 15.198 1.00 91.50 348 CYS A O 1
ATOM 2797 N N . VAL A 1 349 ? -3.156 -2.932 15.900 1.00 92.69 349 VAL A N 1
ATOM 2798 C CA . VAL A 1 349 ? -2.944 -1.598 15.298 1.00 92.69 349 VAL A CA 1
ATOM 2799 C C . VAL A 1 349 ? -3.384 -1.515 13.829 1.00 92.69 349 VAL A C 1
ATOM 2801 O O . VAL A 1 349 ? -4.138 -0.601 13.491 1.00 92.69 349 VAL A O 1
ATOM 2804 N N . PRO A 1 350 ? -3.039 -2.481 12.953 1.00 95.00 350 PRO A N 1
ATOM 2805 C CA . PRO A 1 350 ? -3.521 -2.494 11.570 1.00 95.00 350 PRO A CA 1
ATOM 2806 C C . PRO A 1 350 ? -5.043 -2.507 11.436 1.00 95.00 350 PRO A C 1
ATOM 2808 O O . PRO A 1 350 ? -5.601 -1.972 10.477 1.00 95.00 350 PRO A O 1
ATOM 2811 N N . PHE A 1 351 ? -5.714 -3.153 12.387 1.00 96.50 351 PHE A N 1
ATOM 2812 C CA . PHE A 1 351 ? -7.158 -3.326 12.401 1.00 96.50 351 PHE A CA 1
ATOM 2813 C C . PHE A 1 351 ? -7.862 -2.104 12.992 1.00 96.50 351 PHE A C 1
ATOM 2815 O O . PHE A 1 351 ? -8.925 -1.743 12.490 1.00 96.50 351 PHE A O 1
ATOM 2822 N N . LEU A 1 352 ? -7.264 -1.410 13.968 1.00 95.81 352 LEU A N 1
ATOM 2823 C CA . LEU A 1 352 ? -7.729 -0.090 14.421 1.00 95.81 352 LEU A CA 1
ATOM 2824 C C . LEU A 1 352 ? -7.707 0.916 13.261 1.00 95.81 352 LEU A C 1
ATOM 2826 O O . LEU A 1 352 ? -8.715 1.557 12.959 1.00 95.81 352 LEU A O 1
ATOM 2830 N N . ASP A 1 353 ? -6.588 0.969 12.542 1.00 95.62 353 ASP A N 1
ATOM 2831 C CA . ASP A 1 353 ? -6.404 1.796 11.349 1.00 95.62 353 ASP A CA 1
ATOM 2832 C C . ASP A 1 353 ? -7.429 1.481 10.249 1.00 95.62 353 ASP A C 1
ATOM 2834 O O . ASP A 1 353 ? -8.048 2.378 9.671 1.00 95.62 353 ASP A O 1
ATOM 2838 N N . ALA A 1 354 ? -7.641 0.195 9.958 1.00 97.12 354 ALA A N 1
ATOM 2839 C CA . ALA A 1 354 ? -8.637 -0.241 8.985 1.00 97.12 354 ALA A CA 1
ATOM 2840 C C . ALA A 1 354 ? -10.078 0.044 9.451 1.00 97.12 354 ALA A C 1
ATOM 2842 O O . ALA A 1 354 ? -10.940 0.346 8.625 1.00 97.12 354 ALA A O 1
ATOM 2843 N N . THR A 1 355 ? -10.336 0.022 10.761 1.00 97.56 355 THR A N 1
ATOM 2844 C CA . THR A 1 355 ? -11.635 0.385 11.348 1.00 97.56 355 THR A CA 1
ATOM 2845 C C . THR A 1 355 ? -11.931 1.873 11.169 1.00 97.56 355 THR A C 1
ATOM 2847 O O . THR A 1 355 ? -13.070 2.229 10.871 1.00 97.56 355 THR A O 1
ATOM 2850 N N . LEU A 1 356 ? -10.926 2.754 11.244 1.00 97.31 356 LEU A N 1
ATOM 2851 C CA . LEU A 1 356 ? -11.105 4.175 10.910 1.00 97.31 356 LEU A CA 1
ATOM 2852 C C . LEU A 1 356 ? -11.499 4.365 9.439 1.00 97.31 356 LEU A C 1
ATOM 2854 O O . LEU A 1 356 ? -12.420 5.127 9.143 1.00 97.31 356 LEU A O 1
ATOM 2858 N N . VAL A 1 357 ? -10.862 3.631 8.519 1.00 97.00 357 VAL A N 1
ATOM 2859 C CA . VAL A 1 357 ? -11.236 3.643 7.092 1.00 97.00 357 VAL A CA 1
ATOM 2860 C C . VAL A 1 357 ? -12.665 3.126 6.897 1.00 97.00 357 VAL A C 1
ATOM 2862 O O . VAL A 1 357 ? -13.438 3.717 6.142 1.00 97.00 357 VAL A O 1
ATOM 2865 N N . PHE A 1 358 ? -13.049 2.065 7.612 1.00 97.19 358 PHE A N 1
ATOM 2866 C CA . PHE A 1 358 ? -14.422 1.561 7.614 1.00 97.19 358 PHE A CA 1
ATOM 2867 C C . PHE A 1 358 ? -15.416 2.630 8.076 1.00 97.19 358 PHE A C 1
ATOM 2869 O O . PHE A 1 358 ? -16.406 2.888 7.391 1.00 97.19 358 PHE A O 1
ATOM 2876 N N . CYS A 1 359 ? -15.126 3.307 9.188 1.00 96.88 359 CYS A N 1
ATOM 2877 C CA . CYS A 1 359 ? -15.956 4.386 9.718 1.00 96.88 359 CYS A CA 1
ATOM 2878 C C . CYS A 1 359 ? -16.108 5.543 8.723 1.00 96.88 359 CYS A C 1
ATOM 2880 O O . CYS A 1 359 ? -17.189 6.116 8.636 1.00 96.88 359 CYS A O 1
ATOM 2882 N N . GLN A 1 360 ? -15.071 5.857 7.941 1.00 95.75 360 GLN A N 1
ATOM 2883 C CA . GLN A 1 360 ? -15.088 6.917 6.924 1.00 95.75 360 GLN A CA 1
ATOM 2884 C C . GLN A 1 360 ? -15.882 6.553 5.659 1.00 95.75 360 GLN A C 1
ATOM 2886 O O . GLN A 1 360 ? -16.457 7.437 5.026 1.00 95.75 360 GLN A O 1
ATOM 2891 N N . MET A 1 361 ? -15.884 5.277 5.255 1.00 94.56 361 MET A N 1
ATOM 2892 C CA . MET A 1 361 ? -16.316 4.870 3.908 1.00 94.56 361 MET A CA 1
ATOM 2893 C C . MET A 1 361 ? -17.485 3.885 3.851 1.00 94.56 361 MET A C 1
ATOM 2895 O O . MET A 1 361 ? -18.015 3.660 2.759 1.00 94.56 361 MET A O 1
ATOM 2899 N N . SER A 1 362 ? -17.880 3.273 4.967 1.00 93.56 362 SER A N 1
ATOM 2900 C CA . SER A 1 362 ? -19.025 2.359 4.997 1.00 93.56 362 SER A CA 1
ATOM 2901 C C . SER A 1 362 ? -20.336 3.112 4.749 1.00 93.56 362 SER A C 1
ATOM 2903 O O . SER A 1 362 ? -20.490 4.265 5.151 1.00 93.56 362 SER A O 1
ATOM 2905 N N . SER A 1 363 ? -21.288 2.462 4.081 1.00 90.88 363 SER A N 1
ATOM 2906 C CA . SER A 1 363 ? -22.650 2.985 3.906 1.00 90.88 363 SER A CA 1
ATOM 2907 C C . SER A 1 363 ? -23.605 2.556 5.030 1.00 90.88 363 SER A C 1
ATOM 2909 O O . SER A 1 363 ? -24.682 3.135 5.167 1.00 90.88 363 SER A O 1
ATOM 2911 N N . ASP A 1 364 ? -23.202 1.587 5.857 1.00 91.81 364 ASP A N 1
ATOM 2912 C CA . ASP A 1 364 ? -24.012 1.008 6.930 1.00 91.81 364 ASP A CA 1
ATOM 2913 C C . ASP A 1 364 ? -23.680 1.664 8.280 1.00 91.81 364 ASP A C 1
ATOM 2915 O O . ASP A 1 364 ? -22.646 1.389 8.896 1.00 91.81 364 ASP A O 1
ATOM 2919 N N . GLY A 1 365 ? -24.571 2.551 8.732 1.00 91.44 365 GLY A N 1
ATOM 2920 C CA . GLY A 1 365 ? -24.430 3.273 9.996 1.00 91.44 365 GLY A CA 1
ATOM 2921 C C . GLY A 1 365 ? -24.477 2.377 11.235 1.00 91.44 365 GLY A C 1
ATOM 2922 O O . GLY A 1 365 ? -23.742 2.637 12.186 1.00 91.44 365 GLY A O 1
ATOM 2923 N N . ASP A 1 366 ? -25.276 1.309 11.217 1.00 93.62 366 ASP A N 1
ATOM 2924 C CA . ASP A 1 366 ? -25.420 0.408 12.364 1.00 93.62 366 ASP A CA 1
ATOM 2925 C C . ASP A 1 366 ? -24.138 -0.407 12.556 1.00 93.62 366 ASP A C 1
ATOM 2927 O O . ASP A 1 366 ? -23.644 -0.564 13.675 1.00 93.62 366 ASP A O 1
ATOM 2931 N N . ARG A 1 367 ? -23.525 -0.861 11.456 1.00 93.88 367 ARG A N 1
ATOM 2932 C CA . ARG A 1 367 ? -22.219 -1.540 11.492 1.00 93.88 367 ARG A CA 1
ATOM 2933 C C . ARG A 1 367 ? -21.098 -0.632 11.971 1.00 93.88 367 ARG A C 1
ATOM 2935 O O . ARG A 1 367 ? -20.229 -1.101 12.703 1.00 93.88 367 ARG A O 1
ATOM 2942 N N . ILE A 1 368 ? -21.123 0.651 11.600 1.00 96.19 368 ILE A N 1
ATOM 2943 C CA . ILE A 1 368 ? -20.176 1.642 12.131 1.00 96.19 368 ILE A CA 1
ATOM 2944 C C . ILE A 1 368 ? -20.333 1.737 13.652 1.00 96.19 368 ILE A C 1
ATOM 2946 O O . ILE A 1 368 ? -19.349 1.591 14.374 1.00 96.19 368 ILE A O 1
ATOM 2950 N N . THR A 1 369 ? -21.559 1.919 14.152 1.00 95.62 369 THR A N 1
ATOM 2951 C CA . THR A 1 369 ? -21.822 1.992 15.597 1.00 95.62 369 THR A CA 1
ATOM 2952 C C . THR A 1 369 ? -21.380 0.724 16.328 1.00 95.62 369 THR A C 1
ATOM 2954 O O . THR A 1 369 ? -20.741 0.828 17.373 1.00 95.62 369 THR A O 1
ATOM 2957 N N . ASN A 1 370 ? -21.661 -0.455 15.769 1.00 96.19 370 ASN A N 1
ATOM 2958 C CA . ASN A 1 370 ? -21.271 -1.735 16.359 1.00 96.19 370 ASN A CA 1
ATOM 2959 C C . ASN A 1 370 ? -19.750 -1.906 16.432 1.00 96.19 370 ASN A C 1
ATOM 2961 O O . ASN A 1 370 ? -19.252 -2.385 17.444 1.00 96.19 370 ASN A O 1
ATOM 2965 N N . LEU A 1 371 ? -18.998 -1.490 15.408 1.00 96.44 371 LEU A N 1
ATOM 2966 C CA . LEU A 1 371 ? -17.534 -1.565 15.443 1.00 96.44 371 LEU A CA 1
ATOM 2967 C C . LEU A 1 371 ? -16.924 -0.584 16.448 1.00 96.44 371 LEU A C 1
ATOM 2969 O O . LEU A 1 371 ? -15.996 -0.955 17.161 1.00 96.44 371 LEU A O 1
ATOM 2973 N N . ILE A 1 372 ? -17.457 0.639 16.551 1.00 96.88 372 ILE A N 1
ATOM 2974 C CA . ILE A 1 372 ? -17.017 1.597 17.578 1.00 96.88 372 ILE A CA 1
ATOM 2975 C C . ILE A 1 372 ? -17.267 1.009 18.973 1.00 96.88 372 ILE A C 1
ATOM 2977 O O . ILE A 1 372 ? -16.367 1.002 19.809 1.00 96.88 372 ILE A O 1
ATOM 2981 N N . ASP A 1 373 ? -18.458 0.451 19.200 1.00 96.31 373 ASP A N 1
ATOM 2982 C CA . ASP A 1 373 ? -18.819 -0.232 20.446 1.00 96.31 373 ASP A CA 1
ATOM 2983 C C . ASP A 1 373 ? -17.898 -1.424 20.749 1.00 96.31 373 ASP A C 1
ATOM 2985 O O . ASP A 1 373 ? -17.442 -1.598 21.880 1.00 96.31 373 ASP A O 1
ATOM 2989 N N . TYR A 1 374 ? -17.567 -2.207 19.721 1.00 95.62 374 TYR A N 1
ATOM 2990 C CA . TYR A 1 374 ? -16.686 -3.364 19.828 1.00 95.62 374 TYR A CA 1
ATOM 2991 C C . TYR A 1 374 ? -15.265 -2.986 20.262 1.00 95.62 374 TYR A C 1
ATOM 2993 O O . TYR A 1 374 ? -14.683 -3.690 21.092 1.00 95.62 374 TYR A O 1
ATOM 3001 N N . VAL A 1 375 ? -14.719 -1.884 19.728 1.00 95.56 375 VAL A N 1
ATOM 3002 C CA . VAL A 1 375 ? -13.411 -1.341 20.132 1.00 95.56 375 VAL A CA 1
ATOM 3003 C C . VAL A 1 375 ? -13.476 -0.802 21.559 1.00 95.56 375 VAL A C 1
ATOM 3005 O O . VAL A 1 375 ? -12.637 -1.170 22.379 1.00 95.56 375 VAL A O 1
ATOM 3008 N N . SER A 1 376 ? -14.487 0.012 21.887 1.00 95.12 376 SER A N 1
ATOM 3009 C CA . SER A 1 376 ? -14.631 0.609 23.222 1.00 95.12 376 SER A CA 1
ATOM 3010 C C . SER A 1 376 ? -14.712 -0.442 24.326 1.00 95.12 376 SER A C 1
ATOM 3012 O O . SER A 1 376 ? -13.936 -0.384 25.274 1.00 95.12 376 SER A O 1
ATOM 3014 N N . LYS A 1 377 ? -15.561 -1.461 24.167 1.00 92.69 377 LYS A N 1
ATOM 3015 C CA . LYS A 1 377 ? -15.695 -2.557 25.143 1.00 92.69 377 LYS A CA 1
ATOM 3016 C C . LYS A 1 377 ? -14.539 -3.556 25.099 1.00 92.69 377 LYS A C 1
ATOM 3018 O O . LYS A 1 377 ? -14.343 -4.328 26.033 1.00 92.69 377 LYS A O 1
ATOM 3023 N N . GLY A 1 378 ? -13.794 -3.598 23.995 1.00 89.06 378 GLY A N 1
ATOM 3024 C CA . GLY A 1 378 ? -12.635 -4.472 23.826 1.00 89.06 378 GLY A CA 1
ATOM 3025 C C . GLY A 1 378 ? -11.407 -4.021 24.612 1.00 89.06 378 GLY A C 1
ATOM 3026 O O . GLY A 1 378 ? -10.518 -4.841 24.849 1.00 89.06 378 GLY A O 1
ATOM 3027 N N . ILE A 1 379 ? -11.367 -2.761 25.060 1.00 89.38 379 ILE A N 1
ATOM 3028 C CA . ILE A 1 379 ? -10.173 -2.175 25.671 1.00 89.38 379 ILE A CA 1
ATOM 3029 C C . ILE A 1 379 ? -9.739 -2.892 26.947 1.00 89.38 379 ILE A C 1
ATOM 3031 O O . ILE A 1 379 ? -8.556 -2.960 27.249 1.00 89.38 379 ILE A O 1
ATOM 3035 N N . ASP A 1 380 ? -10.682 -3.486 27.679 1.00 84.81 380 ASP A N 1
ATOM 3036 C CA . ASP A 1 380 ? -10.389 -4.243 28.896 1.00 84.81 380 ASP A CA 1
ATOM 3037 C C . ASP A 1 380 ? -9.468 -5.445 28.655 1.00 84.81 380 ASP A C 1
ATOM 3039 O O . ASP A 1 380 ? -8.850 -5.937 29.596 1.00 84.81 380 ASP A O 1
ATOM 3043 N N . SER A 1 381 ? -9.357 -5.908 27.406 1.00 83.62 381 SER A N 1
ATOM 3044 C CA . SER A 1 381 ? -8.552 -7.072 27.026 1.00 83.62 381 SER A CA 1
ATOM 3045 C C . SER A 1 381 ? -7.134 -6.748 26.540 1.00 83.62 381 SER A C 1
ATOM 3047 O O . SER A 1 381 ? -6.396 -7.672 26.199 1.00 83.62 381 SER A O 1
ATOM 3049 N N . ILE A 1 382 ? -6.726 -5.471 26.513 1.00 81.94 382 ILE A N 1
ATOM 3050 C CA . ILE A 1 382 ? -5.426 -5.065 25.940 1.00 81.94 382 ILE A CA 1
ATOM 3051 C C . ILE A 1 382 ? -4.229 -5.323 26.879 1.00 81.94 382 ILE A C 1
ATOM 3053 O O . ILE A 1 382 ? -3.080 -5.361 26.424 1.00 81.94 382 ILE A O 1
ATOM 3057 N N . ASN A 1 383 ? -4.498 -5.557 28.171 1.00 77.94 383 ASN A N 1
ATOM 3058 C CA . ASN A 1 383 ? -3.500 -5.701 29.239 1.00 77.94 383 ASN A CA 1
ATOM 3059 C C . ASN A 1 383 ? -2.486 -4.537 29.208 1.00 77.94 383 ASN A C 1
ATOM 3061 O O . ASN A 1 383 ? -2.896 -3.380 29.175 1.00 77.94 383 ASN A O 1
ATOM 3065 N N . ASP A 1 384 ? -1.185 -4.835 29.162 1.00 79.38 384 ASP A N 1
ATOM 3066 C CA . ASP A 1 384 ? -0.102 -3.843 29.214 1.00 79.38 384 ASP A CA 1
ATOM 3067 C C . ASP A 1 384 ? 0.439 -3.453 27.824 1.00 79.38 384 ASP A C 1
ATOM 3069 O O . ASP A 1 384 ? 1.503 -2.841 27.711 1.00 79.38 384 ASP A O 1
ATOM 3073 N N . SER A 1 385 ? -0.266 -3.801 26.739 1.00 82.12 385 SER A N 1
ATOM 3074 C CA . SER A 1 385 ? 0.153 -3.480 25.363 1.00 82.12 385 SER A CA 1
ATOM 3075 C C . SER A 1 385 ? -0.935 -2.741 24.573 1.00 82.12 385 SER A C 1
ATOM 3077 O O . SER A 1 385 ? -2.114 -3.035 24.713 1.00 82.12 385 SER A O 1
ATOM 3079 N N . GLY A 1 386 ? -0.555 -1.788 23.713 1.00 84.00 386 GLY A N 1
ATOM 3080 C CA . GLY A 1 386 ? -1.484 -1.134 22.779 1.00 84.00 386 GLY A CA 1
ATOM 3081 C C . GLY A 1 386 ? -2.257 0.091 23.300 1.00 84.00 386 GLY A C 1
ATOM 3082 O O . GLY A 1 386 ? -3.156 0.571 22.608 1.00 84.00 386 GLY A O 1
ATOM 3083 N N . GLY A 1 387 ? -1.976 0.597 24.507 1.00 90.62 387 GLY A N 1
ATOM 3084 C CA . GLY A 1 387 ? -2.708 1.733 25.092 1.00 90.62 387 GLY A CA 1
ATOM 3085 C C . GLY A 1 387 ? -2.591 3.039 24.292 1.00 90.62 387 GLY A C 1
ATOM 3086 O O . GLY A 1 387 ? -3.589 3.740 24.105 1.00 90.62 387 GLY A O 1
ATOM 3087 N N . CYS A 1 388 ? -1.399 3.346 23.766 1.00 92.19 388 CYS A N 1
ATOM 3088 C CA . CYS A 1 388 ? -1.165 4.528 22.929 1.00 92.19 388 CYS A CA 1
ATOM 3089 C C . CYS A 1 388 ? -2.002 4.490 21.643 1.00 92.19 388 CYS A C 1
ATOM 3091 O O . CYS A 1 388 ? -2.587 5.494 21.236 1.00 92.19 388 CYS A O 1
ATOM 3093 N N . GLU A 1 389 ? -2.089 3.326 21.009 1.00 92.44 389 GLU A N 1
ATOM 3094 C CA . GLU A 1 389 ? -2.750 3.146 19.723 1.00 92.44 389 GLU A CA 1
ATOM 3095 C C . GLU A 1 389 ? -4.276 3.168 19.852 1.00 92.44 389 GLU A C 1
ATOM 3097 O O . GLU A 1 389 ? -4.951 3.758 19.007 1.00 92.44 389 GLU A O 1
ATOM 3102 N N . HIS A 1 390 ? -4.829 2.636 20.947 1.00 94.19 390 HIS A N 1
ATOM 3103 C CA . HIS A 1 390 ? -6.256 2.785 21.252 1.00 94.19 390 HIS A CA 1
ATOM 3104 C C . HIS A 1 390 ? -6.628 4.242 21.553 1.00 94.19 390 HIS A C 1
ATOM 3106 O O . HIS A 1 390 ? -7.653 4.729 21.073 1.00 94.19 390 HIS A O 1
ATOM 3112 N N . LEU A 1 391 ? -5.787 4.977 22.291 1.00 95.44 391 LEU A N 1
ATOM 3113 C CA . LEU A 1 391 ? -6.005 6.409 22.503 1.00 95.44 391 LEU A CA 1
ATOM 3114 C C . LEU A 1 391 ? -5.980 7.175 21.168 1.00 95.44 391 LEU A C 1
ATOM 3116 O O . LEU A 1 391 ? -6.881 7.971 20.894 1.00 95.44 391 LEU A O 1
ATOM 3120 N N . ALA A 1 392 ? -4.990 6.900 20.313 1.00 95.75 392 ALA A N 1
ATOM 3121 C CA . ALA A 1 392 ? -4.874 7.511 18.990 1.00 95.75 392 ALA A CA 1
ATOM 3122 C C . ALA A 1 392 ? -6.080 7.191 18.087 1.00 95.75 392 ALA A C 1
ATOM 3124 O O . ALA A 1 392 ? -6.518 8.055 17.318 1.00 95.75 392 ALA A O 1
ATOM 3125 N N . PHE A 1 393 ? -6.655 5.988 18.206 1.00 96.69 393 PHE A N 1
ATOM 3126 C CA . PHE A 1 393 ? -7.890 5.613 17.520 1.00 96.69 393 PHE A CA 1
ATOM 3127 C C . PHE A 1 393 ? -9.049 6.542 17.904 1.00 96.69 393 PHE A C 1
ATOM 3129 O O . PHE A 1 393 ? -9.633 7.161 17.015 1.00 96.69 393 PHE A O 1
ATOM 3136 N N . PHE A 1 394 ? -9.348 6.725 19.197 1.00 97.38 394 PHE A N 1
ATOM 3137 C CA . PHE A 1 394 ? -10.448 7.607 19.621 1.00 97.38 394 PHE A CA 1
ATOM 3138 C C . PHE A 1 394 ? -10.195 9.076 19.260 1.00 97.38 394 PHE A C 1
ATOM 3140 O O . PHE A 1 394 ? -11.103 9.761 18.787 1.00 97.38 394 PHE A O 1
ATOM 3147 N N . GLN A 1 395 ? -8.953 9.551 19.398 1.00 96.94 395 GLN A N 1
ATOM 3148 C CA . GLN A 1 395 ? -8.556 10.905 18.987 1.00 96.94 395 GLN A CA 1
ATOM 3149 C C . GLN A 1 395 ? -8.711 11.146 17.480 1.00 96.94 395 GLN A C 1
ATOM 3151 O O . GLN A 1 395 ? -8.974 12.273 17.049 1.00 96.94 395 GLN A O 1
ATOM 3156 N N . SER A 1 396 ? -8.530 10.104 16.669 1.00 97.12 396 SER A N 1
ATOM 3157 C CA . SER A 1 396 ? -8.743 10.164 15.223 1.00 97.12 396 SER A CA 1
ATOM 3158 C C . SER A 1 396 ? -10.224 10.051 14.876 1.00 97.12 396 SER A C 1
ATOM 3160 O O . SER A 1 396 ? -10.695 10.764 13.992 1.00 97.12 396 SER A O 1
ATOM 3162 N N . LEU A 1 397 ? -10.968 9.208 15.597 1.00 96.88 397 LEU A N 1
ATOM 3163 C CA . LEU A 1 397 ? -12.381 8.933 15.353 1.00 96.88 397 LEU A CA 1
ATOM 3164 C C . LEU A 1 397 ? -13.248 10.188 15.496 1.00 96.88 397 LEU A C 1
ATOM 3166 O O . LEU A 1 397 ? -14.102 10.421 14.650 1.00 96.88 397 LEU A O 1
ATOM 3170 N N . VAL A 1 398 ? -12.982 11.053 16.480 1.00 96.31 398 VAL A N 1
ATOM 3171 C CA . VAL A 1 398 ? -13.733 12.318 16.648 1.00 96.31 398 VAL A CA 1
ATOM 3172 C C . VAL A 1 398 ? -13.552 13.314 15.493 1.00 96.31 398 VAL A C 1
ATOM 3174 O O . VAL A 1 398 ? -14.301 14.279 15.402 1.00 96.31 398 VAL A O 1
ATOM 3177 N N . LYS A 1 399 ? -12.564 13.097 14.614 1.00 94.94 399 LYS A N 1
ATOM 3178 C CA . LYS A 1 399 ? -12.285 13.922 13.422 1.00 94.94 399 LYS A CA 1
ATOM 3179 C C . LYS A 1 399 ? -12.792 13.272 12.132 1.00 94.94 399 LYS A C 1
ATOM 3181 O O . LYS A 1 399 ? -12.520 13.764 11.038 1.00 94.94 399 LYS A O 1
ATOM 3186 N N . VAL A 1 400 ? -13.448 12.117 12.233 1.00 95.38 400 VAL A N 1
ATOM 3187 C CA . VAL A 1 400 ? -13.970 11.390 11.078 1.00 95.38 400 VAL A CA 1
ATOM 3188 C C . VAL A 1 400 ? -15.255 12.046 10.592 1.00 95.38 400 VAL A C 1
ATOM 3190 O O . VAL A 1 400 ? -16.097 12.469 11.374 1.00 95.38 400 VAL A O 1
ATOM 3193 N N . LYS A 1 401 ? -15.430 12.054 9.272 1.00 94.75 401 LYS A N 1
ATOM 3194 C CA . LYS A 1 401 ? -16.703 12.312 8.602 1.00 94.75 401 LYS A CA 1
ATOM 3195 C C . LYS A 1 401 ? -16.999 11.181 7.625 1.00 94.75 401 LYS A C 1
ATOM 3197 O O . LYS A 1 401 ? -16.077 10.620 7.031 1.00 94.75 401 LYS A O 1
ATOM 3202 N N . ASN A 1 402 ? -18.276 10.868 7.440 1.00 95.38 402 ASN A N 1
ATOM 3203 C CA . ASN A 1 402 ? -18.735 9.857 6.498 1.00 95.38 402 ASN A CA 1
ATOM 3204 C C . ASN A 1 402 ? -19.935 10.378 5.700 1.00 95.38 402 ASN A C 1
ATOM 3206 O O . ASN A 1 402 ? -21.073 10.428 6.174 1.00 95.38 402 ASN A O 1
ATOM 3210 N N . GLU A 1 403 ? -19.669 10.733 4.446 1.00 92.69 403 GLU A N 1
ATOM 3211 C CA . GLU A 1 403 ? -20.665 11.290 3.531 1.00 92.69 403 GLU A CA 1
ATOM 3212 C C . GLU A 1 403 ? -21.688 10.236 3.074 1.00 92.69 403 GLU A C 1
ATOM 3214 O O . GLU A 1 403 ? -22.867 10.553 2.912 1.00 92.69 403 GLU A O 1
ATOM 3219 N N . LYS A 1 404 ? -21.276 8.967 2.935 1.00 90.50 404 LYS A N 1
ATOM 3220 C CA . LYS A 1 404 ? -22.148 7.870 2.482 1.00 90.50 404 LYS A CA 1
ATOM 3221 C C . LYS A 1 404 ? -23.211 7.509 3.520 1.00 90.50 404 LYS A C 1
ATOM 3223 O O . LYS A 1 404 ? -24.377 7.353 3.168 1.00 90.50 404 LYS A O 1
ATOM 3228 N N . ALA A 1 405 ? -22.825 7.426 4.792 1.00 91.69 405 ALA A N 1
ATOM 3229 C CA . ALA A 1 405 ? -23.727 7.155 5.913 1.00 91.69 405 ALA A CA 1
ATOM 3230 C C . ALA A 1 405 ? -24.384 8.429 6.489 1.00 91.69 405 ALA A C 1
ATOM 3232 O O . ALA A 1 405 ? -25.142 8.343 7.458 1.00 91.69 405 ALA A O 1
ATOM 3233 N N . LYS A 1 406 ? -24.103 9.609 5.907 1.00 93.06 406 LYS A N 1
ATOM 3234 C CA . LYS A 1 406 ? -24.572 10.929 6.373 1.00 93.06 406 LYS A CA 1
ATOM 3235 C C . LYS A 1 406 ? -24.257 11.180 7.854 1.00 93.06 406 LYS A C 1
ATOM 3237 O O . LYS A 1 406 ? -25.110 11.653 8.604 1.00 93.06 406 LYS A O 1
ATOM 3242 N N . LYS A 1 407 ? -23.042 10.823 8.276 1.00 93.69 407 LYS A N 1
ATOM 3243 C CA . LYS A 1 407 ? -22.529 11.048 9.632 1.00 93.69 407 LYS A CA 1
ATOM 3244 C C . LYS A 1 407 ? -21.449 12.119 9.578 1.00 93.69 407 LYS A C 1
ATOM 3246 O O . LYS A 1 407 ? -20.446 11.959 8.883 1.00 93.69 407 LYS A O 1
ATOM 3251 N N . ASP A 1 408 ? -21.680 13.220 10.270 1.00 93.62 408 ASP A N 1
ATOM 3252 C CA . ASP A 1 408 ? -20.727 14.316 10.387 1.00 93.62 408 ASP A CA 1
ATOM 3253 C C . ASP A 1 408 ? -19.770 14.101 11.568 1.00 93.62 408 ASP A C 1
ATOM 3255 O O . ASP A 1 408 ? -19.890 13.137 12.328 1.00 93.62 408 ASP A O 1
ATOM 3259 N N . GLU A 1 409 ? -18.808 15.011 11.714 1.00 93.75 409 GLU A N 1
ATOM 3260 C CA . GLU A 1 409 ? -17.828 14.978 12.806 1.00 93.75 409 GLU A CA 1
ATOM 3261 C C . GLU A 1 409 ? -18.507 14.998 14.181 1.00 93.75 409 GLU A C 1
ATOM 3263 O O . GLU A 1 409 ? -18.067 14.303 15.094 1.00 93.75 409 GLU A O 1
ATOM 3268 N N . TYR A 1 410 ? -19.626 15.718 14.321 1.00 92.31 410 TYR A N 1
ATOM 3269 C CA . TYR A 1 410 ? -20.382 15.772 15.570 1.00 92.31 410 TYR A CA 1
ATOM 3270 C C . TYR A 1 410 ? -20.969 14.407 15.953 1.00 92.31 410 TYR A C 1
ATOM 3272 O O . TYR A 1 410 ? -20.892 14.014 17.117 1.00 92.31 410 TYR A O 1
ATOM 3280 N N . TRP A 1 411 ? -21.502 13.641 14.996 1.00 95.38 411 TRP A N 1
ATOM 3281 C CA . TRP A 1 411 ? -22.004 12.295 15.274 1.00 95.38 411 TRP A CA 1
ATOM 3282 C C . TRP A 1 411 ? -20.901 11.345 15.760 1.00 95.38 411 TRP A C 1
ATOM 3284 O O . TRP A 1 411 ? -21.116 10.576 16.704 1.00 95.38 411 TRP A O 1
ATOM 3294 N N . PHE A 1 412 ? -19.714 11.394 15.145 1.00 96.25 412 PHE A N 1
ATOM 3295 C CA . PHE A 1 412 ? -18.574 10.584 15.586 1.00 96.25 412 PHE A CA 1
ATOM 3296 C C . PHE A 1 412 ? -18.051 11.038 16.946 1.00 96.25 412 PHE A C 1
ATOM 3298 O O . PHE A 1 412 ? -17.794 10.200 17.809 1.00 96.25 412 PHE A O 1
ATOM 3305 N N . TRP A 1 413 ? -17.963 12.350 17.165 1.00 94.75 413 TRP A N 1
ATOM 3306 C CA . TRP A 1 413 ? -17.636 12.929 18.461 1.00 94.75 413 TRP A CA 1
ATOM 3307 C C . TRP A 1 413 ? -18.607 12.444 19.550 1.00 94.75 413 TRP A C 1
ATOM 3309 O O . TRP A 1 413 ? -18.159 11.890 20.552 1.00 94.75 413 TRP A O 1
ATOM 3319 N N . SER A 1 414 ? -19.924 12.525 19.315 1.00 92.81 414 SER A N 1
ATOM 3320 C CA . SER A 1 414 ? -20.949 12.046 20.255 1.00 92.81 414 SER A CA 1
ATOM 3321 C C . SER A 1 414 ? -20.784 10.555 20.523 1.00 92.81 414 SER A C 1
ATOM 3323 O O . SER A 1 414 ? -20.800 10.131 21.670 1.00 92.81 414 SER A O 1
ATOM 3325 N N . SER A 1 415 ? -20.528 9.763 19.477 1.00 94.81 415 SER A N 1
ATOM 3326 C CA . SER A 1 415 ? -20.348 8.312 19.595 1.00 94.81 415 SER A CA 1
ATOM 3327 C C . SER A 1 415 ? -19.147 7.918 20.462 1.00 94.81 415 SER A C 1
ATOM 3329 O O . SER A 1 415 ? -19.202 6.880 21.125 1.00 94.81 415 SER A O 1
ATOM 3331 N N . VAL A 1 416 ? -18.075 8.719 20.454 1.00 96.00 416 VAL A N 1
ATOM 3332 C CA . VAL A 1 416 ? -16.898 8.532 21.320 1.00 96.00 416 VAL A CA 1
ATOM 3333 C C . VAL A 1 416 ? -17.202 8.956 22.754 1.00 96.00 416 VAL A C 1
ATOM 3335 O O . VAL A 1 416 ? -16.832 8.238 23.684 1.00 96.00 416 VAL A O 1
ATOM 3338 N N . VAL A 1 417 ? -17.887 10.090 22.929 1.00 94.75 417 VAL A N 1
ATOM 3339 C CA . VAL A 1 417 ? -18.253 10.643 24.243 1.00 94.75 417 VAL A CA 1
ATOM 3340 C C . VAL A 1 417 ? -19.217 9.725 24.984 1.00 94.75 417 VAL A C 1
ATOM 3342 O O . VAL A 1 417 ? -18.977 9.406 26.144 1.00 94.75 417 VAL A O 1
ATOM 3345 N N . ASP A 1 418 ? -20.226 9.205 24.287 1.00 95.00 418 ASP A N 1
ATOM 3346 C CA . ASP A 1 418 ? -21.192 8.234 24.814 1.00 95.00 418 ASP A CA 1
ATOM 3347 C C . ASP A 1 418 ? -20.538 6.971 25.386 1.00 95.00 418 ASP A C 1
ATOM 3349 O O . ASP A 1 418 ? -21.112 6.301 26.240 1.00 95.00 418 ASP A O 1
ATOM 3353 N N . ARG A 1 419 ? -19.336 6.639 24.907 1.00 96.06 419 ARG A N 1
ATOM 3354 C CA . ARG A 1 419 ? -18.589 5.430 25.271 1.00 96.06 419 ARG A CA 1
ATOM 3355 C C . ARG A 1 419 ? -17.405 5.703 26.184 1.00 96.06 419 ARG A C 1
ATOM 3357 O O . ARG A 1 419 ? -16.680 4.767 26.499 1.00 96.06 419 ARG A O 1
ATOM 3364 N N . ILE A 1 420 ? -17.199 6.946 26.633 1.00 96.69 420 ILE A N 1
ATOM 3365 C CA . ILE A 1 420 ? -16.155 7.293 27.614 1.00 96.69 420 ILE A CA 1
ATOM 3366 C C . ILE A 1 420 ? -16.115 6.305 28.796 1.00 96.69 420 ILE A C 1
ATOM 3368 O O . ILE A 1 420 ? -15.017 5.844 29.114 1.00 96.69 420 ILE A O 1
ATOM 3372 N N . PRO A 1 421 ? -17.253 5.911 29.407 1.00 95.88 421 PRO A N 1
ATOM 3373 C CA . PRO A 1 421 ? -17.249 4.952 30.511 1.00 95.88 421 PRO A CA 1
ATOM 3374 C C . PRO A 1 421 ? -16.713 3.561 30.136 1.00 95.88 421 PRO A C 1
ATOM 3376 O O . PRO A 1 421 ? -16.178 2.873 31.000 1.00 95.88 421 PRO A O 1
ATOM 3379 N N . ASP A 1 422 ? -16.818 3.156 28.867 1.00 95.25 422 ASP A N 1
ATOM 3380 C CA . ASP A 1 422 ? -16.351 1.850 28.393 1.00 95.25 422 ASP A CA 1
ATOM 3381 C C . ASP A 1 422 ? -14.832 1.830 28.168 1.00 95.25 422 ASP A C 1
ATOM 3383 O O . ASP A 1 422 ? -14.182 0.827 28.457 1.00 95.25 422 ASP A O 1
ATOM 3387 N N . TRP A 1 423 ? -14.250 2.922 27.648 1.00 95.38 423 TRP A N 1
ATOM 3388 C CA . TRP A 1 423 ? -12.844 2.929 27.225 1.00 95.38 423 TRP A CA 1
ATOM 3389 C C . TRP A 1 423 ? -11.885 3.691 28.152 1.00 95.38 423 TRP A C 1
ATOM 3391 O O . TRP A 1 423 ? -10.718 3.312 28.284 1.00 95.38 423 TRP A O 1
ATOM 3401 N N . ALA A 1 424 ? -12.335 4.766 28.802 1.00 96.12 424 ALA A N 1
ATOM 3402 C CA . ALA A 1 424 ? -11.451 5.651 29.558 1.00 96.12 424 ALA A CA 1
ATOM 3403 C C . ALA A 1 424 ? -10.905 5.035 30.860 1.00 96.12 424 ALA A C 1
ATOM 3405 O O . ALA A 1 424 ? -9.701 5.174 31.083 1.00 96.12 424 ALA A O 1
ATOM 3406 N N . PRO A 1 425 ? -11.695 4.326 31.699 1.00 94.62 425 PRO A N 1
ATOM 3407 C CA . PRO A 1 425 ? -11.200 3.774 32.965 1.00 94.62 425 PRO A CA 1
ATOM 3408 C C . PRO A 1 425 ? -9.957 2.895 32.807 1.00 94.62 425 PRO A C 1
ATOM 3410 O O . PRO A 1 425 ? -9.003 3.000 33.576 1.00 94.62 425 PRO A O 1
ATOM 3413 N N . THR A 1 426 ? -9.933 2.061 31.770 1.00 92.50 426 THR A N 1
ATOM 3414 C CA . THR A 1 426 ? -8.811 1.155 31.509 1.00 92.50 426 THR A CA 1
ATOM 3415 C C . THR A 1 426 ? -7.567 1.897 31.052 1.00 92.50 426 THR A C 1
ATOM 3417 O O . THR A 1 426 ? -6.477 1.596 31.531 1.00 92.50 426 THR A O 1
ATOM 3420 N N . LEU A 1 427 ? -7.706 2.914 30.198 1.00 94.12 427 LEU A N 1
ATOM 3421 C CA . LEU A 1 427 ? -6.557 3.714 29.776 1.00 94.12 427 LEU A CA 1
ATOM 3422 C C . LEU A 1 427 ? -6.058 4.677 30.872 1.00 94.12 427 LEU A C 1
ATOM 3424 O O . LEU A 1 427 ? -4.871 4.994 30.917 1.00 94.12 427 LEU A O 1
ATOM 3428 N N . LEU A 1 428 ? -6.934 5.116 31.782 1.00 94.06 428 LEU A N 1
ATOM 3429 C CA . LEU A 1 428 ? -6.573 5.920 32.958 1.00 94.06 428 LEU A CA 1
ATOM 3430 C C . LEU A 1 428 ? -5.796 5.124 34.011 1.00 94.06 428 LEU A C 1
ATOM 3432 O O . LEU A 1 428 ? -5.065 5.725 34.792 1.00 94.06 428 LEU A O 1
ATOM 3436 N N . HIS A 1 429 ? -5.948 3.800 34.030 1.00 90.75 429 HIS A N 1
ATOM 3437 C CA . HIS A 1 429 ? -5.210 2.882 34.904 1.00 90.75 429 HIS A CA 1
ATOM 3438 C C . HIS A 1 429 ? -4.019 2.206 34.195 1.00 90.75 429 HIS A C 1
ATOM 3440 O O . HIS A 1 429 ? -3.292 1.417 34.787 1.00 90.75 429 HIS A O 1
ATOM 3446 N N . TYR A 1 430 ? -3.779 2.539 32.925 1.00 90.50 430 TYR A N 1
ATOM 3447 C CA . TYR A 1 430 ? -2.768 1.889 32.092 1.00 90.50 430 TYR A CA 1
ATOM 3448 C C . TYR A 1 430 ? -1.335 2.083 32.634 1.00 90.50 430 TYR A C 1
ATOM 3450 O O . TYR A 1 430 ? -1.039 3.179 33.122 1.00 90.50 430 TYR A O 1
ATOM 3458 N N . PRO A 1 431 ? -0.407 1.106 32.515 1.00 88.12 431 PRO A N 1
ATOM 3459 C CA . PRO A 1 431 ? 0.933 1.190 33.122 1.00 88.12 431 PRO A CA 1
ATOM 3460 C C . PRO A 1 431 ? 1.770 2.387 32.651 1.00 88.12 431 PRO A C 1
ATOM 3462 O O . PRO A 1 431 ? 2.486 3.025 33.430 1.00 88.12 431 PRO A O 1
ATOM 3465 N N . GLU A 1 432 ? 1.645 2.754 31.377 1.00 90.12 432 GLU A N 1
ATOM 3466 C CA . GLU A 1 432 ? 2.407 3.847 30.782 1.00 90.12 432 GLU A CA 1
ATOM 3467 C C . GLU A 1 432 ? 1.835 5.227 31.154 1.00 90.12 432 GLU A C 1
ATOM 3469 O O . GLU A 1 432 ? 0.701 5.577 30.822 1.00 90.12 432 GLU A O 1
ATOM 3474 N N . ARG A 1 433 ? 2.657 6.070 31.795 1.00 90.69 433 ARG A N 1
ATOM 3475 C CA . ARG A 1 433 ? 2.255 7.424 32.222 1.00 90.69 433 ARG A CA 1
ATOM 3476 C C . ARG A 1 433 ? 1.838 8.325 31.056 1.00 90.69 433 ARG A C 1
ATOM 3478 O O . ARG A 1 433 ? 0.956 9.164 31.228 1.00 90.69 433 ARG A O 1
ATOM 3485 N N . ALA A 1 434 ? 2.468 8.171 29.890 1.00 92.81 434 ALA A N 1
ATOM 3486 C CA . ALA A 1 434 ? 2.129 8.945 28.698 1.00 92.81 434 ALA A CA 1
ATOM 3487 C C . ALA A 1 434 ? 0.682 8.682 28.247 1.00 92.81 434 ALA A C 1
ATOM 3489 O O . ALA A 1 434 ? -0.039 9.637 27.958 1.00 92.81 434 ALA A O 1
ATOM 3490 N N . VAL A 1 435 ? 0.233 7.420 28.289 1.00 94.12 435 VAL A N 1
ATOM 3491 C CA . VAL A 1 435 ? -1.154 7.031 27.982 1.00 94.12 435 VAL A CA 1
ATOM 3492 C C . VAL A 1 435 ? -2.116 7.654 28.988 1.00 94.12 435 VAL A C 1
ATOM 3494 O O . VAL A 1 435 ? -3.038 8.356 28.579 1.00 94.12 435 VAL A O 1
ATOM 3497 N N . ARG A 1 436 ? -1.868 7.487 30.296 1.00 94.69 436 ARG A N 1
ATOM 3498 C CA . ARG A 1 436 ? -2.742 8.038 31.351 1.00 94.69 436 ARG A CA 1
ATOM 3499 C C . ARG A 1 436 ? -2.926 9.551 31.223 1.00 94.69 436 ARG A C 1
ATOM 3501 O O . ARG A 1 436 ? -4.052 10.048 31.240 1.00 94.69 436 ARG A O 1
ATOM 3508 N N . ASN A 1 437 ? -1.826 10.285 31.049 1.00 94.62 437 ASN A N 1
ATOM 3509 C CA . ASN A 1 437 ? -1.864 11.737 30.868 1.00 94.62 437 ASN A CA 1
ATOM 3510 C C . ASN A 1 437 ? -2.586 12.129 29.571 1.00 94.62 437 ASN A C 1
ATOM 3512 O O . ASN A 1 437 ? -3.410 13.040 29.584 1.00 94.62 437 ASN A O 1
ATOM 3516 N N . GLY A 1 438 ? -2.318 11.422 28.469 1.00 96.12 438 GLY A N 1
ATOM 3517 C CA . GLY A 1 438 ? -2.976 11.670 27.188 1.00 96.12 438 GLY A CA 1
ATOM 3518 C C . GLY A 1 438 ? -4.491 11.455 27.247 1.00 96.12 438 GLY A C 1
ATOM 3519 O O . GLY A 1 438 ? -5.241 12.221 26.644 1.00 96.12 438 GLY A O 1
ATOM 3520 N N . VAL A 1 439 ? -4.954 10.461 28.011 1.00 96.69 439 VAL A N 1
ATOM 3521 C CA . VAL A 1 439 ? -6.385 10.223 28.254 1.00 96.69 439 VAL A CA 1
ATOM 3522 C C . VAL A 1 439 ? -6.986 11.352 29.077 1.00 96.69 439 VAL A C 1
ATOM 3524 O O . VAL A 1 439 ? -8.028 11.876 28.698 1.00 96.69 439 VAL A O 1
ATOM 3527 N N . LEU A 1 440 ? -6.329 11.769 30.164 1.00 95.50 440 LEU A N 1
ATOM 3528 C CA . LEU A 1 440 ? -6.796 12.885 30.988 1.00 95.50 440 LEU A CA 1
ATOM 3529 C C . LEU A 1 440 ? -6.936 14.175 30.165 1.00 95.50 440 LEU A C 1
ATOM 3531 O O . LEU A 1 440 ? -7.955 14.860 30.253 1.00 95.50 440 LEU A O 1
ATOM 3535 N N . ASP A 1 441 ? -5.946 14.491 29.332 1.00 95.62 441 ASP A N 1
ATOM 3536 C CA . ASP A 1 441 ? -5.992 15.664 28.456 1.00 95.62 441 ASP A CA 1
ATOM 3537 C C . ASP A 1 441 ? -7.087 15.552 27.391 1.00 95.62 441 ASP A C 1
ATOM 3539 O O . ASP A 1 441 ? -7.728 16.550 27.054 1.00 95.62 441 ASP A O 1
ATOM 3543 N N . PHE A 1 442 ? -7.360 14.345 26.898 1.00 96.25 442 PHE A N 1
ATOM 3544 C CA . PHE A 1 442 ? -8.454 14.117 25.963 1.00 96.25 442 PHE A CA 1
ATOM 3545 C C . PHE A 1 442 ? -9.831 14.227 26.640 1.00 96.25 442 PHE A C 1
ATOM 3547 O O . PHE A 1 442 ? -10.722 14.876 26.098 1.00 96.25 442 PHE A O 1
ATOM 3554 N N . LEU A 1 443 ? -9.998 13.708 27.862 1.00 95.75 443 LEU A N 1
ATOM 3555 C CA . LEU A 1 443 ? -11.218 13.882 28.662 1.00 95.75 443 LEU A CA 1
ATOM 3556 C C . LEU A 1 443 ? -11.484 15.353 28.990 1.00 95.75 443 LEU A C 1
ATOM 3558 O O . LEU A 1 443 ? -12.629 15.796 28.933 1.00 95.75 443 LEU A O 1
ATOM 3562 N N . ARG A 1 444 ? -10.437 16.146 29.251 1.00 93.06 444 ARG A N 1
ATOM 3563 C CA . ARG A 1 444 ? -10.573 17.603 29.401 1.00 93.06 444 ARG A CA 1
ATOM 3564 C C . ARG A 1 444 ? -11.162 18.251 28.149 1.00 93.06 444 ARG A C 1
ATOM 3566 O O . ARG A 1 444 ? -12.019 19.123 28.259 1.00 93.06 444 ARG A O 1
ATOM 3573 N N . GLN A 1 445 ? -10.742 17.817 26.963 1.00 91.56 445 GLN A N 1
ATOM 3574 C CA . GLN A 1 445 ? -11.253 18.344 25.693 1.00 91.56 445 GLN A CA 1
ATOM 3575 C C . GLN A 1 445 ? -12.683 17.879 25.386 1.00 91.56 445 GLN A C 1
ATOM 3577 O O . GLN A 1 445 ? -13.469 18.652 24.847 1.00 91.56 445 GLN A O 1
ATOM 3582 N N . LEU A 1 446 ? -13.020 16.628 25.711 1.00 90.44 446 LEU A N 1
ATOM 3583 C CA . LEU A 1 446 ? -14.308 16.028 25.359 1.00 90.44 446 LEU A CA 1
ATOM 3584 C C . LEU A 1 446 ? -15.425 16.304 26.371 1.00 90.44 446 LEU A C 1
ATOM 3586 O O . LEU A 1 446 ? -16.565 16.511 25.966 1.00 90.44 446 LEU A O 1
ATOM 3590 N N . LEU A 1 447 ? -15.107 16.271 27.666 1.00 88.06 447 LEU A N 1
ATOM 3591 C CA . LEU A 1 447 ? -16.081 16.263 28.757 1.00 88.06 447 LEU A CA 1
ATOM 3592 C C . LEU A 1 447 ? -15.896 17.481 29.674 1.00 88.06 447 LEU A C 1
ATOM 3594 O O . LEU A 1 447 ? -16.801 18.303 29.776 1.00 88.06 447 LEU A O 1
ATOM 3598 N N . PHE A 1 448 ? -14.714 17.663 30.275 1.00 86.81 448 PHE A N 1
ATOM 3599 C CA . PHE A 1 448 ? -14.572 18.625 31.383 1.00 86.81 448 PHE A CA 1
ATOM 3600 C C . PHE A 1 448 ? -14.566 20.101 30.956 1.00 86.81 448 PHE A C 1
ATOM 3602 O O . PHE A 1 448 ? -15.041 20.967 31.679 1.00 86.81 448 PHE A O 1
ATOM 3609 N N . SER A 1 449 ? -14.084 20.431 29.755 1.00 78.12 449 SER A N 1
ATOM 3610 C CA . SER A 1 449 ? -14.127 21.818 29.252 1.00 78.12 449 SER A CA 1
ATOM 3611 C C . SER A 1 449 ? -15.549 22.336 29.010 1.00 78.12 449 SER A C 1
ATOM 3613 O O . SER A 1 449 ? -15.764 23.547 28.983 1.00 78.12 449 SER A O 1
ATOM 3615 N N . LYS A 1 450 ? -16.529 21.434 28.878 1.00 69.19 450 LYS A N 1
ATOM 3616 C CA . LYS A 1 450 ? -17.935 21.760 28.597 1.00 69.19 450 LYS A CA 1
ATOM 3617 C C . LYS A 1 450 ? -18.711 22.221 29.825 1.00 69.19 450 LYS A C 1
ATOM 3619 O O . LYS A 1 450 ? -19.808 22.751 29.688 1.00 69.19 450 LYS A O 1
ATOM 3624 N N . GLU A 1 451 ? -18.105 22.105 31.000 1.00 57.56 451 GLU A N 1
ATOM 3625 C CA . GLU A 1 451 ? -18.631 22.590 32.278 1.00 57.56 451 GLU A CA 1
ATOM 3626 C C . GLU A 1 451 ? -18.725 24.125 32.326 1.00 57.56 451 GLU A C 1
ATOM 3628 O O . GLU A 1 451 ? -19.575 24.675 33.024 1.00 57.56 451 GLU A O 1
ATOM 3633 N N . TYR A 1 452 ? -17.882 24.817 31.551 1.00 59.53 452 TYR A N 1
ATOM 3634 C CA . TYR A 1 452 ? -17.771 26.281 31.537 1.00 59.53 452 TYR A CA 1
ATOM 3635 C C . TYR A 1 452 ? -18.367 26.937 30.283 1.00 59.53 452 TYR A C 1
ATOM 3637 O O . TYR A 1 452 ? -18.317 28.160 30.146 1.00 59.53 452 TYR A O 1
ATOM 3645 N N . GLU A 1 453 ? -18.910 26.147 29.354 1.00 70.00 453 GLU A N 1
ATOM 3646 C CA . GLU A 1 453 ? -19.550 26.653 28.139 1.00 70.00 453 GLU A CA 1
ATOM 3647 C C . GLU A 1 453 ? -21.053 26.898 28.378 1.00 70.00 453 GLU A C 1
ATOM 3649 O O . GLU A 1 453 ? -21.726 26.135 29.074 1.00 70.00 453 GLU A O 1
ATOM 3654 N N . ASP A 1 454 ? -21.610 27.956 27.775 1.00 64.62 454 ASP A N 1
ATOM 3655 C CA . ASP A 1 454 ? -23.060 28.206 27.754 1.00 64.62 454 ASP A CA 1
ATOM 3656 C C . ASP A 1 454 ? -23.748 27.211 26.798 1.00 64.62 454 ASP A C 1
ATOM 3658 O O . ASP A 1 454 ? -24.102 27.519 25.659 1.00 64.62 454 ASP A O 1
ATOM 3662 N N . ILE A 1 455 ? -23.884 25.969 27.263 1.00 74.38 455 ILE A N 1
ATOM 3663 C CA . ILE A 1 455 ? -24.566 24.868 26.575 1.00 74.38 455 ILE A CA 1
ATOM 3664 C C . ILE A 1 455 ? -26.019 24.741 27.052 1.00 74.38 455 ILE A C 1
ATOM 3666 O O . ILE A 1 455 ? -26.344 25.089 28.189 1.00 74.38 455 ILE A O 1
ATOM 3670 N N . SER A 1 456 ? -26.910 24.246 26.184 1.00 76.94 456 SER A N 1
ATOM 3671 C CA . SER A 1 456 ? -28.324 24.070 26.539 1.00 76.94 456 SER A CA 1
ATOM 3672 C C . SER A 1 456 ? -28.518 22.987 27.608 1.00 76.94 456 SER A C 1
ATOM 3674 O O . SER A 1 456 ? -27.665 22.114 27.792 1.00 76.94 456 SER A O 1
ATOM 3676 N N . ASP A 1 457 ? -29.656 23.024 28.306 1.00 78.12 457 ASP A N 1
ATOM 3677 C CA . ASP A 1 457 ? -29.944 22.100 29.411 1.00 78.12 457 ASP A CA 1
ATOM 3678 C C . ASP A 1 457 ? -29.921 20.619 28.986 1.00 78.12 457 ASP A C 1
ATOM 3680 O O . ASP A 1 457 ? -29.447 19.777 29.749 1.00 78.12 457 ASP A O 1
ATOM 3684 N N . ASP A 1 458 ? -30.316 20.305 27.746 1.00 77.56 458 ASP A N 1
ATOM 3685 C CA . ASP A 1 458 ? -30.239 18.942 27.195 1.00 77.56 458 ASP A CA 1
ATOM 3686 C C . ASP A 1 458 ? -28.785 18.447 27.101 1.00 77.56 458 ASP A C 1
ATOM 3688 O O . ASP A 1 458 ? -28.469 17.317 27.480 1.00 77.56 458 ASP A O 1
ATOM 3692 N N . PHE A 1 459 ? -27.868 19.311 26.650 1.00 77.19 459 PHE A N 1
ATOM 3693 C CA . PHE A 1 459 ? -26.439 18.995 26.595 1.00 77.19 459 PHE A CA 1
ATOM 3694 C C . PHE A 1 459 ? -25.839 18.887 28.000 1.00 77.19 459 PHE A C 1
ATOM 3696 O O . PHE A 1 459 ? -25.022 18.004 28.248 1.00 77.19 459 PHE A O 1
ATOM 3703 N N . ARG A 1 460 ? -26.270 19.726 28.951 1.00 81.44 460 ARG A N 1
ATOM 3704 C CA . ARG A 1 460 ? -25.838 19.612 30.355 1.00 81.44 460 ARG A CA 1
ATOM 3705 C C . ARG A 1 460 ? -26.243 18.274 30.961 1.00 81.44 460 ARG A C 1
ATOM 3707 O O . ARG A 1 460 ? -25.425 17.634 31.618 1.00 81.44 460 ARG A O 1
ATOM 3714 N N . GLN A 1 461 ? -27.475 17.826 30.719 1.00 85.62 461 GLN A N 1
ATOM 3715 C CA . GLN A 1 461 ? -27.946 16.525 31.191 1.00 85.62 461 GLN A CA 1
ATOM 3716 C C . GLN A 1 461 ? -27.164 15.373 30.549 1.00 85.62 461 GLN A C 1
ATOM 3718 O O . GLN A 1 461 ? -26.818 14.410 31.236 1.00 85.62 461 GLN A O 1
ATOM 3723 N N . PHE A 1 462 ? -26.843 15.492 29.259 1.00 86.62 462 PHE A N 1
ATOM 3724 C CA . PHE A 1 462 ? -26.009 14.538 28.536 1.00 86.62 462 PHE A CA 1
ATOM 3725 C C . PHE A 1 462 ? -24.616 14.384 29.168 1.00 86.62 462 PHE A C 1
ATOM 3727 O O . PHE A 1 462 ? -24.259 13.283 29.583 1.00 86.62 462 PHE A O 1
ATOM 3734 N N . TYR A 1 463 ? -23.859 15.475 29.336 1.00 87.06 463 TYR A N 1
ATOM 3735 C CA . TYR A 1 463 ? -22.527 15.411 29.956 1.00 87.06 463 TYR A CA 1
ATOM 3736 C C . TYR A 1 463 ? -22.584 14.970 31.418 1.00 87.06 463 TYR A C 1
ATOM 3738 O O . TYR A 1 463 ? -21.739 14.186 31.845 1.00 87.06 463 TYR A O 1
ATOM 3746 N N . ARG A 1 464 ? -23.608 15.397 32.174 1.00 88.75 464 ARG A N 1
ATOM 3747 C CA . ARG A 1 464 ? -23.808 14.946 33.558 1.00 88.75 464 ARG A CA 1
ATOM 3748 C C . ARG A 1 464 ? -23.988 13.437 33.637 1.00 88.75 464 ARG A C 1
ATOM 3750 O O . ARG A 1 464 ? -23.408 12.808 34.515 1.00 88.75 464 ARG A O 1
ATOM 3757 N N . LYS A 1 465 ? -24.752 12.848 32.716 1.00 92.50 465 LYS A N 1
ATOM 3758 C CA . LYS A 1 465 ? -24.904 11.394 32.636 1.00 92.50 465 LYS A CA 1
ATOM 3759 C C . LYS A 1 465 ? -23.557 10.714 32.364 1.00 92.50 465 LYS A C 1
ATOM 3761 O O . LYS A 1 465 ? -23.165 9.845 33.131 1.00 92.50 465 LYS A O 1
ATOM 3766 N N . ILE A 1 466 ? -22.829 11.151 31.334 1.00 93.88 466 ILE A N 1
ATOM 3767 C CA . ILE A 1 466 ? -21.534 10.553 30.966 1.00 93.88 466 ILE A CA 1
ATOM 3768 C C . ILE A 1 466 ? -20.499 10.691 32.090 1.00 93.88 466 ILE A C 1
ATOM 3770 O O . ILE A 1 466 ? -19.774 9.739 32.370 1.00 93.88 466 ILE A O 1
ATOM 3774 N N . GLY A 1 467 ? -20.450 11.837 32.775 1.00 92.44 467 GLY A N 1
ATOM 3775 C CA . GLY A 1 467 ? -19.568 12.055 33.923 1.00 92.44 467 GLY A CA 1
ATOM 3776 C C . GLY A 1 467 ? -19.882 11.141 35.111 1.00 92.44 467 GLY A C 1
ATOM 3777 O O . GLY A 1 467 ? -18.964 10.601 35.729 1.00 92.44 467 GLY A O 1
ATOM 3778 N N . ARG A 1 468 ? -21.170 10.898 35.394 1.00 93.56 468 ARG A N 1
ATOM 3779 C CA . ARG A 1 468 ? -21.598 9.936 36.426 1.00 93.56 468 ARG A CA 1
ATOM 3780 C C . ARG A 1 468 ? -21.229 8.504 36.053 1.00 93.56 468 ARG A C 1
ATOM 3782 O O . ARG A 1 468 ? -20.643 7.795 36.870 1.00 93.56 468 ARG A O 1
ATOM 3789 N N . ASP A 1 469 ? -21.508 8.109 34.813 1.00 95.12 469 ASP A N 1
ATOM 3790 C CA . ASP A 1 469 ? -21.187 6.775 34.303 1.00 95.12 469 ASP A CA 1
ATOM 3791 C C . ASP A 1 469 ? -19.662 6.533 34.309 1.00 95.12 469 ASP A C 1
ATOM 3793 O O . ASP A 1 469 ? -19.206 5.456 34.693 1.00 95.12 469 ASP A O 1
ATOM 3797 N N . LEU A 1 470 ? -18.853 7.548 33.969 1.00 95.62 470 LEU A N 1
ATOM 3798 C CA . LEU A 1 470 ? -17.388 7.490 34.035 1.00 95.62 470 LEU A CA 1
ATOM 3799 C C . LEU A 1 470 ? -16.879 7.304 35.470 1.00 95.62 470 LEU A C 1
ATOM 3801 O O . LEU A 1 470 ? -15.986 6.482 35.695 1.00 95.62 470 LEU A O 1
ATOM 3805 N N . ALA A 1 471 ? -17.425 8.049 36.437 1.00 94.25 471 ALA A N 1
ATOM 3806 C CA . ALA A 1 471 ? -17.050 7.914 37.844 1.00 94.25 471 ALA A CA 1
ATOM 3807 C C . ALA A 1 471 ? -17.344 6.497 38.353 1.00 94.25 471 ALA A C 1
ATOM 3809 O O . ALA A 1 471 ? -16.466 5.848 38.925 1.00 94.25 471 ALA A O 1
ATOM 3810 N N . GLN A 1 472 ? -18.549 5.992 38.075 1.00 94.56 472 GLN A N 1
ATOM 3811 C CA . GLN A 1 472 ? -18.967 4.641 38.443 1.00 94.56 472 GLN A CA 1
ATOM 3812 C C . GLN A 1 472 ? -18.055 3.579 37.811 1.00 94.56 472 GLN A C 1
ATOM 3814 O O . GLN A 1 472 ? -17.511 2.732 38.521 1.00 94.56 472 GLN A O 1
ATOM 3819 N N . ALA A 1 473 ? -17.820 3.656 36.498 1.00 94.44 473 ALA A N 1
ATOM 3820 C CA . ALA A 1 473 ? -16.975 2.700 35.784 1.00 94.44 473 ALA A CA 1
ATOM 3821 C C . ALA A 1 473 ? -15.515 2.719 36.277 1.00 94.44 473 ALA A C 1
ATOM 3823 O O . ALA A 1 473 ? -14.878 1.669 36.382 1.00 94.44 473 ALA A O 1
ATOM 3824 N N . SER A 1 474 ? -14.996 3.895 36.643 1.00 93.88 474 SER A N 1
ATOM 3825 C CA . SER A 1 474 ? -13.647 4.055 37.199 1.00 93.88 474 SER A CA 1
ATOM 3826 C C . SER A 1 474 ? -13.515 3.440 38.597 1.00 93.88 474 SER A C 1
ATOM 3828 O O . SER A 1 474 ? -12.553 2.714 38.862 1.00 93.88 474 SER A O 1
ATOM 3830 N N . VAL A 1 475 ? -14.502 3.654 39.475 1.00 92.19 475 VAL A N 1
ATOM 3831 C CA . VAL A 1 475 ? -14.559 3.016 40.803 1.00 92.19 475 VAL A CA 1
ATOM 3832 C C . VAL A 1 475 ? -14.661 1.494 40.671 1.00 92.19 475 VAL A C 1
ATOM 3834 O O . VAL A 1 475 ? -13.949 0.758 41.361 1.00 92.19 475 VAL A O 1
ATOM 3837 N N . ASP A 1 476 ? -15.501 1.003 39.760 1.00 91.31 476 ASP A N 1
ATOM 3838 C CA . ASP A 1 476 ? -15.666 -0.432 39.525 1.00 91.31 476 ASP A CA 1
ATOM 3839 C C . ASP A 1 476 ? -14.399 -1.077 38.957 1.00 91.31 476 ASP A C 1
ATOM 3841 O O . ASP A 1 476 ? -14.055 -2.195 39.354 1.00 91.31 476 ASP A O 1
ATOM 3845 N N . LYS A 1 477 ? -13.663 -0.379 38.082 1.00 89.00 477 LYS A N 1
ATOM 3846 C CA . LYS A 1 477 ? -12.364 -0.841 37.573 1.00 89.00 477 LYS A CA 1
ATOM 3847 C C . LYS A 1 477 ? -11.375 -1.044 38.718 1.00 89.00 477 LYS A C 1
ATOM 3849 O O . LYS A 1 477 ? -10.833 -2.139 38.857 1.00 89.00 477 LYS A O 1
ATOM 3854 N N . LEU A 1 478 ? -11.203 -0.041 39.579 1.00 87.75 478 LEU A N 1
ATOM 3855 C CA . LEU A 1 478 ? -10.303 -0.122 40.734 1.00 87.75 478 LEU A CA 1
ATOM 3856 C C . LEU A 1 478 ? -10.690 -1.255 41.698 1.00 87.75 478 LEU A C 1
ATOM 3858 O O . LEU A 1 478 ? -9.833 -2.025 42.136 1.00 87.75 478 LEU A O 1
ATOM 3862 N N . ARG A 1 479 ? -11.988 -1.417 41.981 1.00 86.31 479 ARG A N 1
ATOM 3863 C CA . ARG A 1 479 ? -12.507 -2.514 42.817 1.00 86.31 479 ARG A CA 1
ATOM 3864 C C . ARG A 1 479 ? -12.210 -3.891 42.247 1.00 86.31 479 ARG A C 1
ATOM 3866 O O . ARG A 1 479 ? -11.830 -4.793 42.996 1.00 86.31 479 ARG A O 1
ATOM 3873 N N . ARG A 1 480 ? -12.411 -4.076 40.941 1.00 84.56 480 ARG A N 1
ATOM 3874 C CA . ARG A 1 480 ? -12.135 -5.354 40.276 1.00 84.56 480 ARG A CA 1
ATOM 3875 C C . ARG A 1 480 ? -10.648 -5.675 40.322 1.00 84.56 480 ARG A C 1
ATOM 3877 O O . ARG A 1 480 ? -10.309 -6.798 40.661 1.00 84.56 480 ARG A O 1
ATOM 3884 N N . THR A 1 481 ? -9.786 -4.697 40.052 1.00 80.62 481 THR A N 1
ATOM 3885 C CA . THR A 1 481 ? -8.334 -4.908 40.007 1.00 80.62 481 THR A CA 1
ATOM 3886 C C . THR A 1 481 ? -7.740 -5.221 41.385 1.00 80.62 481 THR A C 1
ATOM 3888 O O . THR A 1 481 ? -6.948 -6.154 41.500 1.00 80.62 481 THR A O 1
ATOM 3891 N N . TYR A 1 482 ? -8.144 -4.492 42.433 1.00 78.06 482 TYR A N 1
ATOM 3892 C CA . TYR A 1 482 ? -7.450 -4.520 43.732 1.00 78.06 482 TYR A CA 1
ATOM 3893 C C . TYR A 1 482 ? -8.231 -5.150 44.888 1.00 78.06 482 TYR A C 1
ATOM 3895 O O . TYR A 1 482 ? -7.620 -5.586 45.858 1.00 78.06 482 TYR A O 1
ATOM 3903 N N . LEU A 1 483 ? -9.565 -5.205 44.819 1.00 72.81 483 LEU A N 1
ATOM 3904 C CA . LEU A 1 483 ? -10.406 -5.628 45.951 1.00 72.81 483 LEU A CA 1
ATOM 3905 C C . LEU A 1 483 ? -11.144 -6.955 45.713 1.00 72.81 483 LEU A C 1
ATOM 3907 O O . LEU A 1 483 ? -11.705 -7.507 46.656 1.00 72.81 483 LEU A O 1
ATOM 3911 N N . SER A 1 484 ? -11.171 -7.468 44.476 1.00 67.19 484 SER A N 1
ATOM 3912 C CA . SER A 1 484 ? -12.013 -8.619 44.098 1.00 67.19 484 SER A CA 1
ATOM 3913 C C . SER A 1 484 ? -11.242 -9.890 43.715 1.00 67.19 484 SER A C 1
ATOM 3915 O O . SER A 1 484 ? -11.837 -10.967 43.679 1.00 67.19 484 SER A O 1
ATOM 3917 N N . THR A 1 485 ? -9.943 -9.801 43.424 1.00 57.94 485 THR A N 1
ATOM 3918 C CA . THR A 1 485 ? -9.159 -10.921 42.871 1.00 57.94 485 THR A CA 1
ATOM 3919 C C . THR A 1 485 ? -8.312 -11.600 43.948 1.00 57.94 485 THR A C 1
ATOM 3921 O O . THR A 1 485 ? -7.620 -10.926 44.703 1.00 57.94 485 THR A O 1
ATOM 3924 N N . ALA A 1 486 ? -8.320 -12.939 44.004 1.00 51.84 486 ALA A N 1
ATOM 3925 C CA . ALA A 1 486 ? -7.449 -13.721 44.897 1.00 51.84 486 ALA A CA 1
ATOM 3926 C C . ALA A 1 486 ? -5.943 -13.554 44.579 1.00 51.84 486 ALA A C 1
ATOM 3928 O O . ALA A 1 486 ? -5.115 -13.778 45.455 1.00 51.84 486 ALA A O 1
ATOM 3929 N N . ASP A 1 487 ? -5.627 -13.097 43.360 1.00 47.09 487 ASP A N 1
ATOM 3930 C CA . ASP A 1 487 ? -4.298 -12.704 42.868 1.00 47.09 487 ASP A CA 1
ATOM 3931 C C . ASP A 1 487 ? -4.192 -11.169 42.716 1.00 47.09 487 ASP A C 1
ATOM 3933 O O . ASP A 1 487 ? -3.734 -10.664 41.688 1.00 47.09 487 ASP A O 1
ATOM 3937 N N . ALA A 1 488 ? -4.708 -10.401 43.684 1.00 56.53 488 ALA A N 1
ATOM 3938 C CA . ALA A 1 488 ? -4.632 -8.939 43.654 1.00 56.53 488 ALA A CA 1
ATOM 3939 C C . ALA A 1 488 ? -3.168 -8.483 43.512 1.00 56.53 488 ALA A C 1
ATOM 3941 O O . ALA A 1 488 ? -2.327 -8.775 44.364 1.00 56.53 488 ALA A O 1
ATOM 3942 N N . GLN A 1 489 ? -2.866 -7.775 42.419 1.00 57.03 489 GLN A N 1
ATOM 3943 C CA . GLN A 1 489 ? -1.560 -7.147 42.225 1.00 57.03 489 GLN A CA 1
ATOM 3944 C C . GLN A 1 489 ? -1.358 -6.080 43.306 1.00 57.03 489 GLN A C 1
ATOM 3946 O O . GLN A 1 489 ? -2.321 -5.378 43.641 1.00 57.03 489 GLN A O 1
ATOM 3951 N N . PRO A 1 490 ? -0.139 -5.928 43.855 1.00 60.84 490 PRO A N 1
ATOM 3952 C CA . PRO A 1 490 ? 0.119 -4.862 44.801 1.00 60.84 490 PRO A CA 1
ATOM 3953 C C . PRO A 1 490 ? -0.215 -3.510 44.145 1.00 60.84 490 PRO A C 1
ATOM 3955 O O . PRO A 1 490 ? 0.122 -3.278 42.980 1.00 60.84 490 PRO A O 1
ATOM 3958 N N . PRO A 1 491 ? -0.923 -2.626 44.858 1.00 60.59 491 PRO A N 1
ATOM 3959 C CA . PRO A 1 491 ? -1.303 -1.320 44.349 1.00 60.59 491 PRO A CA 1
ATOM 3960 C C . PRO A 1 491 ? -0.070 -0.456 44.049 1.00 60.59 491 PRO A C 1
ATOM 3962 O O . PRO A 1 491 ? 0.546 0.099 44.954 1.00 60.59 491 PRO A O 1
ATOM 3965 N N . GLU A 1 492 ? 0.281 -0.276 42.772 1.00 64.88 492 GLU A N 1
ATOM 3966 C CA . GLU A 1 492 ? 1.238 0.763 42.386 1.00 64.88 492 GLU A CA 1
ATOM 3967 C C . GLU A 1 492 ? 0.569 2.136 42.478 1.00 64.88 492 GLU A C 1
ATOM 3969 O O . GLU A 1 492 ? -0.208 2.520 41.600 1.00 64.88 492 GLU A O 1
ATOM 3974 N N . VAL A 1 493 ? 0.906 2.903 43.516 1.00 62.75 493 VAL A N 1
ATOM 3975 C CA . VAL A 1 493 ? 0.338 4.235 43.820 1.00 62.75 493 VAL A CA 1
ATOM 3976 C C . VAL A 1 493 ? 0.285 5.138 42.581 1.00 62.75 493 VAL A C 1
ATOM 3978 O O . VAL A 1 493 ? -0.742 5.732 42.260 1.00 62.75 493 VAL A O 1
ATOM 3981 N N . LYS A 1 494 ? 1.373 5.144 41.802 1.00 66.50 494 LYS A N 1
ATOM 3982 C CA . LYS A 1 494 ? 1.543 5.970 40.596 1.00 66.50 494 LYS A CA 1
ATOM 3983 C C . LYS A 1 494 ? 0.599 5.603 39.445 1.00 66.50 494 LYS A C 1
ATOM 3985 O O . LYS A 1 494 ? 0.381 6.429 38.555 1.00 66.50 494 LYS A O 1
ATOM 3990 N N . SER A 1 495 ? 0.087 4.371 39.411 1.00 69.50 495 SER A N 1
ATOM 3991 C CA . SER A 1 495 ? -0.896 3.917 38.414 1.00 69.50 495 SER A CA 1
ATOM 3992 C C . SER A 1 495 ? -2.321 4.365 38.766 1.00 69.50 495 SER A C 1
ATOM 3994 O O . SER A 1 495 ? -3.157 4.500 37.875 1.00 69.50 495 SER A O 1
ATOM 3996 N N . MET A 1 496 ? -2.583 4.670 40.044 1.00 81.12 496 MET A N 1
ATOM 3997 C CA . MET A 1 496 ? -3.906 5.061 40.545 1.00 81.12 496 MET A CA 1
ATOM 3998 C C . MET A 1 496 ? -4.129 6.566 40.590 1.00 81.12 496 MET A C 1
ATOM 4000 O O . MET A 1 496 ? -5.268 7.005 40.483 1.00 81.12 496 MET A O 1
ATOM 4004 N N . GLU A 1 497 ? -3.067 7.365 40.713 1.00 84.69 497 GLU A N 1
ATOM 4005 C CA . GLU A 1 497 ? -3.167 8.827 40.826 1.00 84.69 497 GLU A CA 1
ATOM 4006 C C . GLU A 1 497 ? -4.074 9.443 39.748 1.00 84.69 497 GLU A C 1
ATOM 4008 O O . GLU A 1 497 ? -4.963 10.234 40.055 1.00 84.69 497 GLU A O 1
ATOM 4013 N N . THR A 1 498 ? -3.897 9.062 38.477 1.00 89.50 498 THR A N 1
ATOM 4014 C CA . THR A 1 498 ? -4.644 9.671 37.366 1.00 89.50 498 THR A CA 1
ATOM 4015 C C . THR A 1 498 ? -6.125 9.292 37.371 1.00 89.50 498 THR A C 1
ATOM 4017 O O . THR A 1 498 ? -6.973 10.159 37.168 1.00 89.50 498 THR A O 1
ATOM 4020 N N . ILE A 1 499 ? -6.451 8.021 37.619 1.00 91.31 499 ILE A N 1
ATOM 4021 C CA . ILE A 1 499 ? -7.845 7.565 37.682 1.00 91.31 499 ILE A CA 1
ATOM 4022 C C . ILE A 1 499 ? -8.555 8.103 38.935 1.00 91.31 499 ILE A C 1
ATOM 4024 O O . ILE A 1 499 ? -9.702 8.530 38.832 1.00 91.31 499 ILE A O 1
ATOM 4028 N N . SER A 1 500 ? -7.866 8.204 40.078 1.00 90.62 500 SER A N 1
ATOM 4029 C CA . SER A 1 500 ? -8.398 8.839 41.293 1.00 90.62 500 SER A CA 1
ATOM 4030 C C . SER A 1 500 ? -8.702 10.322 41.078 1.00 90.62 500 SER A C 1
ATOM 4032 O O . SER A 1 500 ? -9.772 10.781 41.466 1.00 90.62 500 SER A O 1
ATOM 4034 N N . LEU A 1 501 ? -7.818 11.065 40.397 1.00 91.69 501 LEU A N 1
ATOM 4035 C CA . LEU A 1 501 ? -8.071 12.467 40.032 1.00 91.69 501 LEU A CA 1
ATOM 4036 C C . LEU A 1 501 ? -9.337 12.623 39.179 1.00 91.69 501 LEU A C 1
ATOM 4038 O O . LEU A 1 501 ? -10.112 13.552 39.395 1.00 91.69 501 LEU A O 1
ATOM 4042 N N . VAL A 1 502 ? -9.562 11.714 38.225 1.00 93.19 502 VAL A N 1
ATOM 4043 C CA . VAL A 1 502 ? -10.771 11.724 37.388 1.00 93.19 502 VAL A CA 1
ATOM 4044 C C . VAL A 1 502 ? -12.022 11.413 38.205 1.00 93.19 502 VAL A C 1
ATOM 4046 O O . VAL A 1 502 ? -13.029 12.095 38.023 1.00 93.19 502 VAL A O 1
ATOM 4049 N N . ILE A 1 503 ? -11.969 10.431 39.112 1.00 93.44 503 ILE A N 1
ATOM 4050 C CA . ILE A 1 503 ? -13.096 10.104 39.998 1.00 93.44 503 ILE A CA 1
ATOM 4051 C C . ILE A 1 503 ? -13.464 11.322 40.845 1.00 93.44 503 ILE A C 1
ATOM 4053 O O . ILE A 1 503 ? -14.626 11.718 40.829 1.00 93.44 503 ILE A O 1
ATOM 4057 N N . MET A 1 504 ? -12.480 11.941 41.507 1.00 91.88 504 MET A N 1
ATOM 4058 C CA . MET A 1 504 ? -12.693 13.117 42.357 1.00 91.88 504 MET A CA 1
ATOM 4059 C C . MET A 1 504 ? -13.319 14.278 41.577 1.00 91.88 504 MET A C 1
ATOM 4061 O O . MET A 1 504 ? -14.345 14.814 41.993 1.00 91.88 504 MET A O 1
ATOM 4065 N N . HIS A 1 505 ? -12.775 14.603 40.397 1.00 92.19 505 HIS A N 1
ATOM 4066 C CA . HIS A 1 505 ? -13.349 15.633 39.522 1.00 92.19 505 HIS A CA 1
ATOM 4067 C C . HIS A 1 505 ? -14.800 15.311 39.146 1.00 92.19 505 HIS A C 1
ATOM 4069 O O . HIS A 1 505 ? -15.680 16.163 39.239 1.00 92.19 505 HIS A O 1
ATOM 4075 N N . CYS A 1 506 ? -15.087 14.065 38.758 1.00 92.19 506 CYS A N 1
ATOM 4076 C CA . CYS A 1 506 ? -16.440 13.691 38.359 1.00 92.19 506 CYS A CA 1
ATOM 4077 C C . CYS A 1 506 ? -17.430 13.742 39.530 1.00 92.19 506 CYS A C 1
ATOM 4079 O O . CYS A 1 506 ? -18.562 14.185 39.328 1.00 92.19 506 CYS A O 1
ATOM 4081 N N . THR A 1 507 ? -17.020 13.324 40.734 1.00 90.62 507 THR A N 1
ATOM 4082 C CA . THR A 1 507 ? -17.847 13.411 41.948 1.00 90.62 507 THR A CA 1
ATOM 4083 C C . THR A 1 507 ? -18.136 14.851 42.352 1.00 90.62 507 THR A C 1
ATOM 4085 O O . THR A 1 507 ? -19.254 15.144 42.753 1.00 90.62 507 THR A O 1
ATOM 4088 N N . GLU A 1 508 ? -17.172 15.759 42.195 1.00 89.69 508 GLU A N 1
ATOM 4089 C CA . GLU A 1 508 ? -17.350 17.175 42.535 1.00 89.69 508 GLU A CA 1
ATOM 4090 C C . GLU A 1 508 ? -18.279 17.903 41.555 1.00 89.69 508 GLU A C 1
ATOM 4092 O O . GLU A 1 508 ? -19.041 18.782 41.957 1.00 89.69 508 GLU A O 1
ATOM 4097 N N . VAL A 1 509 ? -18.224 17.555 40.266 1.00 88.69 509 VAL A N 1
ATOM 4098 C CA . VAL A 1 509 ? -18.923 18.315 39.221 1.00 88.69 509 VAL A CA 1
ATOM 4099 C C . VAL A 1 509 ? -20.296 17.741 38.857 1.00 88.69 509 VAL A C 1
ATOM 4101 O O . VAL A 1 509 ? -21.232 18.500 38.596 1.00 88.69 509 VAL A O 1
ATOM 4104 N N . TYR A 1 510 ? -20.442 16.414 38.786 1.00 88.50 510 TYR A N 1
ATOM 4105 C CA . TYR A 1 510 ? -21.624 15.780 38.177 1.00 88.50 510 TYR A CA 1
ATOM 4106 C C . TYR A 1 510 ? -22.610 15.158 39.182 1.00 88.50 510 TYR A C 1
ATOM 4108 O O . TYR A 1 510 ? -23.724 14.766 38.795 1.00 88.50 510 TYR A O 1
ATOM 4116 N N . PHE A 1 511 ? -22.241 15.103 40.462 1.00 89.56 511 PHE A N 1
ATOM 4117 C CA . PHE A 1 511 ? -23.073 14.602 41.558 1.00 89.56 511 PHE A CA 1
ATOM 4118 C C . PHE A 1 511 ? -23.523 15.757 42.462 1.00 89.56 511 PHE A C 1
ATOM 4120 O O . PHE A 1 511 ? -22.829 16.761 42.595 1.00 89.56 511 PHE A O 1
ATOM 4127 N N . ASP A 1 512 ? -24.718 15.643 43.039 1.00 86.88 512 ASP A N 1
ATOM 4128 C CA . ASP A 1 512 ? -25.269 16.624 43.977 1.00 86.88 512 ASP A CA 1
ATOM 4129 C C . ASP A 1 512 ? -25.281 16.034 45.389 1.00 86.88 512 ASP A C 1
ATOM 4131 O O . ASP A 1 512 ? -26.079 15.154 45.683 1.00 86.88 512 ASP A O 1
ATOM 4135 N N . GLU A 1 513 ? -24.442 16.544 46.291 1.00 81.81 513 GLU A N 1
ATOM 4136 C CA . GLU A 1 513 ? -24.379 16.098 47.695 1.00 81.81 513 GLU A CA 1
ATOM 4137 C C . GLU A 1 513 ? -25.717 16.207 48.449 1.00 81.81 513 GLU A C 1
ATOM 4139 O O . GLU A 1 513 ? -25.883 15.633 49.526 1.00 81.81 513 GLU A O 1
ATOM 4144 N N . ARG A 1 514 ? -26.674 16.985 47.928 1.00 80.31 514 ARG A N 1
ATOM 4145 C CA . ARG A 1 514 ? -28.012 17.134 48.518 1.00 80.31 514 ARG A CA 1
ATOM 4146 C C . ARG A 1 514 ? -28.953 16.000 48.135 1.00 80.31 514 ARG A C 1
ATOM 4148 O O . ARG A 1 514 ? -29.991 15.846 48.780 1.00 80.31 514 ARG A O 1
ATOM 4155 N N . ASP A 1 515 ? -28.622 15.256 47.088 1.00 89.12 515 ASP A N 1
ATOM 4156 C CA . ASP A 1 515 ? -29.332 14.058 46.678 1.00 89.12 515 ASP A CA 1
ATOM 4157 C C . ASP A 1 515 ? -28.770 12.844 47.437 1.00 89.12 515 ASP A C 1
ATOM 4159 O O . ASP A 1 515 ? -27.559 12.661 47.546 1.00 89.12 515 ASP A O 1
ATOM 4163 N N . SER A 1 516 ? -29.657 12.037 48.028 1.00 83.62 516 SER A N 1
ATOM 4164 C CA . SER A 1 516 ? -29.251 10.931 48.907 1.00 83.62 516 SER A CA 1
ATOM 4165 C C . SER A 1 516 ? -28.501 9.834 48.155 1.00 83.62 516 SER A C 1
ATOM 4167 O O . SER A 1 516 ? -27.573 9.256 48.715 1.00 83.62 516 SER A O 1
ATOM 4169 N N . ASP A 1 517 ? -28.893 9.551 46.910 1.00 84.25 517 ASP A N 1
ATOM 4170 C CA . ASP A 1 517 ? -28.266 8.501 46.106 1.00 84.25 517 ASP A CA 1
ATOM 4171 C C . ASP A 1 517 ? -26.872 8.961 45.640 1.00 84.25 517 ASP A C 1
ATOM 4173 O O . ASP A 1 517 ? -25.915 8.181 45.629 1.00 84.25 517 ASP A O 1
ATOM 4177 N N . ASP A 1 518 ? -26.733 10.252 45.322 1.00 88.25 518 ASP A N 1
ATOM 4178 C CA . ASP A 1 518 ? -25.447 10.875 44.994 1.00 88.25 518 ASP A CA 1
ATOM 4179 C C . ASP A 1 518 ? -24.504 10.929 46.199 1.00 88.25 518 ASP A C 1
ATOM 4181 O O . ASP A 1 518 ? -23.329 10.588 46.064 1.00 88.25 518 ASP A O 1
ATOM 4185 N N . ALA A 1 519 ? -25.002 11.298 47.382 1.00 86.19 519 ALA A N 1
ATOM 4186 C CA . ALA A 1 519 ? -24.212 11.326 48.613 1.00 86.19 519 ALA A CA 1
ATOM 4187 C C . ALA A 1 519 ? -23.672 9.933 48.986 1.00 86.19 519 ALA A C 1
ATOM 4189 O O . ALA A 1 519 ? -22.503 9.801 49.365 1.00 86.19 519 ALA A O 1
ATOM 4190 N N . ASP A 1 520 ? -24.491 8.890 48.819 1.00 88.25 520 ASP A N 1
ATOM 4191 C CA . ASP A 1 520 ? -24.085 7.502 49.049 1.00 88.25 520 ASP A CA 1
ATOM 4192 C C . ASP A 1 520 ? -22.980 7.065 48.071 1.00 88.25 520 ASP A C 1
ATOM 4194 O O . ASP A 1 520 ? -21.994 6.440 48.485 1.00 88.25 520 ASP A O 1
ATOM 4198 N N . PHE A 1 521 ? -23.093 7.424 46.785 1.00 91.38 521 PHE A N 1
ATOM 4199 C CA . PHE A 1 521 ? -22.048 7.134 45.798 1.00 91.38 521 PHE A CA 1
ATOM 4200 C C . PHE A 1 521 ? -20.752 7.910 46.071 1.00 91.38 521 PHE A C 1
ATOM 4202 O O . PHE A 1 521 ? -19.673 7.317 46.018 1.00 91.38 521 PHE A O 1
ATOM 4209 N N . ILE A 1 522 ? -20.828 9.203 46.406 1.00 89.38 522 ILE A N 1
ATOM 4210 C CA . ILE A 1 522 ? -19.652 10.023 46.742 1.00 89.38 522 ILE A CA 1
ATOM 4211 C C . ILE A 1 522 ? -18.903 9.392 47.921 1.00 89.38 522 ILE A C 1
ATOM 4213 O O . ILE A 1 522 ? -17.707 9.113 47.818 1.00 89.38 522 ILE A O 1
ATOM 4217 N N . GLN A 1 523 ? -19.612 9.065 49.008 1.00 89.25 523 GLN A N 1
ATOM 4218 C CA . GLN A 1 523 ? -19.016 8.410 50.174 1.00 89.25 523 GLN A CA 1
ATOM 4219 C C . GLN A 1 523 ? -18.372 7.067 49.800 1.00 89.25 523 GLN A C 1
ATOM 4221 O O . GLN A 1 523 ? -17.288 6.722 50.286 1.00 89.25 523 GLN A O 1
ATOM 4226 N N . GLN A 1 524 ? -19.024 6.303 48.924 1.00 88.94 524 GLN A N 1
ATOM 4227 C CA . GLN A 1 524 ? -18.514 5.035 48.426 1.00 88.94 524 GLN A CA 1
ATOM 4228 C C . GLN A 1 524 ? -17.218 5.209 47.614 1.00 88.94 524 GLN A C 1
ATOM 4230 O O . GLN A 1 524 ? -16.259 4.468 47.847 1.00 88.94 524 GLN A O 1
ATOM 4235 N N . ALA A 1 525 ? -17.174 6.171 46.693 1.00 88.94 525 ALA A N 1
ATOM 4236 C CA . ALA A 1 525 ? -16.011 6.471 45.863 1.00 88.94 525 ALA A CA 1
ATOM 4237 C C . ALA A 1 525 ? -14.817 6.928 46.716 1.00 88.94 525 ALA A C 1
ATOM 4239 O O . ALA A 1 525 ? -13.727 6.365 46.589 1.00 88.94 525 ALA A O 1
ATOM 4240 N N . THR A 1 526 ? -15.034 7.853 47.660 1.00 88.69 526 THR A N 1
ATOM 4241 C CA . THR A 1 526 ? -13.997 8.307 48.602 1.00 88.69 526 THR A CA 1
ATOM 4242 C C . THR A 1 526 ? -13.461 7.151 49.446 1.00 88.69 526 THR A C 1
ATOM 4244 O O . THR A 1 526 ? -12.253 7.015 49.612 1.00 88.69 526 THR A O 1
ATOM 4247 N N . THR A 1 527 ? -14.340 6.262 49.922 1.00 88.75 527 THR A N 1
ATOM 4248 C CA . THR A 1 527 ? -13.929 5.088 50.710 1.00 88.75 527 THR A CA 1
ATOM 4249 C C . THR A 1 527 ? -13.038 4.143 49.901 1.00 88.75 527 THR A C 1
ATOM 4251 O O . THR A 1 527 ? -12.057 3.626 50.432 1.00 88.75 527 THR A O 1
ATOM 4254 N N . VAL A 1 528 ? -13.351 3.920 48.618 1.00 85.88 528 VAL A N 1
ATOM 4255 C CA . VAL A 1 528 ? -12.527 3.082 47.729 1.00 85.88 528 VAL A CA 1
ATOM 4256 C C . VAL A 1 528 ? -11.154 3.711 47.510 1.00 85.88 528 VAL A C 1
ATOM 4258 O O . VAL A 1 528 ? -10.156 3.011 47.650 1.00 85.88 528 VAL A O 1
ATOM 4261 N N . ILE A 1 529 ? -11.090 5.015 47.225 1.00 85.69 529 ILE A N 1
ATOM 4262 C CA . ILE A 1 529 ? -9.820 5.729 47.032 1.00 85.69 529 ILE A CA 1
ATOM 4263 C C . ILE A 1 529 ? -8.965 5.654 48.304 1.00 85.69 529 ILE A C 1
ATOM 4265 O O . ILE A 1 529 ? -7.822 5.208 48.237 1.00 85.69 529 ILE A O 1
ATOM 4269 N N . SER A 1 530 ? -9.524 5.982 49.475 1.00 85.25 530 SER A N 1
ATOM 4270 C CA . SER A 1 530 ? -8.781 5.942 50.743 1.00 85.25 530 SER A CA 1
ATOM 4271 C C . SER A 1 530 ? -8.315 4.535 51.128 1.00 85.25 530 SER A C 1
ATOM 4273 O O . SER A 1 530 ? -7.220 4.378 51.665 1.00 85.25 530 SER A O 1
ATOM 4275 N N . ALA A 1 531 ? -9.112 3.497 50.853 1.00 81.75 531 ALA A N 1
ATOM 4276 C CA . ALA A 1 531 ? -8.703 2.114 51.097 1.00 81.75 531 ALA A CA 1
ATOM 4277 C C . ALA A 1 531 ? -7.518 1.704 50.207 1.00 81.75 531 ALA A C 1
ATOM 4279 O O . ALA A 1 531 ? -6.610 1.011 50.664 1.00 81.75 531 ALA A O 1
ATOM 4280 N N . LEU A 1 532 ? -7.504 2.152 48.950 1.00 77.88 532 LEU A N 1
ATOM 4281 C CA . LEU A 1 532 ? -6.407 1.885 48.020 1.00 77.88 532 LEU A CA 1
ATOM 4282 C C . LEU A 1 532 ? -5.143 2.664 48.381 1.00 77.88 532 LEU A C 1
ATOM 4284 O O . LEU A 1 532 ? -4.057 2.102 48.289 1.00 77.88 532 LEU A O 1
ATOM 4288 N N . GLU A 1 533 ? -5.273 3.907 48.847 1.00 78.00 533 GLU A N 1
ATOM 4289 C CA . GLU A 1 533 ? -4.154 4.696 49.380 1.00 78.00 533 GLU A CA 1
ATOM 4290 C C . GLU A 1 533 ? -3.522 4.031 50.612 1.00 78.00 533 GLU A C 1
ATOM 4292 O O . GLU A 1 533 ? -2.300 3.976 50.716 1.00 78.00 533 GLU A O 1
ATOM 4297 N N . GLN A 1 534 ? -4.328 3.468 51.518 1.00 76.44 534 GLN A N 1
ATOM 4298 C CA . GLN A 1 534 ? -3.817 2.708 52.668 1.00 76.44 534 GLN A CA 1
ATOM 4299 C C . GLN A 1 534 ? -3.078 1.438 52.228 1.00 76.44 534 GLN A C 1
ATOM 4301 O O . GLN A 1 534 ? -1.948 1.212 52.652 1.00 76.44 534 GLN A O 1
ATOM 4306 N N . LEU A 1 535 ? -3.663 0.658 51.313 1.00 72.00 535 LEU A N 1
ATOM 4307 C CA . LEU A 1 535 ? -3.022 -0.544 50.764 1.00 72.00 535 LEU A CA 1
ATOM 4308 C C . LEU A 1 535 ? -1.719 -0.224 50.014 1.00 72.00 535 LEU A C 1
ATOM 4310 O O . LEU A 1 535 ? -0.790 -1.020 50.048 1.00 72.00 535 LEU A O 1
ATOM 4314 N N . ALA A 1 536 ? -1.645 0.931 49.353 1.00 66.56 536 ALA A N 1
ATOM 4315 C CA . ALA A 1 536 ? -0.450 1.461 48.700 1.00 66.56 536 ALA A CA 1
ATOM 4316 C C . ALA A 1 536 ? 0.675 1.823 49.685 1.00 66.56 536 ALA A C 1
ATOM 4318 O O . ALA A 1 536 ? 1.848 1.626 49.373 1.00 66.56 536 ALA A O 1
ATOM 4319 N N . VAL A 1 537 ? 0.322 2.353 50.860 1.00 60.22 537 VAL A N 1
ATOM 4320 C CA . VAL A 1 537 ? 1.267 2.748 51.919 1.00 60.22 537 VAL A CA 1
ATOM 4321 C C . VAL A 1 537 ? 1.755 1.540 52.733 1.00 60.22 537 VAL A C 1
ATOM 4323 O O . VAL A 1 537 ? 2.886 1.550 53.216 1.00 60.22 537 VAL A O 1
ATOM 4326 N N . ASP A 1 538 ? 0.943 0.487 52.848 1.00 55.75 538 ASP A N 1
ATOM 4327 C CA . ASP A 1 538 ? 1.256 -0.723 53.621 1.00 55.75 538 ASP A CA 1
ATOM 4328 C C . ASP A 1 538 ? 2.164 -1.734 52.884 1.00 55.75 538 ASP A C 1
ATOM 4330 O O . ASP A 1 538 ? 2.586 -2.726 53.485 1.00 55.75 538 ASP A O 1
ATOM 4334 N N . VAL A 1 539 ? 2.505 -1.506 51.606 1.00 52.00 539 VAL A N 1
ATOM 4335 C CA . VAL A 1 539 ? 3.508 -2.309 50.881 1.00 52.00 539 VAL A CA 1
ATOM 4336 C C . VAL A 1 539 ? 4.914 -1.839 51.293 1.00 52.00 539 VAL A C 1
ATOM 4338 O O . VAL A 1 539 ? 5.294 -0.717 50.959 1.00 52.00 539 VAL A O 1
ATOM 4341 N N . PRO A 1 540 ? 5.727 -2.660 51.991 1.00 41.91 540 PRO A N 1
ATOM 4342 C CA . PRO A 1 540 ? 7.060 -2.248 52.425 1.00 41.91 540 PRO A CA 1
ATOM 4343 C C . PRO A 1 540 ? 7.964 -1.928 51.227 1.00 41.91 540 PRO A C 1
ATOM 4345 O O . PRO A 1 540 ? 8.106 -2.757 50.324 1.00 41.91 540 PRO A O 1
ATOM 4348 N N . GLU A 1 541 ? 8.653 -0.779 51.263 1.00 43.88 541 GLU A N 1
ATOM 4349 C CA . GLU A 1 541 ? 9.665 -0.373 50.264 1.00 43.88 541 GLU A CA 1
ATOM 4350 C C . GLU A 1 541 ? 10.752 -1.451 50.032 1.00 43.88 541 GLU A C 1
ATOM 4352 O O . GLU A 1 541 ? 11.383 -1.488 48.977 1.00 43.88 541 GLU A O 1
ATOM 4357 N N . GLU A 1 542 ? 10.938 -2.383 50.974 1.00 43.00 542 GLU A N 1
ATOM 4358 C CA . GLU A 1 542 ? 11.907 -3.483 50.883 1.00 43.00 542 GLU A CA 1
ATOM 4359 C C . GLU A 1 542 ? 11.534 -4.592 49.874 1.00 43.00 542 GLU A C 1
ATOM 4361 O O . GLU A 1 542 ? 12.420 -5.335 49.454 1.00 43.00 542 GLU A O 1
ATOM 4366 N N . LEU A 1 543 ? 10.273 -4.701 49.424 1.00 42.09 543 LEU A N 1
ATOM 4367 C CA . LEU A 1 543 ? 9.862 -5.686 48.401 1.00 42.09 543 LEU A CA 1
ATOM 4368 C C . LEU A 1 543 ? 9.966 -5.163 46.957 1.00 42.09 543 LEU A C 1
ATOM 4370 O O . LEU A 1 543 ? 9.925 -5.957 46.019 1.00 42.09 543 LEU A O 1
ATOM 4374 N N . ILE A 1 544 ? 10.152 -3.853 46.769 1.00 41.69 544 ILE A N 1
ATOM 4375 C CA . ILE A 1 544 ? 10.263 -3.212 45.444 1.00 41.69 544 ILE A CA 1
ATOM 4376 C C . ILE A 1 544 ? 11.718 -3.268 44.917 1.00 41.69 544 ILE A C 1
ATOM 4378 O O . ILE A 1 544 ? 11.967 -3.111 43.728 1.00 41.69 544 ILE A O 1
ATOM 4382 N N . SER A 1 545 ? 12.690 -3.614 45.770 1.00 39.50 545 SER A N 1
ATOM 4383 C CA . SER A 1 545 ? 14.123 -3.734 45.429 1.00 39.50 545 SER A CA 1
ATOM 4384 C C . SER A 1 545 ? 14.527 -5.094 44.808 1.00 39.50 545 SER A C 1
ATOM 4386 O O . SER A 1 545 ? 15.698 -5.472 44.802 1.00 39.50 545 SER A O 1
ATOM 4388 N N . GLY A 1 546 ? 13.568 -5.887 44.317 1.00 38.09 546 GLY A N 1
ATOM 4389 C CA . GLY A 1 546 ? 13.804 -7.280 43.908 1.00 38.09 546 GLY A CA 1
ATOM 4390 C C . GLY A 1 546 ? 13.761 -7.589 42.409 1.00 38.09 546 GLY A C 1
ATOM 4391 O O . GLY A 1 546 ? 14.115 -8.707 42.037 1.00 38.09 546 GLY A O 1
ATOM 4392 N N . SER A 1 547 ? 13.325 -6.665 41.545 1.00 37.69 547 SER A N 1
ATOM 4393 C CA . SER A 1 547 ? 13.026 -6.988 40.136 1.00 37.69 547 SER A CA 1
ATOM 4394 C C . SER A 1 547 ? 13.635 -6.054 39.088 1.00 37.69 547 SER A C 1
ATOM 4396 O O . SER A 1 547 ? 13.268 -6.152 37.921 1.00 37.69 547 SER A O 1
ATOM 4398 N N . ASP A 1 548 ? 14.638 -5.248 39.444 1.00 34.25 548 ASP A N 1
ATOM 4399 C CA . ASP A 1 548 ? 15.486 -4.525 38.477 1.00 34.25 548 ASP A CA 1
ATOM 4400 C C . ASP A 1 548 ? 16.572 -5.433 37.857 1.00 34.25 548 ASP A C 1
ATOM 4402 O O . ASP A 1 548 ? 17.714 -5.033 37.634 1.00 34.25 548 ASP A O 1
ATOM 4406 N N . PHE A 1 549 ? 16.213 -6.678 37.536 1.00 30.19 549 PHE A N 1
ATOM 4407 C CA . PHE A 1 549 ? 16.913 -7.444 36.511 1.00 30.19 549 PHE A CA 1
ATOM 4408 C C . PHE A 1 549 ? 16.000 -7.533 35.298 1.00 30.19 549 PHE A C 1
ATOM 4410 O O . PHE A 1 549 ? 15.289 -8.515 35.080 1.00 30.19 549 PHE A O 1
ATOM 4417 N N . HIS A 1 550 ? 16.077 -6.495 34.466 1.00 31.41 550 HIS A N 1
ATOM 4418 C CA . HIS A 1 550 ? 15.932 -6.705 33.039 1.00 31.41 550 HIS A CA 1
ATOM 4419 C C . HIS A 1 550 ? 16.863 -7.861 32.660 1.00 31.41 550 HIS A C 1
ATOM 4421 O O . HIS A 1 550 ? 18.082 -7.781 32.801 1.00 31.41 550 HIS A O 1
ATOM 4427 N N . SER A 1 551 ? 16.270 -8.970 32.224 1.00 34.16 551 SER A N 1
ATOM 4428 C CA . SER A 1 551 ? 16.955 -9.906 31.349 1.00 34.16 551 SER A CA 1
ATOM 4429 C C . SER A 1 551 ? 17.454 -9.077 30.174 1.00 34.16 551 SER A C 1
ATOM 4431 O O . SER A 1 551 ? 16.640 -8.696 29.332 1.00 34.16 551 SER A O 1
ATOM 4433 N N . ASP A 1 552 ? 18.755 -8.789 30.143 1.00 30.33 552 ASP A N 1
ATOM 4434 C CA . ASP A 1 552 ? 19.463 -8.340 28.952 1.00 30.33 552 ASP A CA 1
ATOM 4435 C C . ASP A 1 552 ? 19.143 -9.343 27.841 1.00 30.33 552 ASP A C 1
ATOM 4437 O O . ASP A 1 552 ? 19.724 -10.427 27.735 1.00 30.33 552 ASP A O 1
ATOM 4441 N N . GLY A 1 553 ? 18.112 -9.008 27.066 1.00 31.31 553 GLY A N 1
ATOM 4442 C CA . GLY A 1 553 ? 17.805 -9.641 25.806 1.00 31.31 553 GLY A CA 1
ATOM 4443 C C . GLY A 1 553 ? 19.031 -9.437 24.949 1.00 31.31 553 GLY A C 1
ATOM 4444 O O . GLY A 1 553 ? 19.432 -8.307 24.690 1.00 31.31 553 GLY A O 1
ATOM 4445 N N . TRP A 1 554 ? 19.658 -10.551 24.610 1.00 37.16 554 TRP A N 1
ATOM 4446 C CA . TRP A 1 554 ? 20.880 -10.605 23.844 1.00 37.16 554 TRP A CA 1
ATOM 4447 C C . TRP A 1 554 ? 20.785 -9.678 22.632 1.00 37.16 554 TRP A C 1
ATOM 4449 O O . TRP A 1 554 ? 20.003 -9.923 21.711 1.00 37.16 554 TRP A O 1
ATOM 4459 N N . ASP A 1 555 ? 21.610 -8.635 22.635 1.00 31.03 555 ASP A N 1
ATOM 4460 C CA . ASP A 1 555 ? 22.032 -7.939 21.429 1.00 31.03 555 ASP A CA 1
ATOM 4461 C C . ASP A 1 555 ? 22.843 -8.928 20.587 1.00 31.03 555 ASP A C 1
ATOM 4463 O O . ASP A 1 555 ? 24.074 -8.942 20.583 1.00 31.03 555 ASP A O 1
ATOM 4467 N N . ASP A 1 556 ? 22.140 -9.788 19.854 1.00 36.38 556 ASP A N 1
ATOM 4468 C CA . ASP A 1 556 ? 22.721 -10.581 18.779 1.00 36.38 556 ASP A CA 1
ATOM 4469 C C . ASP A 1 556 ? 22.835 -9.679 17.541 1.00 36.38 556 ASP A C 1
ATOM 4471 O O . ASP A 1 556 ? 22.118 -9.788 16.546 1.00 36.38 556 ASP A O 1
ATOM 4475 N N . ASN A 1 557 ? 23.715 -8.687 17.667 1.00 38.44 557 ASN A N 1
ATOM 4476 C CA . ASN A 1 557 ? 24.047 -7.720 16.635 1.00 38.44 557 ASN A CA 1
ATOM 4477 C C . ASN A 1 557 ? 25.571 -7.578 16.558 1.00 38.44 557 ASN A C 1
ATOM 4479 O O . ASN A 1 557 ? 26.117 -6.498 16.756 1.00 38.44 557 ASN A O 1
ATOM 4483 N N . SER A 1 558 ? 26.274 -8.685 16.284 1.00 36.91 558 SER A N 1
ATOM 4484 C CA . SER A 1 558 ? 27.623 -8.691 15.691 1.00 36.91 558 SER A CA 1
ATOM 4485 C C . SER A 1 558 ? 28.079 -10.101 15.305 1.00 36.91 558 SER A C 1
ATOM 4487 O O . SER A 1 558 ? 28.817 -10.750 16.037 1.00 36.91 558 SER A O 1
ATOM 4489 N N . MET A 1 559 ? 27.739 -10.544 14.093 1.00 32.91 559 MET A N 1
ATOM 4490 C CA . MET A 1 559 ? 28.665 -11.367 13.309 1.00 32.91 559 MET A CA 1
ATOM 4491 C C . MET A 1 559 ? 28.361 -11.221 11.812 1.00 32.91 559 MET A C 1
ATOM 4493 O O . MET A 1 559 ? 27.742 -12.070 11.176 1.00 32.91 559 MET A O 1
ATOM 4497 N N . MET A 1 560 ? 28.803 -10.105 11.222 1.00 35.31 560 MET A N 1
ATOM 4498 C CA . MET A 1 560 ? 29.098 -10.111 9.791 1.00 35.31 560 MET A CA 1
ATOM 4499 C C . MET A 1 560 ? 30.296 -11.035 9.580 1.00 35.31 560 MET A C 1
ATOM 4501 O O . MET A 1 560 ? 31.432 -10.682 9.889 1.00 35.31 560 MET A O 1
ATOM 4505 N N . GLY A 1 561 ? 30.023 -12.235 9.073 1.00 33.28 561 GLY A N 1
ATOM 4506 C CA . GLY A 1 561 ? 31.033 -13.082 8.460 1.00 33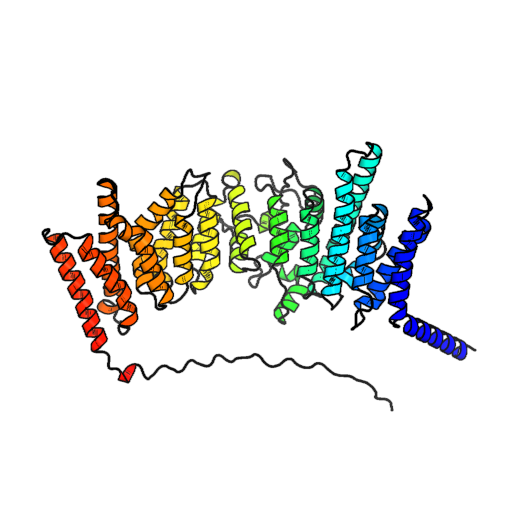.28 561 GLY A CA 1
ATOM 4507 C C . GLY A 1 561 ? 31.632 -12.350 7.263 1.00 33.28 561 GLY A C 1
ATOM 4508 O O . GLY A 1 561 ? 30.952 -12.091 6.270 1.00 33.28 561 GLY A O 1
ATOM 4509 N N . SER A 1 562 ? 32.901 -11.979 7.398 1.00 36.72 562 SER A N 1
ATOM 4510 C CA . SER A 1 562 ? 33.759 -11.542 6.306 1.00 36.72 562 SER A CA 1
ATOM 4511 C C . SER A 1 562 ? 34.066 -12.750 5.421 1.00 36.72 562 SER A C 1
ATOM 4513 O O . SER A 1 562 ? 34.999 -13.495 5.707 1.00 36.72 562 SER A O 1
ATOM 4515 N N . ASP A 1 563 ? 33.296 -12.948 4.351 1.00 30.03 563 ASP A N 1
ATOM 4516 C CA . ASP A 1 563 ? 33.680 -13.850 3.261 1.00 30.03 563 ASP A CA 1
ATOM 4517 C C . ASP A 1 563 ? 34.738 -13.154 2.400 1.00 30.03 563 ASP A C 1
ATOM 4519 O O . ASP A 1 563 ? 34.460 -12.465 1.417 1.00 30.03 563 ASP A O 1
ATOM 4523 N N . SER A 1 564 ? 35.987 -13.332 2.807 1.00 41.31 564 SER A N 1
ATOM 4524 C CA . SER A 1 564 ? 37.153 -13.130 1.963 1.00 41.31 564 SER A CA 1
ATOM 4525 C C . SER A 1 564 ? 37.926 -14.436 1.947 1.00 41.31 564 SER A C 1
ATOM 4527 O O . SER A 1 564 ? 38.783 -14.645 2.800 1.00 41.31 564 SER A O 1
ATOM 4529 N N . ASP A 1 565 ? 37.617 -15.292 0.973 1.00 32.28 565 ASP A N 1
ATOM 4530 C CA . ASP A 1 565 ? 38.479 -16.410 0.604 1.00 32.28 565 ASP A CA 1
ATOM 4531 C C . ASP A 1 565 ? 38.905 -16.265 -0.860 1.00 32.28 565 ASP A C 1
ATOM 4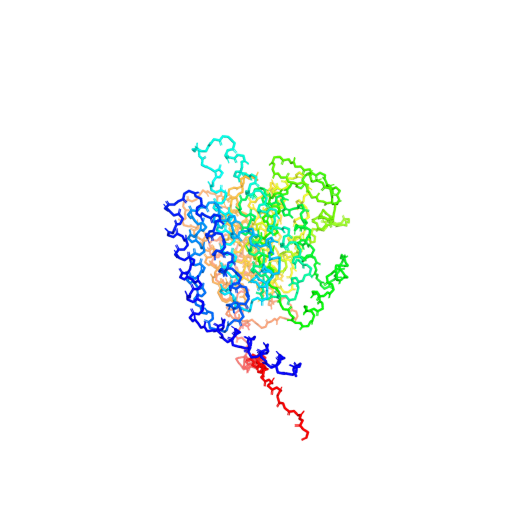533 O O . ASP A 1 565 ? 38.178 -16.537 -1.818 1.00 32.28 565 ASP A O 1
ATOM 4537 N N . VAL A 1 566 ? 40.128 -15.757 -0.996 1.00 37.47 566 VAL A N 1
ATOM 4538 C CA . VAL A 1 566 ? 40.951 -15.793 -2.199 1.00 37.47 566 VAL A CA 1
ATOM 4539 C C . VAL A 1 566 ? 41.600 -17.174 -2.230 1.00 37.47 566 VAL A C 1
ATOM 4541 O O . VAL A 1 566 ? 42.609 -17.413 -1.575 1.00 37.47 566 VAL A O 1
ATOM 4544 N N . GLY A 1 567 ? 41.021 -18.098 -2.992 1.00 30.92 567 GLY A N 1
ATOM 4545 C CA . GLY A 1 567 ? 41.645 -19.382 -3.297 1.00 30.92 567 GLY A CA 1
ATOM 4546 C C . GLY A 1 567 ? 42.476 -19.277 -4.571 1.00 30.92 567 GLY A C 1
ATOM 4547 O O . GLY A 1 567 ? 41.933 -19.398 -5.667 1.00 30.92 567 GLY A O 1
ATOM 4548 N N . LEU A 1 568 ? 43.789 -19.076 -4.443 1.00 35.69 568 LEU A N 1
ATOM 4549 C CA . LEU A 1 568 ? 44.724 -19.254 -5.550 1.00 35.69 568 LEU A CA 1
ATOM 4550 C C . LEU A 1 568 ? 45.913 -20.122 -5.134 1.00 35.69 568 LEU A C 1
ATOM 4552 O O . LEU A 1 568 ? 46.606 -19.858 -4.157 1.00 35.69 568 LEU A O 1
ATOM 4556 N N . THR A 1 569 ? 46.164 -21.088 -6.015 1.00 34.19 569 THR A N 1
ATOM 4557 C CA . THR A 1 569 ? 47.370 -21.900 -6.217 1.00 34.19 569 THR A CA 1
ATOM 4558 C C . THR A 1 569 ? 47.519 -23.186 -5.404 1.00 34.19 569 THR A C 1
ATOM 4560 O O . THR A 1 569 ? 47.882 -23.210 -4.235 1.00 34.19 569 THR A O 1
ATOM 4563 N N . GLY A 1 570 ? 47.329 -24.293 -6.123 1.00 30.38 570 GLY A N 1
ATOM 4564 C CA . GLY A 1 570 ? 47.956 -25.575 -5.843 1.00 30.38 570 GLY A CA 1
ATOM 4565 C C . GLY A 1 570 ? 48.276 -26.258 -7.170 1.00 30.38 570 GLY A C 1
ATOM 4566 O O . GLY A 1 570 ? 47.367 -26.710 -7.863 1.00 30.38 570 GLY A O 1
ATOM 4567 N N . SER A 1 571 ? 49.552 -26.265 -7.553 1.00 31.23 571 SER A N 1
ATOM 4568 C CA . SER A 1 571 ? 50.172 -27.171 -8.532 1.00 31.23 571 SER A CA 1
ATOM 4569 C C . SER A 1 571 ? 51.689 -26.956 -8.519 1.00 31.23 571 SER A C 1
ATOM 4571 O O . SER A 1 571 ? 52.108 -25.797 -8.553 1.00 31.23 571 SER A O 1
ATOM 4573 N N . PRO A 1 572 ? 52.493 -28.009 -8.709 1.00 45.25 572 PRO A N 1
ATOM 4574 C CA . PRO A 1 572 ? 52.530 -29.299 -8.020 1.00 45.25 572 PRO A CA 1
ATOM 4575 C C . PRO A 1 572 ? 53.467 -29.301 -6.797 1.00 45.25 572 PRO A C 1
ATOM 4577 O O . PRO A 1 572 ? 54.346 -28.414 -6.706 1.00 45.25 572 PRO A O 1
#

Secondary structure (DSSP, 8-state):
-HHHHHHHHHHHHHHHHHHHHSHHHHHHHHHHHHHHHHHHTT-TTHIIIIIHHHHHHHHHHHHHTGGG-SS-TTHHHHHHHHHHHHHH-HHHHHHHHHHHHH-HHHHHIIIII-S-HHHHHHHHHHHHHHHHHHHHGGG-TTS-HHHHHHHHHHHHHHHHHHHHHHHHHHHHHTT-GGGHHHHHHHHHHHHTT-HHHHHHHHHTTHHHHHHHHHH-SSS-TT-HHHHTHHHHHHHHTT-----HHHHHHHHHHHHTB-TTSPPBPTTSPPPEETTEEPPBHHHHHHHS-BTTTTB-HHHHHHHHH-SSHHHHHHHHHHHHHSTTTT--HHHHHHHHHHHHT-SSGGGGHHHHHHHHHHHHH-S-HHHHHHHHHHHHHHGGG-TTS-HHHHHHHHHHHTT--BTTTTB-HHHHHHHHHTTHHHHHHHHHT-S-HHHHHHHHHHHHHHTGGGGGS---HHHHHHHHHHHHHHHHHHHHHHHHHHTS-TTPPP--HHHHHHHHHHHHHHHHHH--TTSHHHHHHHHHHHHHHHHHHHHHHSS-GGGGGG--------------------------

Radius of gyration: 32.9 Å; chains: 1; bounding box: 83×58×95 Å

InterPro domains:
  IPR021905 Ubiquitin C-terminal hydrolase-like, DUF3517 [PF12030] (105-507)